Protein AF-A0A6A6Q4D4-F1 (afdb_monomer_lite)

InterPro domains:
  IPR000073 Alpha/beta hydrolase fold-1 [PF12697] (14-247)
  IPR002993 Ornithine decarboxylase antizyme [PF02100] (444-555)
  IPR016181 Acyl-CoA N-acyltransferase [SSF55729] (443-554)
  IPR029058 Alpha/Beta hydrolase fold [G3DSA:3.40.50.1820] (6-255)
  IPR029058 Alpha/Beta hydrolase fold [SSF53474] (8-254)
  IPR038581 Ornithine decarboxylase antizyme superfamily [G3DSA:3.40.630.60] (451-555)
  IPR052897 Secondary metabolite biosynthesis hydrolase [PTHR37017] (9-254)

Secondary structure (DSSP, 8-state):
--------TTPPEEEEEPPTT--GGGGHHHHHHHHHTT--EE-PPPGGGT-SS--S-HHHHHHHHHHHHHHHHHTTT--EEEEEETTHHHHHHHHHHHHHTSS---TT---EEEEEEES---PPTT--SS-TTPPPTTEEE-TTSEEEES-HHHHH-TTS-HHHHHHHHTT---EETHHHHSPPS--TTTTT---EEEEEETT-SSS-HHHHHHHHHHHHHTT--EEEEEESS-TTHHHHS-HHHHHHHHHHHH-GGGGS--------PPPPPPPPPPP----S---------------------------------EEEEEEEEETTT--EEEEEEE---S-------PPP------------PPPPPPEEEE-------------S------------------------------------PPP--PPP-----S-S-EEEEEEEEEETTTTEEEEEEEEEETTEEEEEEEE-TTTTTS--HHHHHHHHHHHTSTTT--SEEEEEEETTS-HHHHHHHHHHHHHHT-EEE-STTTSSSTT---SSEEEEEEE-

Radius of gyration: 31.61 Å; chains: 1; bounding box: 64×114×88 Å

Foldseek 3Di:
DPDQQADDPQQAAEEEQDAALAAPVLLCLQVVVCVVNVHHYHYDGQPQQVDPFFPLCSLVSRLVVSLVVCCVQQVVLHEYAYEAAALRQQSVLLNLVVNVPPPDDDVSGYYPLEYEYELYDQDAFFDFQDAPPDDDPQWDADPRQWIDGNCVCVQFPVQDDCVLCVVRVVSGGIGHNSSRHPGRHGRSQQDPLHAYEYEAACAERHSHPVNSVVSVVVSVVSVHDYHYHYDHDYSSCSNVPNVVVSVVVSCSSVDPVSVVPDPPPPDDDDDDDDDDDDDDDDDDDDDDDDDDDDDDDDDDDDDDDDDDDDDDPPDDQFQKKKWKQFPPPRWIKIKTKGQDDDDDDPPDPDDDDDDDDDDDDDDDDDDGDIDMDIDDTDDDDDDDDDDDDDDDDDDDDDDDDDDDDDDDDDDDDDDDDDDDDDDDDDDDDDDDDDDDDDDFWDFGIKMWMARPNQRDIWTWTWTDHPNAIEIEIECDQVNQPIPCVSVVSVVVCVCVDPVRVHQKYKYWYFPPHDPVSVVVVVVVVVVVPWAWDACVVRDPDPPHDDPTTTITMDGD

Sequence (556 aa):
MPFQITANSKTPAIVLACGAWHVPEHYEPMVKPLREAGIDVAVPKNQSLIVQKDPGKAMAMDAAAIARLTQQFTGRGKDVVLVMHSYGGIYGSEAVGMINESKVTRIGAGRIRRLVYLAAHAVPKGTAFLSSGRTVPGIETSENGMMTHSDPYGRYYTDVTREQAEPALQLLQPMAASTFTQETSYAGWKDYGIPVTFIICKQDTAVTPEMCEGYIARMQEAGVKVDVHRVEGGHCSHFTKPEPLIEILGKLVNDEAGDLLRPPHRLSAPPRPNPTPPSTLPPWQFYEMATLLSNNHSSSSSQHYKKTSHESKRHSNTQASAYIVDASTMALTGFHYTTSAGGGLVVGLRSARAHHHHRLRRLQAAPPRGGVAATPQFTSRKSGNTGRQNSLVMDLRNTNTPKKHSAVAIPAKPALRSALKHTFPTPSPSPETHAYSATCAAVREYVEMWDYAGGARFRGFVVEKGDERSLFIFFDREVLGQDLKPGLMAQLEFASSEAFECEQLVVCVDRSADDELIADVARDLNWVGFELMTLDAWAATTNCLSDRWLFLGMET

Structure (mmCIF, N/CA/C/O backbone):
data_AF-A0A6A6Q4D4-F1
#
_entry.id   AF-A0A6A6Q4D4-F1
#
loop_
_atom_site.group_PDB
_atom_site.id
_atom_site.type_symbol
_atom_site.label_atom_id
_atom_site.label_alt_id
_atom_site.label_comp_id
_atom_site.label_asym_id
_atom_site.label_entity_id
_atom_site.label_seq_id
_atom_site.pdbx_PDB_ins_code
_atom_site.Cartn_x
_atom_site.Cartn_y
_atom_site.Cartn_z
_atom_site.occupancy
_atom_site.B_iso_or_equiv
_atom_site.auth_seq_id
_atom_site.auth_comp_id
_atom_site.auth_asym_id
_atom_site.auth_atom_id
_atom_site.pdbx_PDB_model_num
ATOM 1 N N . MET A 1 1 ? -21.354 10.704 -20.812 1.00 31.92 1 MET A N 1
ATOM 2 C CA . MET A 1 1 ? -21.444 11.297 -19.462 1.00 31.92 1 MET A CA 1
ATOM 3 C C . MET A 1 1 ? -20.127 11.006 -18.761 1.00 31.92 1 MET A C 1
ATOM 5 O O . MET A 1 1 ? -19.766 9.834 -18.762 1.00 31.92 1 MET A O 1
ATOM 9 N N . PRO A 1 2 ? -19.377 11.992 -18.243 1.00 43.84 2 PRO A N 1
ATOM 10 C CA . PRO A 1 2 ? -18.227 11.683 -17.397 1.00 43.84 2 PRO A CA 1
ATOM 11 C C . PRO A 1 2 ? -18.722 10.938 -16.148 1.00 43.84 2 PRO A C 1
ATOM 13 O O . PRO A 1 2 ? -19.736 11.311 -15.560 1.00 43.84 2 PRO A O 1
ATOM 16 N N . PHE A 1 3 ? -18.056 9.837 -15.808 1.00 48.50 3 PHE A N 1
ATOM 17 C CA . PHE A 1 3 ? -18.368 9.001 -14.650 1.00 48.50 3 PHE A CA 1
ATOM 18 C C . PHE A 1 3 ? -18.231 9.841 -13.368 1.00 48.50 3 PHE A C 1
ATOM 20 O O . PHE A 1 3 ? -17.137 10.296 -13.041 1.00 48.50 3 PHE A O 1
ATOM 27 N N . GLN A 1 4 ? -19.340 10.102 -12.669 1.00 55.81 4 GLN A N 1
ATOM 28 C CA . GLN A 1 4 ? -19.325 10.823 -11.393 1.00 55.81 4 GLN A CA 1
ATOM 29 C C . GLN A 1 4 ? -18.945 9.851 -10.275 1.00 55.81 4 GLN A C 1
ATOM 31 O O . GLN A 1 4 ? -19.768 9.076 -9.793 1.00 55.81 4 GLN A O 1
ATOM 36 N N . ILE A 1 5 ? -17.678 9.892 -9.871 1.00 60.50 5 ILE A N 1
ATOM 37 C CA . ILE A 1 5 ? -17.214 9.284 -8.627 1.00 60.50 5 ILE A CA 1
ATOM 38 C C . ILE A 1 5 ? -17.583 10.257 -7.508 1.00 60.50 5 ILE A C 1
ATOM 40 O O . ILE A 1 5 ? -17.074 11.373 -7.467 1.00 60.50 5 ILE A O 1
ATOM 44 N N . THR A 1 6 ? -18.480 9.853 -6.614 1.00 57.53 6 THR A N 1
ATOM 45 C CA . THR A 1 6 ? -18.822 10.623 -5.414 1.00 57.53 6 THR A CA 1
ATOM 46 C C . THR A 1 6 ? -18.414 9.826 -4.184 1.00 57.53 6 THR A C 1
ATOM 48 O O . THR A 1 6 ? -19.004 8.780 -3.913 1.00 57.53 6 THR A O 1
ATOM 51 N N . ALA A 1 7 ? -17.417 10.305 -3.443 1.00 68.06 7 ALA A N 1
ATOM 52 C CA . ALA A 1 7 ? -17.057 9.729 -2.156 1.00 68.06 7 ALA A CA 1
ATOM 53 C C . ALA A 1 7 ? -18.011 10.192 -1.038 1.00 68.06 7 ALA A C 1
ATOM 55 O O . ALA A 1 7 ? -18.490 11.326 -1.031 1.00 68.06 7 ALA A O 1
ATOM 56 N N . ASN A 1 8 ? -18.271 9.318 -0.068 1.00 73.38 8 ASN A N 1
ATOM 57 C CA . ASN A 1 8 ? -18.947 9.635 1.188 1.00 73.38 8 ASN A CA 1
ATOM 58 C C . ASN A 1 8 ? -18.134 9.091 2.380 1.00 73.38 8 ASN A C 1
ATOM 60 O O . ASN A 1 8 ? -17.062 8.509 2.208 1.00 73.38 8 ASN A O 1
ATOM 64 N N . SER A 1 9 ? -18.638 9.257 3.606 1.00 66.81 9 SER A N 1
ATOM 65 C CA . SER A 1 9 ? -17.935 8.830 4.828 1.00 66.81 9 SER A CA 1
ATOM 66 C C . SER A 1 9 ? -17.659 7.321 4.921 1.00 66.81 9 SER A C 1
ATOM 68 O O . SER A 1 9 ? -16.804 6.918 5.706 1.00 66.81 9 SER A O 1
ATOM 70 N N . LYS A 1 10 ? -18.342 6.489 4.123 1.00 79.69 10 LYS A N 1
ATOM 71 C CA . LYS A 1 10 ? -18.152 5.032 4.046 1.00 79.69 10 LYS A CA 1
ATOM 72 C C . LYS A 1 10 ? -17.281 4.589 2.869 1.00 79.69 10 LYS A C 1
ATOM 74 O O . LYS A 1 10 ? -16.966 3.405 2.775 1.00 79.69 10 LYS A O 1
ATOM 79 N N . THR A 1 11 ? -16.891 5.495 1.972 1.00 89.38 11 THR A N 1
ATOM 80 C CA . THR A 1 11 ? -16.043 5.150 0.825 1.00 89.38 11 THR A CA 1
ATOM 81 C C . THR A 1 11 ? -14.689 4.629 1.318 1.00 89.38 11 THR A C 1
ATOM 83 O O . THR A 1 11 ? -14.023 5.327 2.091 1.00 89.38 11 THR A O 1
ATOM 86 N N . PRO A 1 12 ? -14.254 3.428 0.891 1.00 94.88 12 PRO A N 1
ATOM 87 C CA . PRO A 1 12 ? -12.951 2.894 1.261 1.00 94.88 12 PRO A CA 1
ATOM 88 C C . PRO A 1 12 ? -11.812 3.826 0.839 1.00 94.88 12 PRO A C 1
ATOM 90 O O . PRO A 1 12 ? -11.868 4.452 -0.219 1.00 94.88 12 PRO A O 1
ATOM 93 N N . ALA A 1 13 ? -10.752 3.881 1.640 1.00 96.44 13 ALA A N 1
ATOM 94 C CA . ALA A 1 13 ? -9.490 4.464 1.207 1.00 96.44 13 ALA A CA 1
ATOM 95 C C . ALA A 1 13 ? -8.807 3.553 0.175 1.00 96.44 13 ALA A C 1
ATOM 97 O O . ALA A 1 13 ? -8.983 2.333 0.188 1.00 96.44 13 ALA A O 1
ATOM 98 N N . ILE A 1 14 ? -7.982 4.131 -0.690 1.00 98.25 14 ILE A N 1
ATOM 99 C CA . ILE A 1 14 ? -7.079 3.398 -1.573 1.00 98.25 14 ILE A CA 1
ATOM 100 C C . ILE A 1 14 ? -5.668 3.504 -1.002 1.00 98.25 14 ILE A C 1
ATOM 102 O O . ILE A 1 14 ? -5.143 4.600 -0.810 1.00 98.25 14 ILE A O 1
ATOM 106 N N . VAL A 1 15 ? -5.032 2.360 -0.767 1.00 98.62 15 VAL A N 1
ATOM 107 C CA . VAL A 1 15 ? -3.600 2.290 -0.450 1.00 98.62 15 VAL A CA 1
ATOM 108 C C . VAL A 1 15 ? -2.896 1.648 -1.636 1.00 98.62 15 VAL A C 1
ATOM 110 O O . VAL A 1 15 ? -3.312 0.580 -2.081 1.00 98.62 15 VAL A O 1
ATOM 113 N N . LEU A 1 16 ? -1.853 2.294 -2.161 1.00 98.75 16 LEU A N 1
ATOM 114 C CA . LEU A 1 16 ? -1.128 1.822 -3.339 1.00 98.75 16 LEU A CA 1
ATOM 115 C C . LEU A 1 16 ? 0.265 1.294 -2.975 1.00 98.75 16 LEU A C 1
ATOM 117 O O . LEU A 1 16 ? 1.113 2.032 -2.482 1.00 98.75 16 LEU A O 1
ATOM 121 N N . ALA A 1 17 ? 0.517 0.023 -3.275 1.00 98.62 17 ALA A N 1
ATOM 122 C CA . ALA A 1 17 ? 1.838 -0.589 -3.259 1.00 98.62 17 ALA A CA 1
ATOM 123 C C . ALA A 1 17 ? 2.519 -0.393 -4.628 1.00 98.62 17 ALA A C 1
ATOM 125 O O . ALA A 1 17 ? 2.102 -0.968 -5.639 1.00 98.62 17 ALA A O 1
ATOM 126 N N . CYS A 1 18 ? 3.549 0.457 -4.648 1.00 98.31 18 CYS A N 1
ATOM 127 C CA . CYS A 1 18 ? 4.311 0.846 -5.828 1.00 98.31 18 CYS A CA 1
ATOM 128 C C . CYS A 1 18 ? 5.177 -0.294 -6.395 1.00 98.31 18 CYS A C 1
ATOM 130 O O . CYS A 1 18 ? 5.831 -1.038 -5.663 1.00 98.31 18 CYS A O 1
ATOM 132 N N . GLY A 1 19 ? 5.280 -0.342 -7.721 1.00 97.62 19 GLY A N 1
ATOM 133 C CA . GLY A 1 19 ? 6.224 -1.178 -8.457 1.00 97.62 19 GLY A CA 1
ATOM 134 C C . GLY A 1 19 ? 7.700 -0.851 -8.194 1.00 97.62 19 GLY A C 1
ATOM 135 O O . GLY A 1 19 ? 8.057 0.175 -7.614 1.00 97.62 19 GLY A O 1
ATOM 136 N N . ALA A 1 20 ? 8.570 -1.753 -8.645 1.00 95.81 20 ALA A N 1
ATOM 137 C CA . ALA A 1 20 ? 10.022 -1.664 -8.517 1.00 95.81 20 ALA A CA 1
ATOM 138 C C . ALA A 1 20 ? 10.559 -0.386 -9.184 1.00 95.81 20 ALA A C 1
ATOM 140 O O . ALA A 1 20 ? 10.029 0.011 -10.213 1.00 95.81 20 ALA A O 1
ATOM 141 N N . TRP A 1 21 ? 11.574 0.270 -8.609 1.00 96.81 21 TRP A N 1
ATOM 142 C CA . TRP A 1 21 ? 12.155 1.560 -9.055 1.00 96.81 21 TRP A CA 1
ATOM 143 C C . TRP A 1 21 ? 11.224 2.790 -9.065 1.00 96.81 21 TRP A C 1
ATOM 145 O O . TRP A 1 21 ? 11.718 3.916 -9.146 1.00 96.81 21 TRP A O 1
ATOM 155 N N . HIS A 1 22 ? 9.905 2.609 -8.974 1.00 98.12 22 HIS A N 1
ATOM 156 C CA . HIS A 1 22 ? 8.927 3.687 -9.093 1.00 98.12 22 HIS A CA 1
ATOM 157 C C . HIS A 1 22 ? 8.684 4.380 -7.746 1.00 98.12 22 HIS A C 1
ATOM 159 O O . HIS A 1 22 ? 8.583 3.750 -6.693 1.00 98.12 22 HIS A O 1
ATOM 165 N N . VAL A 1 23 ? 8.547 5.701 -7.802 1.00 98.06 23 VAL A N 1
ATOM 166 C CA . VAL A 1 23 ? 8.182 6.586 -6.683 1.00 98.06 23 VAL A CA 1
ATOM 167 C C . VAL A 1 23 ? 6.730 7.076 -6.806 1.00 98.06 23 VAL A C 1
ATOM 169 O O . VAL A 1 23 ? 6.169 6.956 -7.900 1.00 98.06 23 VAL A O 1
ATOM 172 N N . PRO A 1 24 ? 6.111 7.619 -5.736 1.00 98.25 24 PRO A N 1
ATOM 173 C CA . PRO A 1 24 ? 4.706 8.045 -5.745 1.00 98.25 24 PRO A CA 1
ATOM 174 C C . PRO A 1 24 ? 4.307 8.955 -6.912 1.00 98.25 24 PRO A C 1
ATOM 176 O O . PRO A 1 24 ? 3.209 8.824 -7.443 1.00 98.25 24 PRO A O 1
ATOM 179 N N . GLU A 1 25 ? 5.219 9.811 -7.366 1.00 98.25 25 GLU A N 1
ATOM 180 C CA . GLU A 1 25 ? 5.033 10.758 -8.465 1.00 98.25 25 GLU A CA 1
ATOM 181 C C . GLU A 1 25 ? 4.660 10.076 -9.795 1.00 98.25 25 GLU A C 1
ATOM 183 O O . GLU A 1 25 ? 3.960 10.674 -10.608 1.00 98.25 25 GLU A O 1
ATOM 188 N N . HIS A 1 26 ? 5.040 8.809 -10.004 1.00 98.56 26 HIS A N 1
ATOM 189 C CA . HIS A 1 26 ? 4.643 8.047 -11.197 1.00 98.56 26 HIS A CA 1
ATOM 190 C C . HIS A 1 26 ? 3.140 7.750 -11.240 1.00 98.56 26 HIS A C 1
ATOM 192 O O . HIS A 1 26 ? 2.578 7.562 -12.313 1.00 98.56 26 HIS A O 1
ATOM 198 N N . TYR A 1 27 ? 2.477 7.700 -10.085 1.00 98.56 27 TYR A N 1
ATOM 199 C CA . TYR A 1 27 ? 1.062 7.340 -9.979 1.00 98.56 27 TYR A CA 1
ATOM 200 C C . TYR A 1 27 ? 0.144 8.559 -9.997 1.00 98.56 27 TYR A C 1
ATOM 202 O O . TYR A 1 27 ? -1.072 8.395 -10.069 1.00 98.56 27 TYR A O 1
ATOM 210 N N . GLU A 1 28 ? 0.694 9.774 -9.949 1.00 97.88 28 GLU A N 1
ATOM 211 C CA . GLU A 1 28 ? -0.097 10.999 -9.836 1.00 97.88 28 GLU A CA 1
ATOM 212 C C . GLU A 1 28 ? -1.109 11.201 -10.983 1.00 97.88 28 GLU A C 1
ATOM 214 O O . GLU A 1 28 ? -2.227 11.618 -10.674 1.00 97.88 28 GLU A O 1
ATOM 219 N N . PRO A 1 29 ? -0.831 10.836 -12.258 1.00 97.81 29 PRO A N 1
ATOM 220 C CA . PRO A 1 29 ? -1.837 10.913 -13.324 1.00 97.81 29 PRO A CA 1
ATOM 221 C C . PRO A 1 29 ? -3.113 10.105 -13.036 1.00 97.81 29 PRO A C 1
ATOM 223 O O . PRO A 1 29 ? -4.211 10.549 -13.359 1.00 97.81 29 PRO A O 1
ATOM 226 N N . MET A 1 30 ? -2.986 8.947 -12.381 1.00 97.69 30 MET A N 1
ATOM 227 C CA . MET A 1 30 ? -4.118 8.125 -11.941 1.00 97.69 30 MET A CA 1
ATOM 228 C C . MET A 1 30 ? -4.698 8.592 -10.599 1.00 97.69 30 MET A C 1
ATOM 230 O O . MET A 1 30 ? -5.905 8.532 -10.377 1.00 97.69 30 MET A O 1
ATOM 234 N N . VAL A 1 31 ? -3.846 9.030 -9.675 1.00 97.69 31 VAL A N 1
ATOM 235 C CA . VAL A 1 31 ? -4.221 9.290 -8.279 1.00 97.69 31 VAL A CA 1
ATOM 236 C C . VAL A 1 31 ? -4.894 10.646 -8.099 1.00 97.69 31 VAL A C 1
ATOM 238 O O . VAL A 1 31 ? -5.844 10.748 -7.321 1.00 97.69 31 VAL A O 1
ATOM 241 N N . LYS A 1 32 ? -4.444 11.680 -8.814 1.00 97.31 32 LYS A N 1
ATOM 242 C CA . LYS A 1 32 ? -4.990 13.034 -8.687 1.00 97.31 32 LYS A CA 1
ATOM 243 C C . LYS A 1 32 ? -6.502 13.083 -8.963 1.00 97.31 32 LYS A C 1
ATOM 245 O O . LYS A 1 32 ? -7.215 13.570 -8.086 1.00 97.31 32 LYS A O 1
ATOM 250 N N . PRO A 1 33 ? -7.031 12.505 -10.062 1.00 96.25 33 PRO A N 1
ATOM 251 C CA . PRO A 1 33 ? -8.475 12.498 -10.308 1.00 96.25 33 PRO A CA 1
ATOM 252 C C . PRO A 1 33 ? -9.279 11.748 -9.233 1.00 96.25 33 PRO A C 1
ATOM 254 O O . PRO A 1 33 ? -10.394 12.143 -8.903 1.00 96.25 33 PRO A O 1
ATOM 257 N N . LEU A 1 34 ? -8.716 10.683 -8.646 1.00 95.44 34 LEU A N 1
ATOM 258 C CA . LEU A 1 34 ? -9.364 9.936 -7.560 1.00 95.44 34 LEU A CA 1
ATOM 259 C C . LEU A 1 34 ? -9.451 10.771 -6.271 1.00 95.44 34 LEU A C 1
ATOM 261 O O . LEU A 1 34 ? -10.484 10.761 -5.602 1.00 95.44 34 LEU A O 1
ATOM 265 N N . ARG A 1 35 ? -8.395 11.528 -5.944 1.00 95.31 35 ARG A N 1
ATOM 266 C CA . ARG A 1 35 ? -8.394 12.469 -4.811 1.00 95.31 35 ARG A CA 1
ATOM 267 C C . ARG A 1 35 ? -9.355 13.634 -5.035 1.00 95.31 35 ARG A C 1
ATOM 269 O O . ARG A 1 35 ? -10.086 13.995 -4.120 1.00 95.31 35 ARG A O 1
ATOM 276 N N . GLU A 1 36 ? -9.395 14.189 -6.246 1.00 93.56 36 GLU A N 1
ATOM 277 C CA . GLU A 1 36 ? -10.341 15.252 -6.629 1.00 93.56 36 GLU A CA 1
ATOM 278 C C . GLU A 1 36 ? -11.804 14.785 -6.543 1.00 93.56 36 GLU A C 1
ATOM 280 O O . GLU A 1 36 ? -12.691 15.584 -6.252 1.00 93.56 36 GLU A O 1
ATOM 285 N N . ALA A 1 37 ? -12.056 13.481 -6.700 1.00 89.75 37 ALA A N 1
ATOM 286 C CA . ALA A 1 37 ? -13.354 12.854 -6.452 1.00 89.75 37 ALA A CA 1
ATOM 287 C C . ALA A 1 37 ? -13.665 12.586 -4.958 1.00 89.75 37 ALA A C 1
ATOM 289 O O . ALA A 1 37 ? -14.695 11.990 -4.631 1.00 89.75 37 ALA A O 1
ATOM 290 N N . GLY A 1 38 ? -12.784 13.007 -4.044 1.00 90.94 38 GLY A N 1
ATOM 291 C CA . GLY A 1 38 ? -12.943 12.870 -2.595 1.00 90.94 38 GLY A CA 1
ATOM 292 C C . GLY A 1 38 ? -12.529 11.510 -2.024 1.00 90.94 38 GLY A C 1
ATOM 293 O O . GLY A 1 38 ? -12.861 11.210 -0.878 1.00 90.94 38 GLY A O 1
ATOM 294 N N . ILE A 1 39 ? -11.832 10.666 -2.794 1.00 93.06 39 ILE A N 1
ATOM 295 C CA . ILE A 1 39 ? -11.313 9.388 -2.292 1.00 93.06 39 ILE A CA 1
ATOM 296 C C . ILE A 1 39 ? -9.987 9.635 -1.566 1.00 93.06 39 ILE A C 1
ATOM 298 O O . ILE A 1 39 ? -9.060 10.231 -2.117 1.00 93.06 39 ILE A O 1
ATOM 302 N N . ASP A 1 40 ? -9.855 9.098 -0.353 1.00 94.69 40 ASP A N 1
ATOM 303 C CA . ASP A 1 40 ? -8.567 9.067 0.342 1.00 94.69 40 ASP A CA 1
ATOM 304 C C . ASP A 1 40 ? -7.624 8.102 -0.381 1.00 94.69 40 ASP A C 1
ATOM 306 O O . ASP A 1 40 ? -7.811 6.888 -0.311 1.00 94.69 40 ASP A O 1
ATOM 310 N N . VAL A 1 41 ? -6.602 8.628 -1.060 1.00 97.50 41 VAL A N 1
ATOM 311 C CA . VAL A 1 41 ? -5.601 7.815 -1.767 1.00 97.50 41 VAL A CA 1
ATOM 312 C C . VAL A 1 41 ? -4.204 8.053 -1.203 1.00 97.50 41 VAL A C 1
ATOM 314 O O . VAL A 1 41 ? -3.654 9.157 -1.304 1.00 97.50 41 VAL A O 1
ATOM 317 N N . ALA A 1 42 ? -3.598 6.996 -0.663 1.00 97.88 42 ALA A N 1
ATOM 318 C CA . ALA A 1 42 ? -2.256 7.013 -0.100 1.00 97.88 42 ALA A CA 1
ATOM 319 C C . ALA A 1 42 ? -1.280 6.179 -0.942 1.00 97.88 42 ALA A C 1
ATOM 321 O O . ALA A 1 42 ? -1.520 5.006 -1.225 1.00 97.88 42 ALA A O 1
ATOM 322 N N . VAL A 1 43 ? -0.151 6.791 -1.304 1.00 98.19 43 VAL A N 1
ATOM 323 C CA . VAL A 1 43 ? 0.895 6.185 -2.138 1.00 98.19 43 VAL A CA 1
ATOM 324 C C . VAL A 1 43 ? 2.240 6.357 -1.427 1.00 98.19 43 VAL A C 1
ATOM 326 O O . VAL A 1 43 ? 2.918 7.366 -1.627 1.00 98.19 43 VAL A O 1
ATOM 329 N N . PRO A 1 44 ? 2.618 5.450 -0.509 1.00 96.19 44 PRO A N 1
ATOM 330 C CA . PRO A 1 44 ? 3.892 5.553 0.183 1.00 96.19 44 PRO A CA 1
ATOM 331 C C . PRO A 1 44 ? 5.052 5.222 -0.755 1.00 96.19 44 PRO A C 1
ATOM 333 O O . PRO A 1 44 ? 4.977 4.329 -1.600 1.00 96.19 44 PRO A O 1
ATOM 336 N N . LYS A 1 45 ? 6.177 5.905 -0.544 1.00 97.38 45 LYS A N 1
ATOM 337 C CA . LYS A 1 45 ? 7.441 5.541 -1.177 1.00 97.38 45 LYS A CA 1
ATOM 338 C C . LYS A 1 45 ? 7.975 4.235 -0.582 1.00 97.38 45 LYS A C 1
ATOM 340 O O . LYS A 1 45 ? 8.038 4.088 0.643 1.00 97.38 45 LYS A O 1
ATOM 345 N N . ASN A 1 46 ? 8.409 3.323 -1.450 1.00 98.00 46 ASN A N 1
ATOM 346 C CA . ASN A 1 46 ? 9.035 2.068 -1.036 1.00 98.00 46 ASN A CA 1
ATOM 347 C C . ASN A 1 46 ? 10.299 2.341 -0.209 1.00 98.00 46 ASN A C 1
ATOM 349 O O . ASN A 1 46 ? 11.153 3.149 -0.582 1.00 98.00 46 ASN A O 1
ATOM 353 N N . GLN A 1 47 ? 10.418 1.657 0.925 1.00 97.81 47 GLN A N 1
ATOM 354 C CA . GLN A 1 47 ? 11.555 1.769 1.837 1.00 97.81 47 GLN A CA 1
ATOM 355 C C . GLN A 1 47 ? 12.841 1.242 1.194 1.00 97.81 47 GLN A C 1
ATOM 357 O O . GLN A 1 47 ? 13.926 1.759 1.465 1.00 97.81 47 GLN A O 1
ATOM 362 N N . SER A 1 48 ? 12.718 0.274 0.286 1.00 96.50 48 SER A N 1
ATOM 363 C CA . SER A 1 48 ? 13.809 -0.258 -0.533 1.00 96.50 48 SER A CA 1
ATOM 364 C C . SER A 1 48 ? 14.486 0.771 -1.451 1.00 96.50 48 SER A C 1
ATOM 366 O O . SER A 1 48 ? 15.610 0.522 -1.885 1.00 96.50 48 SER A O 1
ATOM 368 N N . LEU A 1 49 ? 13.856 1.927 -1.707 1.00 96.88 49 LEU A N 1
ATOM 369 C CA . LEU A 1 49 ? 14.426 3.046 -2.479 1.00 96.88 49 LEU A CA 1
ATOM 370 C C . LEU A 1 49 ? 15.176 4.066 -1.608 1.00 96.88 49 LEU A C 1
ATOM 372 O O . LEU A 1 49 ? 15.884 4.928 -2.120 1.00 96.88 49 LEU A O 1
ATOM 376 N N . ILE A 1 50 ? 14.982 4.026 -0.286 1.00 94.12 50 ILE A N 1
ATOM 377 C CA . ILE A 1 50 ? 15.485 5.047 0.652 1.00 94.12 50 ILE A CA 1
ATOM 378 C C . ILE A 1 50 ? 16.837 4.625 1.259 1.00 94.12 50 ILE A C 1
ATOM 380 O O . ILE A 1 50 ? 17.596 5.450 1.775 1.00 94.12 50 ILE A O 1
ATOM 384 N N . VAL A 1 51 ? 17.173 3.338 1.180 1.00 93.56 51 VAL A N 1
ATOM 385 C CA . VAL A 1 51 ? 18.424 2.785 1.708 1.00 93.56 51 VAL A CA 1
ATOM 386 C C . VAL A 1 51 ? 19.622 3.102 0.808 1.00 93.56 51 VAL A C 1
ATOM 388 O O . VAL A 1 51 ? 19.515 3.190 -0.409 1.00 93.56 51 VAL A O 1
ATOM 391 N N . GLN A 1 52 ? 20.798 3.259 1.419 1.00 92.94 52 GLN A N 1
ATOM 392 C CA . GLN A 1 52 ? 22.058 3.503 0.697 1.00 92.94 52 GLN A CA 1
ATOM 393 C C . GLN A 1 52 ? 22.837 2.219 0.384 1.00 92.94 52 GLN A C 1
ATOM 395 O O . GLN A 1 52 ? 23.782 2.250 -0.401 1.00 92.94 52 GLN A O 1
ATOM 400 N N . LYS A 1 53 ? 22.489 1.113 1.039 1.00 95.62 53 LYS A N 1
ATOM 401 C CA . LYS A 1 53 ? 23.061 -0.221 0.864 1.00 95.62 53 LYS A CA 1
ATOM 402 C C . LYS A 1 53 ? 21.950 -1.228 1.115 1.00 95.62 53 LYS A C 1
ATOM 404 O O . LYS A 1 53 ? 21.123 -0.996 1.998 1.00 95.62 53 LYS A O 1
ATOM 409 N N . ASP A 1 54 ? 21.965 -2.328 0.377 1.00 95.69 54 ASP A N 1
ATOM 410 C CA . ASP A 1 54 ? 21.018 -3.413 0.572 1.00 95.69 54 ASP A CA 1
ATOM 411 C C . ASP A 1 54 ? 21.080 -3.957 2.017 1.00 95.69 54 ASP A C 1
ATOM 413 O O . ASP A 1 54 ? 22.138 -4.426 2.453 1.00 95.69 54 ASP A O 1
ATOM 417 N N . PRO A 1 55 ? 19.969 -3.896 2.779 1.00 94.25 55 PRO A N 1
ATOM 418 C CA . PRO A 1 55 ? 19.908 -4.399 4.146 1.00 94.25 55 PRO A CA 1
ATOM 419 C C . PRO A 1 55 ? 19.709 -5.922 4.238 1.00 94.25 55 PRO A C 1
ATOM 421 O O . PRO A 1 55 ? 19.643 -6.444 5.349 1.00 94.25 55 PRO A O 1
ATOM 424 N N . GLY A 1 56 ? 19.544 -6.629 3.115 1.00 94.06 56 GLY A N 1
ATOM 425 C CA . GLY A 1 56 ? 19.245 -8.066 3.075 1.00 94.06 56 GLY A CA 1
ATOM 426 C C . GLY A 1 56 ? 17.799 -8.426 3.439 1.00 94.06 56 GLY A C 1
ATOM 427 O O . GLY A 1 56 ? 17.492 -9.600 3.615 1.00 94.06 56 GLY A O 1
ATOM 428 N N . LYS A 1 57 ? 16.918 -7.428 3.591 1.00 94.88 57 LYS A N 1
ATOM 429 C CA . LYS A 1 57 ? 15.508 -7.593 3.995 1.00 94.88 57 LYS A CA 1
ATOM 430 C C . LYS A 1 57 ? 14.572 -6.514 3.431 1.00 94.88 57 LYS A C 1
ATOM 432 O O . LYS A 1 57 ? 13.631 -6.075 4.094 1.00 94.88 57 LYS A O 1
ATOM 437 N N . ALA A 1 58 ? 14.887 -5.989 2.250 1.00 95.81 58 ALA A N 1
ATOM 438 C CA . ALA A 1 58 ? 14.211 -4.820 1.696 1.00 95.81 58 ALA A CA 1
ATOM 439 C C . ALA A 1 58 ? 12.733 -5.086 1.353 1.00 95.81 58 ALA A C 1
ATOM 441 O O . ALA A 1 58 ? 11.900 -4.219 1.614 1.00 95.81 58 ALA A O 1
ATOM 442 N N . MET A 1 59 ? 12.388 -6.291 0.878 1.00 96.69 59 MET A N 1
ATOM 443 C CA . MET A 1 59 ? 10.992 -6.677 0.620 1.00 96.69 59 MET A CA 1
ATOM 444 C C . MET A 1 59 ? 10.148 -6.649 1.901 1.00 96.69 59 MET A C 1
ATOM 446 O O . MET A 1 59 ? 9.075 -6.049 1.926 1.00 96.69 59 MET A O 1
ATOM 450 N N . ALA A 1 60 ? 10.677 -7.189 3.006 1.00 96.25 60 ALA A N 1
ATOM 451 C CA . ALA A 1 60 ? 10.023 -7.104 4.314 1.00 96.25 60 ALA A CA 1
ATOM 452 C C . ALA A 1 60 ? 9.866 -5.655 4.817 1.00 96.25 60 ALA A C 1
ATOM 454 O O . ALA A 1 60 ? 8.875 -5.335 5.475 1.00 96.25 60 ALA A O 1
ATOM 455 N N . MET A 1 61 ? 10.818 -4.762 4.521 1.00 97.44 61 MET A N 1
ATOM 456 C CA . MET A 1 61 ? 10.699 -3.342 4.881 1.00 97.44 61 MET A CA 1
ATOM 457 C C . MET A 1 61 ? 9.568 -2.649 4.112 1.00 97.44 61 MET A C 1
ATOM 459 O O . MET A 1 61 ? 8.805 -1.893 4.720 1.00 97.44 61 MET A O 1
ATOM 463 N N . ASP A 1 62 ? 9.436 -2.933 2.814 1.00 98.25 62 ASP A N 1
ATOM 464 C CA . ASP A 1 62 ? 8.339 -2.433 1.979 1.00 98.25 62 ASP A CA 1
ATOM 465 C C . ASP A 1 62 ? 6.983 -2.981 2.460 1.00 98.25 62 ASP A C 1
ATOM 467 O O . ASP A 1 62 ? 6.045 -2.208 2.683 1.00 98.25 62 ASP A O 1
ATOM 471 N N . ALA A 1 63 ? 6.896 -4.293 2.717 1.00 98.12 63 ALA A N 1
ATOM 472 C CA . ALA A 1 63 ? 5.699 -4.952 3.247 1.00 98.12 63 ALA A CA 1
ATOM 473 C C . ALA A 1 63 ? 5.258 -4.350 4.586 1.00 98.12 63 ALA A C 1
ATOM 475 O O . ALA A 1 63 ? 4.098 -3.981 4.761 1.00 98.12 63 ALA A O 1
ATOM 476 N N . ALA A 1 64 ? 6.195 -4.156 5.518 1.00 97.06 64 ALA A N 1
ATOM 477 C CA . ALA A 1 64 ? 5.902 -3.561 6.817 1.00 97.06 64 ALA A CA 1
ATOM 478 C C . ALA A 1 64 ? 5.405 -2.109 6.708 1.00 97.06 64 ALA A C 1
ATOM 480 O O . ALA A 1 64 ? 4.587 -1.679 7.522 1.00 97.06 64 ALA A O 1
ATOM 481 N N . ALA A 1 65 ? 5.887 -1.337 5.728 1.00 97.12 65 ALA A N 1
ATOM 482 C CA . ALA A 1 65 ? 5.411 0.024 5.493 1.00 97.12 65 ALA A CA 1
ATOM 483 C C . ALA A 1 65 ? 3.962 0.044 4.979 1.00 97.12 65 ALA A C 1
ATOM 485 O O . ALA A 1 65 ? 3.143 0.787 5.524 1.00 97.12 65 ALA A O 1
ATOM 486 N N . ILE A 1 66 ? 3.619 -0.813 4.009 1.00 98.19 66 ILE A N 1
ATOM 487 C CA . ILE A 1 66 ? 2.236 -0.953 3.519 1.00 98.19 66 ILE A CA 1
ATOM 488 C C . ILE A 1 66 ? 1.309 -1.504 4.596 1.00 98.19 66 ILE A C 1
ATOM 490 O O . ILE A 1 66 ? 0.199 -0.995 4.752 1.00 98.19 66 ILE A O 1
ATOM 494 N N . ALA A 1 67 ? 1.763 -2.492 5.372 1.00 96.94 67 ALA A N 1
ATOM 495 C CA . ALA A 1 67 ? 0.988 -3.059 6.468 1.00 96.94 67 ALA A CA 1
ATOM 496 C C . ALA A 1 67 ? 0.620 -1.981 7.493 1.00 96.94 67 ALA A C 1
ATOM 498 O O . ALA A 1 67 ? -0.558 -1.796 7.799 1.00 96.94 67 ALA A O 1
ATOM 499 N N . ARG A 1 68 ? 1.612 -1.199 7.945 1.00 95.06 68 ARG A N 1
ATOM 500 C CA . ARG A 1 68 ? 1.401 -0.090 8.887 1.00 95.06 68 ARG A CA 1
ATOM 501 C C . ARG A 1 68 ? 0.444 0.962 8.341 1.00 95.06 68 ARG A C 1
ATOM 503 O O . ARG A 1 68 ? -0.469 1.362 9.055 1.00 95.06 68 ARG A O 1
ATOM 510 N N . LEU A 1 69 ? 0.631 1.406 7.099 1.00 95.69 69 LEU A N 1
ATOM 511 C CA . LEU A 1 69 ? -0.234 2.422 6.498 1.00 95.69 69 LEU A CA 1
ATOM 512 C C . LEU A 1 69 ? -1.674 1.917 6.339 1.00 95.69 69 LEU A C 1
ATOM 514 O O . LEU A 1 69 ? -2.619 2.615 6.692 1.00 95.69 69 LEU A O 1
ATOM 518 N N . THR A 1 70 ? -1.845 0.677 5.885 1.00 95.88 70 THR A N 1
ATOM 519 C CA . THR A 1 70 ? -3.165 0.040 5.783 1.00 95.88 70 THR A CA 1
ATOM 520 C C . THR A 1 70 ? -3.832 -0.051 7.157 1.00 95.88 70 THR A C 1
ATOM 522 O O . THR A 1 70 ? -4.993 0.325 7.300 1.00 95.88 70 THR A O 1
ATOM 525 N N . GLN A 1 71 ? -3.081 -0.450 8.190 1.00 92.69 71 GLN A N 1
ATOM 526 C CA . GLN A 1 71 ? -3.555 -0.498 9.578 1.00 92.69 71 GLN A CA 1
ATOM 527 C C . GLN A 1 71 ? -3.906 0.878 10.161 1.00 92.69 71 GLN A C 1
ATOM 529 O O . GLN A 1 71 ? -4.747 0.960 11.055 1.00 92.69 71 GLN A O 1
ATOM 534 N N . GLN A 1 72 ? -3.300 1.968 9.680 1.00 90.25 72 GLN A N 1
ATOM 535 C CA . GLN A 1 72 ? -3.690 3.322 10.087 1.00 90.25 72 GLN A CA 1
ATOM 536 C C . GLN A 1 72 ? -5.087 3.686 9.575 1.00 90.25 72 GLN A C 1
ATOM 538 O O . GLN A 1 72 ? -5.865 4.266 10.331 1.00 90.25 72 GLN A O 1
ATOM 543 N N . PHE A 1 73 ? -5.424 3.325 8.334 1.00 91.69 73 PHE A N 1
ATOM 544 C CA . PHE A 1 73 ? -6.771 3.529 7.792 1.00 91.69 73 PHE A CA 1
ATOM 545 C C . PHE A 1 73 ? -7.792 2.618 8.473 1.00 91.69 73 PHE A C 1
ATOM 547 O O . PHE A 1 73 ? -8.780 3.106 9.028 1.00 91.69 73 PHE A O 1
ATOM 554 N N . THR A 1 74 ? -7.521 1.312 8.527 1.00 90.62 74 THR A N 1
ATOM 555 C CA . THR A 1 74 ? -8.450 0.355 9.141 1.00 90.62 74 THR A CA 1
ATOM 556 C C . THR A 1 74 ? -8.620 0.595 10.637 1.00 90.62 74 THR A C 1
ATOM 558 O O . THR A 1 74 ? -9.730 0.510 11.154 1.00 90.62 74 THR A O 1
ATOM 561 N N . GLY A 1 75 ? -7.569 1.012 11.345 1.00 86.94 75 GLY A N 1
ATOM 562 C CA . GLY A 1 75 ? -7.639 1.386 12.757 1.00 86.94 75 GLY A CA 1
ATOM 563 C C . GLY A 1 75 ? -8.557 2.580 13.054 1.00 86.94 75 GLY A C 1
ATOM 564 O O . GLY A 1 75 ? -9.002 2.718 14.192 1.00 86.94 75 GLY A O 1
ATOM 565 N N . ARG A 1 76 ? -8.867 3.412 12.049 1.00 86.56 76 ARG A N 1
ATOM 566 C CA . ARG A 1 76 ? -9.837 4.522 12.118 1.00 86.56 76 ARG A CA 1
ATOM 567 C C . ARG A 1 76 ? -11.246 4.117 11.665 1.00 86.56 76 ARG A C 1
ATOM 569 O O . ARG A 1 76 ? -12.084 4.982 11.448 1.00 86.56 76 ARG A O 1
ATOM 576 N N . GLY A 1 77 ? -11.501 2.821 11.487 1.00 87.00 77 GLY A N 1
ATOM 577 C CA . GLY A 1 77 ? -12.784 2.309 11.002 1.00 87.00 77 GLY A CA 1
ATOM 578 C C . GLY A 1 77 ? -12.993 2.449 9.494 1.00 87.00 77 GLY A C 1
ATOM 579 O O . GLY A 1 77 ? -14.093 2.194 9.016 1.00 87.00 77 GLY A O 1
ATOM 580 N N . LYS A 1 78 ? -11.963 2.848 8.735 1.00 89.88 78 LYS A N 1
ATOM 581 C CA . LYS A 1 78 ? -12.064 3.046 7.288 1.00 89.88 78 LYS A CA 1
ATOM 582 C C . LYS A 1 78 ? -11.632 1.791 6.539 1.00 89.88 78 LYS A C 1
ATOM 584 O O . LYS A 1 78 ? -10.520 1.300 6.732 1.00 89.88 78 LYS A O 1
ATOM 589 N N . ASP A 1 79 ? -12.505 1.285 5.677 1.00 94.25 79 ASP A N 1
ATOM 590 C CA . ASP A 1 79 ? -12.176 0.176 4.783 1.00 94.25 79 ASP A CA 1
ATOM 591 C C . ASP A 1 79 ? -11.092 0.579 3.780 1.00 94.25 79 ASP A C 1
ATOM 593 O O . ASP A 1 79 ? -10.935 1.755 3.451 1.00 94.25 79 ASP A O 1
ATOM 597 N N . VAL A 1 80 ? -10.341 -0.404 3.281 1.00 96.50 80 VAL A N 1
ATOM 598 C CA . VAL A 1 80 ? -9.233 -0.186 2.344 1.00 96.50 80 VAL A CA 1
ATOM 599 C C . VAL A 1 80 ? -9.379 -1.058 1.101 1.00 96.50 80 VAL A C 1
ATOM 601 O O . VAL A 1 80 ? -9.579 -2.268 1.194 1.00 96.50 80 VAL A O 1
ATOM 604 N N . VAL A 1 81 ? -9.211 -0.456 -0.074 1.00 97.94 81 VAL A N 1
ATOM 605 C CA . VAL A 1 81 ? -8.883 -1.150 -1.323 1.00 97.94 81 VAL A CA 1
ATOM 606 C C . VAL A 1 81 ? -7.368 -1.074 -1.506 1.00 97.94 81 VAL A C 1
ATOM 608 O O . VAL A 1 81 ? -6.806 0.011 -1.657 1.00 97.94 81 VAL A O 1
ATOM 611 N N . LEU A 1 82 ? -6.695 -2.225 -1.458 1.00 98.56 82 LEU A N 1
ATOM 612 C CA . LEU A 1 82 ? -5.243 -2.303 -1.607 1.00 98.56 82 LEU A CA 1
ATOM 613 C C . LEU A 1 82 ? -4.899 -2.531 -3.081 1.00 98.56 82 LEU A C 1
ATOM 615 O O . LEU A 1 82 ? -5.137 -3.615 -3.615 1.00 98.56 82 LEU A O 1
ATOM 619 N N . VAL A 1 83 ? -4.347 -1.509 -3.730 1.00 98.81 83 VAL A N 1
ATOM 620 C CA . VAL A 1 83 ? -3.914 -1.551 -5.131 1.00 98.81 83 VAL A CA 1
ATOM 621 C C . VAL A 1 83 ? -2.431 -1.874 -5.180 1.00 98.81 83 VAL A C 1
ATOM 623 O O . VAL A 1 83 ? -1.621 -1.212 -4.547 1.00 98.81 83 VAL A O 1
ATOM 626 N N . MET A 1 84 ? -2.063 -2.899 -5.930 1.00 98.69 84 MET A N 1
ATOM 627 C CA . MET A 1 84 ? -0.715 -3.442 -5.985 1.00 98.69 84 MET A CA 1
ATOM 628 C C . MET A 1 84 ? -0.247 -3.464 -7.431 1.00 98.69 84 MET A C 1
ATOM 630 O O . MET A 1 84 ? -0.809 -4.199 -8.239 1.00 98.69 84 MET A O 1
ATOM 634 N N . HIS A 1 85 ? 0.766 -2.661 -7.756 1.00 98.69 85 HIS A N 1
ATOM 635 C CA . HIS A 1 85 ? 1.307 -2.562 -9.111 1.00 98.69 85 HIS A CA 1
ATOM 636 C C . HIS A 1 85 ? 2.642 -3.300 -9.241 1.00 98.69 85 HIS A C 1
ATOM 638 O O . HIS A 1 85 ? 3.556 -3.040 -8.460 1.00 98.69 85 HIS A O 1
ATOM 644 N N . SER A 1 86 ? 2.804 -4.162 -10.253 1.00 97.38 86 SER A N 1
ATOM 645 C CA . SER A 1 86 ? 4.088 -4.822 -10.548 1.00 97.38 86 SER A CA 1
ATOM 646 C C . SER A 1 86 ? 4.644 -5.587 -9.327 1.00 97.38 86 SER A C 1
ATOM 648 O O . SER A 1 86 ? 3.938 -6.405 -8.727 1.00 97.38 86 SER A O 1
ATOM 650 N N . TYR A 1 87 ? 5.887 -5.311 -8.916 1.00 97.25 87 TYR A N 1
ATOM 651 C CA . TYR A 1 87 ? 6.499 -5.755 -7.648 1.00 97.25 87 TYR A CA 1
ATOM 652 C C . TYR A 1 87 ? 5.612 -5.515 -6.408 1.00 97.25 87 TYR A C 1
ATOM 654 O O . TYR A 1 87 ? 5.636 -6.321 -5.477 1.00 97.25 87 TYR A O 1
ATOM 662 N N . GLY A 1 88 ? 4.766 -4.479 -6.435 1.00 98.19 88 GLY A N 1
ATOM 663 C CA . GLY A 1 88 ? 3.694 -4.199 -5.475 1.00 98.19 88 GLY A CA 1
ATOM 664 C C . GLY A 1 88 ? 2.855 -5.408 -5.089 1.00 98.19 88 GLY A C 1
ATOM 665 O O . GLY A 1 88 ? 2.462 -5.532 -3.932 1.00 98.19 88 GLY A O 1
ATOM 666 N N . GLY A 1 89 ? 2.610 -6.327 -6.027 1.00 97.94 89 GLY A N 1
ATOM 667 C CA . GLY A 1 89 ? 1.843 -7.544 -5.756 1.00 97.94 89 GLY A CA 1
ATOM 668 C C . GLY A 1 89 ? 2.539 -8.513 -4.800 1.00 97.94 89 GLY A C 1
ATOM 669 O O . GLY A 1 89 ? 1.862 -9.196 -4.033 1.00 97.94 89 GLY A O 1
ATOM 670 N N . ILE A 1 90 ? 3.875 -8.528 -4.768 1.00 97.06 90 ILE A N 1
ATOM 671 C CA . ILE A 1 90 ? 4.659 -9.418 -3.900 1.00 97.06 90 ILE A CA 1
ATOM 672 C C . ILE A 1 90 ? 4.600 -8.917 -2.458 1.00 97.06 90 ILE A C 1
ATOM 674 O O . ILE A 1 90 ? 4.040 -9.579 -1.586 1.00 97.06 90 ILE A O 1
ATOM 678 N N . TYR A 1 91 ? 5.139 -7.724 -2.203 1.00 97.81 91 TYR A N 1
ATOM 679 C CA . TYR A 1 91 ? 5.219 -7.201 -0.839 1.00 97.81 91 TYR A CA 1
ATOM 680 C C . TYR A 1 91 ? 3.863 -6.694 -0.323 1.00 97.81 91 TYR A C 1
ATOM 682 O O . TYR A 1 91 ? 3.645 -6.645 0.885 1.00 97.81 91 TYR A O 1
ATOM 690 N N . GLY A 1 92 ? 2.922 -6.368 -1.216 1.00 98.06 92 GLY A N 1
ATOM 691 C CA . GLY A 1 92 ? 1.525 -6.129 -0.861 1.00 98.06 92 GLY A CA 1
ATOM 692 C C . GLY A 1 92 ? 0.831 -7.403 -0.369 1.00 98.06 92 GLY A C 1
ATOM 693 O O . GLY A 1 92 ? 0.175 -7.364 0.669 1.00 98.06 92 GLY A O 1
ATOM 694 N N . SER A 1 93 ? 1.046 -8.553 -1.025 1.00 97.06 93 SER A N 1
ATOM 695 C CA . SER A 1 93 ? 0.576 -9.858 -0.516 1.00 97.06 93 SER A CA 1
ATOM 696 C C . SER A 1 93 ? 1.192 -10.202 0.838 1.00 97.06 93 SER A C 1
ATOM 698 O O . SER A 1 93 ? 0.496 -10.698 1.724 1.00 97.06 93 SER A O 1
ATOM 700 N N . GLU A 1 94 ? 2.487 -9.925 1.003 1.00 96.75 94 GLU A N 1
ATOM 701 C CA . GLU A 1 94 ? 3.193 -10.104 2.273 1.00 96.75 94 GLU A CA 1
ATOM 702 C C . GLU A 1 94 ? 2.558 -9.232 3.369 1.00 96.75 94 GLU A C 1
ATOM 704 O O . GLU A 1 94 ? 2.239 -9.723 4.451 1.00 96.75 94 GLU A O 1
ATOM 709 N N . ALA A 1 95 ? 2.283 -7.958 3.068 1.00 97.50 95 ALA A N 1
ATOM 710 C CA . ALA A 1 95 ? 1.632 -7.032 3.988 1.00 97.50 95 ALA A CA 1
ATOM 711 C C . ALA A 1 95 ? 0.229 -7.502 4.402 1.00 97.50 95 ALA A C 1
ATOM 713 O O . ALA A 1 95 ? -0.123 -7.407 5.576 1.00 97.50 95 ALA A O 1
ATOM 714 N N . VAL A 1 96 ? -0.564 -8.046 3.472 1.00 97.12 96 VAL A N 1
ATOM 715 C CA . VAL A 1 96 ? -1.879 -8.633 3.784 1.00 97.12 96 VAL A CA 1
ATOM 716 C C . VAL A 1 96 ? -1.741 -9.758 4.810 1.00 97.12 96 VAL A C 1
ATOM 718 O O . VAL A 1 96 ? -2.528 -9.806 5.757 1.00 97.12 96 VAL A O 1
ATOM 721 N N . GLY A 1 97 ? -0.731 -10.620 4.668 1.00 94.31 97 GLY A N 1
ATOM 722 C CA . GLY A 1 97 ? -0.451 -11.661 5.655 1.00 94.31 97 GLY A CA 1
ATOM 723 C C . GLY A 1 97 ? -0.073 -11.104 7.020 1.00 94.31 97 GLY A C 1
ATOM 724 O O . GLY A 1 97 ? -0.688 -11.456 8.025 1.00 94.31 97 GLY A O 1
ATOM 725 N N . MET A 1 98 ? 0.836 -10.127 7.052 1.00 93.75 98 MET A N 1
ATOM 726 C CA . MET A 1 98 ? 1.223 -9.437 8.288 1.00 93.75 98 MET A CA 1
ATOM 727 C C . MET A 1 98 ? 0.030 -8.807 9.022 1.00 93.75 98 MET A C 1
ATOM 729 O O . MET A 1 98 ? -0.020 -8.835 10.250 1.00 93.75 98 MET A O 1
ATOM 733 N N . ILE A 1 99 ? -0.923 -8.224 8.287 1.00 92.62 99 ILE A N 1
ATOM 734 C CA . ILE A 1 99 ? -2.116 -7.601 8.873 1.00 92.62 99 ILE A CA 1
ATOM 735 C C . ILE A 1 99 ? -3.035 -8.665 9.475 1.00 92.62 99 ILE A C 1
ATOM 737 O O . ILE A 1 99 ? -3.452 -8.528 10.623 1.00 92.62 99 ILE A O 1
ATOM 741 N N . ASN A 1 100 ? -3.358 -9.713 8.716 1.00 89.19 100 ASN A N 1
ATOM 742 C CA . ASN A 1 100 ? -4.362 -10.698 9.125 1.00 89.19 100 ASN A CA 1
ATOM 743 C C . ASN A 1 100 ? -3.848 -11.699 10.167 1.00 89.19 100 ASN A C 1
ATOM 745 O O . ASN A 1 100 ? -4.644 -12.244 10.926 1.00 89.19 100 ASN A O 1
ATOM 749 N N . GLU A 1 101 ? -2.536 -11.923 10.242 1.00 85.62 101 GLU A N 1
ATOM 750 C CA . GLU A 1 101 ? -1.925 -12.732 11.303 1.00 85.62 101 GLU A CA 1
ATOM 751 C C . GLU A 1 101 ? -1.553 -11.919 12.546 1.00 85.62 101 GLU A C 1
ATOM 753 O O . GLU A 1 101 ? -1.161 -12.482 13.573 1.00 85.62 101 GLU A O 1
ATOM 758 N N . SER A 1 102 ? -1.711 -10.592 12.504 1.00 78.12 102 SER A N 1
ATOM 759 C CA . SER A 1 102 ? -1.573 -9.784 13.710 1.00 78.12 102 SER A CA 1
ATOM 760 C C . SER A 1 102 ? -2.685 -10.144 14.703 1.00 78.12 102 SER A C 1
ATOM 762 O O . SER A 1 102 ? -3.866 -10.169 14.366 1.00 78.12 102 SER A O 1
ATOM 764 N N . LYS A 1 103 ? -2.327 -10.393 15.969 1.00 58.47 103 LYS A N 1
ATOM 765 C CA . LYS A 1 103 ? -3.293 -10.694 17.048 1.00 58.47 103 LYS A CA 1
ATOM 766 C C . LYS A 1 103 ? -4.136 -9.477 17.469 1.00 58.47 103 LYS A C 1
ATOM 768 O O . LYS A 1 103 ? -4.856 -9.534 18.461 1.00 58.47 103 LYS A O 1
ATOM 773 N N . VAL A 1 104 ? -4.032 -8.364 16.742 1.00 58.62 104 VAL A N 1
ATOM 774 C CA . VAL A 1 104 ? -4.645 -7.080 17.084 1.00 58.62 104 VAL A CA 1
ATOM 775 C C . VAL A 1 104 ? -5.969 -6.944 16.336 1.00 58.62 104 VAL A C 1
ATOM 777 O O . VAL A 1 104 ? -6.053 -6.330 15.276 1.00 58.62 104 VAL A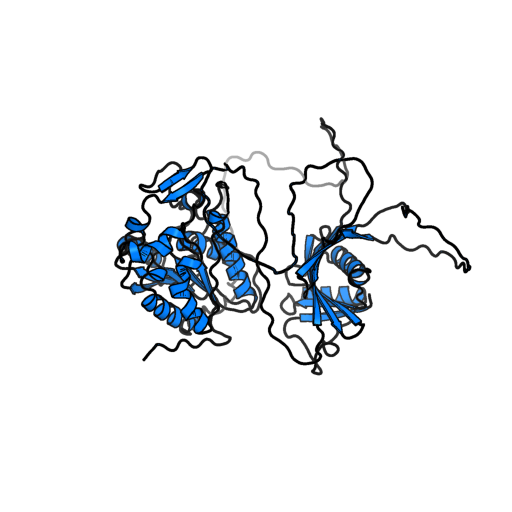 O 1
ATOM 780 N N . THR A 1 105 ? -7.035 -7.511 16.898 1.00 53.72 105 THR A N 1
ATOM 781 C CA . THR A 1 105 ? -8.407 -7.263 16.432 1.00 53.72 105 THR A CA 1
ATOM 782 C C . THR A 1 105 ? -9.015 -6.104 17.216 1.00 53.72 105 THR A C 1
ATOM 784 O O . THR A 1 105 ? -9.181 -6.194 18.436 1.00 53.72 105 THR A O 1
ATOM 787 N N . ARG A 1 106 ? -9.360 -5.013 16.525 1.00 61.44 106 ARG A N 1
ATOM 788 C CA . ARG A 1 106 ? -10.039 -3.851 17.117 1.00 61.44 106 ARG A CA 1
ATOM 789 C C . ARG A 1 106 ? -11.511 -3.856 16.723 1.00 61.44 106 ARG A C 1
ATOM 791 O O . ARG A 1 106 ? -11.839 -3.987 15.545 1.00 61.44 106 ARG A O 1
ATOM 798 N N . ILE A 1 107 ? -12.395 -3.694 17.703 1.00 62.19 107 ILE A N 1
ATOM 799 C CA . ILE A 1 107 ? -13.827 -3.536 17.446 1.00 62.19 107 ILE A CA 1
ATOM 800 C C . ILE A 1 107 ? -14.041 -2.205 16.713 1.00 62.19 107 ILE A C 1
ATOM 802 O O . ILE A 1 107 ? -13.476 -1.174 17.085 1.00 62.19 107 ILE A O 1
ATOM 806 N N . GLY A 1 108 ? -14.810 -2.251 15.624 1.00 69.75 108 GLY A N 1
ATOM 807 C CA . GLY A 1 108 ? -15.020 -1.107 14.736 1.00 69.75 108 GLY A CA 1
ATOM 808 C C . GLY A 1 108 ? -13.840 -0.783 13.815 1.00 69.75 108 GLY A C 1
ATOM 809 O O . GLY A 1 108 ? -13.842 0.285 13.213 1.00 69.75 108 GLY A O 1
ATOM 810 N N . ALA A 1 109 ? -12.831 -1.658 13.697 1.00 82.38 109 ALA A N 1
ATOM 811 C CA . ALA A 1 109 ? -11.826 -1.508 12.649 1.00 82.38 109 ALA A CA 1
ATOM 812 C C . ALA A 1 109 ? -12.435 -1.743 11.264 1.00 82.38 109 ALA A C 1
ATOM 814 O O . ALA A 1 109 ? -13.260 -2.637 11.074 1.00 82.38 109 ALA A O 1
ATOM 815 N N . GLY A 1 110 ? -11.968 -0.959 10.297 1.00 88.00 110 GLY A N 1
ATOM 816 C CA . GLY A 1 110 ? -12.193 -1.234 8.889 1.00 88.00 110 GLY A CA 1
ATOM 817 C C . GLY A 1 110 ? -11.469 -2.510 8.466 1.00 88.00 110 GLY A C 1
ATOM 818 O O . GLY A 1 110 ? -10.632 -3.061 9.186 1.00 88.00 110 GLY A O 1
ATOM 819 N N . ARG A 1 111 ? -11.768 -2.976 7.264 1.00 90.50 111 ARG A N 1
ATOM 820 C CA . ARG A 1 111 ? -11.165 -4.176 6.673 1.00 90.50 111 ARG A CA 1
ATOM 821 C C . ARG A 1 111 ? -10.447 -3.847 5.375 1.00 90.50 111 ARG A C 1
ATOM 823 O O . ARG A 1 111 ? -10.718 -2.837 4.729 1.00 90.50 111 ARG A O 1
ATOM 830 N N . ILE A 1 112 ? -9.575 -4.751 4.936 1.00 94.31 112 ILE A N 1
ATOM 831 C CA . ILE A 1 112 ? -9.167 -4.761 3.531 1.00 94.31 112 ILE A CA 1
ATOM 832 C C . ILE A 1 112 ? -10.348 -5.326 2.738 1.00 94.31 112 ILE A C 1
ATOM 834 O O . ILE A 1 112 ? -10.669 -6.509 2.827 1.00 94.31 112 ILE A O 1
ATOM 838 N N . ARG A 1 113 ? -11.037 -4.457 2.002 1.00 93.38 113 ARG A N 1
ATOM 839 C CA . ARG A 1 113 ? -12.247 -4.790 1.247 1.00 93.38 113 ARG A CA 1
ATOM 840 C C . ARG A 1 113 ? -11.931 -5.575 -0.017 1.00 93.38 113 ARG A C 1
ATOM 842 O O . ARG A 1 113 ? -12.727 -6.421 -0.421 1.00 93.38 113 ARG A O 1
ATOM 849 N N . ARG A 1 114 ? -10.799 -5.262 -0.654 1.00 95.75 114 ARG A N 1
ATOM 850 C CA . ARG A 1 114 ? -10.408 -5.829 -1.945 1.00 95.75 114 ARG A CA 1
ATOM 851 C C . ARG A 1 114 ? -8.912 -5.702 -2.192 1.00 95.75 114 ARG A C 1
ATOM 853 O O . ARG A 1 114 ? -8.309 -4.687 -1.843 1.00 95.75 114 ARG A O 1
ATOM 860 N N . LEU A 1 115 ? -8.354 -6.720 -2.837 1.00 98.38 115 LEU A N 1
ATOM 861 C CA . LEU A 1 115 ? -7.001 -6.726 -3.380 1.00 98.38 115 LEU A CA 1
ATOM 862 C C . LEU A 1 115 ? -7.077 -6.469 -4.883 1.00 98.38 115 LEU A C 1
ATOM 864 O O . LEU A 1 115 ? -7.770 -7.199 -5.587 1.00 98.38 115 LEU A O 1
ATOM 868 N N . VAL A 1 116 ? -6.378 -5.452 -5.380 1.00 98.69 116 VAL A N 1
ATOM 869 C CA . VAL A 1 116 ? -6.327 -5.127 -6.810 1.00 98.69 116 VAL A CA 1
ATOM 870 C C . VAL A 1 116 ? -4.905 -5.338 -7.312 1.00 98.69 116 VAL A C 1
ATOM 872 O O . VAL A 1 116 ? -4.013 -4.571 -6.971 1.00 98.69 116 VAL A O 1
ATOM 875 N N . TYR A 1 117 ? -4.692 -6.366 -8.127 1.00 98.75 117 TYR A N 1
ATOM 876 C CA . TYR A 1 117 ? -3.426 -6.627 -8.810 1.00 98.75 117 TYR A CA 1
ATOM 877 C C . TYR A 1 117 ? -3.437 -5.915 -10.159 1.00 98.75 117 TYR A C 1
ATOM 879 O O . TYR A 1 117 ? -4.137 -6.337 -11.073 1.00 98.75 117 TYR A O 1
ATOM 887 N N . LEU A 1 118 ? -2.681 -4.829 -10.286 1.00 98.75 118 LEU A N 1
ATOM 888 C CA . LEU A 1 118 ? -2.515 -4.072 -11.524 1.00 98.75 118 LEU A CA 1
ATOM 889 C C . LEU A 1 118 ? -1.190 -4.467 -12.170 1.00 98.75 118 LEU A C 1
ATOM 891 O O . LEU A 1 118 ? -0.143 -4.091 -11.647 1.00 98.75 118 LEU A O 1
ATOM 895 N N . ALA A 1 119 ? -1.221 -5.213 -13.280 1.00 97.94 119 ALA A N 1
ATOM 896 C CA . ALA A 1 119 ? 0.002 -5.631 -13.977 1.00 97.94 119 ALA A CA 1
ATOM 897 C C . ALA A 1 119 ? 1.069 -6.190 -13.003 1.00 97.94 119 ALA A C 1
ATOM 899 O O . ALA A 1 119 ? 2.228 -5.777 -13.002 1.00 97.94 119 ALA A O 1
ATOM 900 N N . ALA A 1 120 ? 0.639 -7.040 -12.064 1.00 97.94 120 ALA A N 1
ATOM 901 C CA . ALA A 1 120 ? 1.386 -7.340 -10.846 1.00 97.94 120 ALA A CA 1
ATOM 902 C C . ALA A 1 120 ? 1.756 -8.814 -10.699 1.00 97.94 120 ALA A C 1
ATOM 904 O O . ALA A 1 120 ? 1.090 -9.708 -11.218 1.00 97.94 120 ALA A O 1
ATOM 905 N N . HIS A 1 121 ? 2.811 -9.068 -9.927 1.00 96.00 121 HIS A N 1
ATOM 906 C CA . HIS A 1 121 ? 3.205 -10.423 -9.556 1.00 96.00 121 HIS A CA 1
ATOM 907 C C . HIS A 1 121 ? 2.400 -10.915 -8.354 1.00 96.00 121 HIS A C 1
ATOM 909 O O . HIS A 1 121 ? 2.352 -10.246 -7.325 1.00 96.00 121 HIS A O 1
ATOM 915 N N . ALA A 1 122 ? 1.839 -12.120 -8.445 1.00 94.25 122 ALA A N 1
ATOM 916 C CA . ALA A 1 122 ? 1.163 -12.778 -7.330 1.00 94.25 122 ALA A CA 1
ATOM 917 C C . ALA A 1 122 ? 1.759 -14.169 -7.097 1.00 94.25 122 ALA A C 1
ATOM 919 O O . ALA A 1 122 ? 1.356 -15.168 -7.697 1.00 94.25 122 ALA A O 1
ATOM 920 N N . VAL A 1 123 ? 2.788 -14.219 -6.255 1.00 91.94 123 VAL A N 1
ATOM 921 C CA . VAL A 1 123 ? 3.586 -15.430 -6.040 1.00 91.94 123 VAL A CA 1
ATOM 922 C C . VAL A 1 123 ? 3.089 -16.237 -4.831 1.00 91.94 123 VAL A C 1
ATOM 924 O O . VAL A 1 123 ? 2.504 -15.665 -3.906 1.00 91.94 123 VAL A O 1
ATOM 927 N N . PRO A 1 124 ? 3.287 -17.568 -4.806 1.00 90.50 124 PRO A N 1
ATOM 928 C CA . PRO A 1 124 ? 3.056 -18.383 -3.615 1.00 90.50 124 PRO A CA 1
ATOM 929 C C . PRO A 1 124 ? 3.998 -18.023 -2.461 1.00 90.50 124 PRO A C 1
ATOM 931 O O . PRO A 1 124 ? 5.064 -17.449 -2.676 1.00 90.50 124 PRO A O 1
ATOM 934 N N . LYS A 1 125 ? 3.643 -18.459 -1.249 1.00 91.62 125 LYS A N 1
ATOM 935 C CA . LYS A 1 125 ? 4.549 -18.512 -0.093 1.00 91.62 125 LYS A CA 1
ATOM 936 C C . LYS A 1 125 ? 5.821 -19.307 -0.423 1.00 91.62 125 LYS A C 1
ATOM 938 O O . LYS A 1 125 ? 5.744 -20.309 -1.130 1.00 91.62 125 LYS A O 1
ATOM 943 N N . GLY A 1 126 ? 6.955 -18.885 0.132 1.00 91.12 126 GLY A N 1
ATOM 944 C CA . GLY A 1 126 ? 8.267 -19.507 -0.059 1.00 91.12 126 GLY A CA 1
ATOM 945 C C . GLY A 1 126 ? 8.886 -19.203 -1.422 1.00 91.12 126 GLY A C 1
ATOM 946 O O . GLY A 1 126 ? 9.792 -19.906 -1.852 1.00 91.12 126 GLY A O 1
ATOM 947 N N . THR A 1 127 ? 8.375 -18.196 -2.137 1.00 87.00 127 THR A N 1
ATOM 948 C CA . THR A 1 127 ? 8.893 -17.825 -3.458 1.00 87.00 127 THR A CA 1
ATOM 949 C C . THR A 1 127 ? 9.771 -16.591 -3.331 1.00 87.00 127 THR A C 1
ATOM 951 O O . THR A 1 127 ? 9.296 -15.540 -2.903 1.00 87.00 127 THR A O 1
ATOM 954 N N . ALA A 1 128 ? 11.029 -16.694 -3.749 1.00 85.19 128 ALA A N 1
ATOM 955 C CA . ALA A 1 128 ? 11.831 -15.535 -4.125 1.00 85.19 128 ALA A CA 1
ATOM 956 C C . ALA A 1 128 ? 11.594 -15.227 -5.611 1.00 85.19 128 ALA A C 1
ATOM 958 O O . ALA A 1 128 ? 11.516 -16.143 -6.433 1.00 85.19 128 ALA A O 1
ATOM 959 N N . PHE A 1 129 ? 11.473 -13.947 -5.970 1.00 79.75 129 PHE A N 1
ATOM 960 C CA . PHE A 1 129 ? 11.250 -13.547 -7.364 1.00 79.75 129 PHE A CA 1
ATOM 961 C C . PHE A 1 129 ? 12.458 -13.869 -8.254 1.00 79.75 129 PHE A C 1
ATOM 963 O O . PHE A 1 129 ? 12.311 -14.316 -9.390 1.00 79.75 129 PHE A O 1
ATOM 970 N N . LEU A 1 130 ? 13.661 -13.691 -7.710 1.00 76.88 130 LEU A N 1
ATOM 971 C CA . LEU A 1 130 ? 14.924 -14.095 -8.308 1.00 76.88 130 LEU A CA 1
ATOM 972 C C . LEU A 1 130 ? 15.666 -15.007 -7.338 1.00 76.88 130 LEU A C 1
ATOM 974 O O . LEU A 1 130 ? 15.795 -14.705 -6.155 1.00 76.88 130 LEU A O 1
ATOM 978 N N . SER A 1 131 ? 16.222 -16.103 -7.845 1.00 59.84 131 SER A N 1
ATOM 979 C CA . SER A 1 131 ? 17.171 -16.900 -7.069 1.00 59.84 131 SER A CA 1
ATOM 980 C C . SER A 1 131 ? 18.471 -16.119 -6.865 1.00 59.84 131 SER A C 1
ATOM 982 O O . SER A 1 131 ? 18.986 -15.522 -7.817 1.00 59.84 131 SER A O 1
ATOM 984 N N . SER A 1 132 ? 19.043 -16.184 -5.662 1.00 55.88 132 SER A N 1
ATOM 985 C CA . SER A 1 132 ? 20.347 -15.593 -5.338 1.00 55.88 132 SER A CA 1
ATOM 986 C C . SER A 1 132 ? 21.410 -15.934 -6.392 1.00 55.88 132 SER A C 1
ATOM 988 O O . SER A 1 132 ? 21.620 -17.101 -6.716 1.00 55.88 132 SER A O 1
ATOM 990 N N . GLY A 1 133 ? 22.072 -14.910 -6.940 1.00 51.09 133 GLY A N 1
ATOM 991 C CA . GLY A 1 133 ? 23.150 -15.060 -7.927 1.00 51.09 133 GLY A CA 1
ATOM 992 C C . GLY A 1 133 ? 22.722 -15.052 -9.401 1.00 51.09 133 GLY A C 1
ATOM 993 O O . GLY A 1 133 ? 23.590 -15.107 -10.269 1.00 51.09 133 GLY A O 1
ATOM 994 N N . ARG A 1 134 ? 21.423 -14.946 -9.717 1.00 56.22 134 ARG A N 1
ATOM 995 C CA . ARG A 1 134 ? 20.968 -14.719 -11.099 1.00 56.22 134 ARG A CA 1
ATOM 996 C C . ARG A 1 134 ? 20.997 -13.237 -11.466 1.00 56.22 134 ARG A C 1
ATOM 998 O O . ARG A 1 134 ? 20.420 -12.412 -10.766 1.00 56.22 134 ARG A O 1
ATOM 1005 N N . THR A 1 135 ? 21.612 -12.923 -12.602 1.00 60.91 135 THR A N 1
ATOM 1006 C CA . THR A 1 135 ? 21.533 -11.603 -13.233 1.00 60.91 135 THR A CA 1
ATOM 1007 C C . THR A 1 135 ? 20.295 -11.525 -14.123 1.00 60.91 135 THR A C 1
ATOM 1009 O O . THR A 1 135 ? 19.963 -12.471 -14.839 1.00 60.91 135 THR A O 1
ATOM 1012 N N . VAL A 1 136 ? 19.590 -10.397 -14.069 1.00 67.62 136 VAL A N 1
ATOM 1013 C CA . VAL A 1 136 ? 18.475 -10.106 -14.975 1.00 67.62 136 VAL A CA 1
ATOM 1014 C C . VAL A 1 136 ? 19.000 -9.195 -16.081 1.00 67.62 136 VAL A C 1
ATOM 1016 O O . VAL A 1 136 ? 19.610 -8.171 -15.763 1.00 67.62 136 VAL A O 1
ATOM 1019 N N . PRO A 1 137 ? 18.793 -9.530 -17.367 1.00 72.12 137 PRO A N 1
ATOM 1020 C CA . PRO A 1 137 ? 19.180 -8.653 -18.465 1.00 72.12 137 PRO A CA 1
ATOM 1021 C C . PRO A 1 137 ? 18.592 -7.249 -18.286 1.00 72.12 137 PRO A C 1
ATOM 1023 O O . PRO A 1 137 ? 17.400 -7.104 -18.028 1.00 72.12 137 PRO A O 1
ATOM 1026 N N . GLY A 1 138 ? 19.430 -6.221 -18.410 1.00 81.12 138 GLY A N 1
ATOM 1027 C CA . GLY A 1 138 ? 19.015 -4.829 -18.228 1.00 81.12 138 GLY A CA 1
ATOM 1028 C C . GLY A 1 138 ? 18.992 -4.338 -16.776 1.00 81.12 138 GLY A C 1
ATOM 1029 O O . GLY A 1 138 ? 18.688 -3.169 -16.555 1.00 81.12 138 GLY A O 1
ATOM 1030 N N . ILE A 1 139 ? 19.331 -5.183 -15.793 1.00 88.25 139 ILE A N 1
ATOM 1031 C CA . ILE A 1 139 ? 19.497 -4.779 -14.392 1.00 88.25 139 ILE A CA 1
ATOM 1032 C C . ILE A 1 139 ? 20.978 -4.816 -14.022 1.00 88.25 139 ILE A C 1
ATOM 1034 O O . ILE A 1 139 ? 21.631 -5.859 -14.065 1.00 88.25 139 ILE A O 1
ATOM 1038 N N . GLU A 1 140 ? 21.491 -3.669 -13.601 1.00 90.00 140 GLU A N 1
ATOM 1039 C CA . GLU A 1 140 ? 22.839 -3.511 -13.067 1.00 90.00 140 GLU A CA 1
ATOM 1040 C C . GLU A 1 140 ? 22.765 -3.439 -11.545 1.00 90.00 140 GLU A C 1
ATOM 1042 O O . GLU A 1 140 ? 21.900 -2.760 -10.997 1.00 90.00 140 GLU A O 1
ATOM 1047 N N . THR A 1 141 ? 23.653 -4.152 -10.849 1.00 91.38 141 THR A N 1
ATOM 1048 C CA . THR A 1 141 ? 23.734 -4.127 -9.381 1.00 91.38 141 THR A CA 1
ATOM 1049 C C . THR A 1 141 ? 25.085 -3.573 -8.960 1.00 91.38 141 THR A C 1
ATOM 1051 O O . THR A 1 141 ? 26.122 -4.118 -9.334 1.00 91.38 141 THR A O 1
ATOM 1054 N N . SER A 1 142 ? 25.087 -2.495 -8.183 1.00 92.12 142 SER A N 1
ATOM 1055 C CA . SER A 1 142 ? 26.306 -1.894 -7.643 1.00 92.12 142 SER A CA 1
ATOM 1056 C C . SER A 1 142 ? 26.863 -2.682 -6.451 1.00 92.12 142 SER A C 1
ATOM 1058 O O . SER A 1 142 ? 26.181 -3.513 -5.856 1.00 92.12 142 SER A O 1
ATOM 1060 N N . GLU A 1 143 ? 28.103 -2.391 -6.042 1.00 91.81 143 GLU A N 1
ATOM 1061 C CA . GLU A 1 143 ? 28.795 -3.086 -4.935 1.00 91.81 143 GLU A CA 1
ATOM 1062 C C . GLU A 1 143 ? 28.048 -3.032 -3.589 1.00 91.81 143 GLU A C 1
ATOM 1064 O O . GLU A 1 143 ? 28.170 -3.922 -2.750 1.00 91.81 143 GLU A O 1
ATOM 1069 N N . ASN A 1 144 ? 27.249 -1.988 -3.368 1.00 93.75 144 ASN A N 1
ATOM 1070 C CA . ASN A 1 144 ? 26.384 -1.842 -2.194 1.00 93.75 144 ASN A CA 1
ATOM 1071 C C . ASN A 1 144 ? 25.033 -2.579 -2.333 1.00 93.75 144 ASN A C 1
ATOM 1073 O O . ASN A 1 144 ? 24.158 -2.385 -1.491 1.00 93.75 144 ASN A O 1
ATOM 1077 N N . GLY A 1 145 ? 24.843 -3.403 -3.366 1.00 93.12 145 GLY A N 1
ATOM 1078 C CA . GLY A 1 145 ? 23.630 -4.193 -3.581 1.00 93.12 145 GLY A CA 1
ATOM 1079 C C . GLY A 1 145 ? 22.420 -3.387 -4.061 1.00 93.12 145 GLY A C 1
ATOM 1080 O O . GLY A 1 145 ? 21.289 -3.842 -3.909 1.00 93.12 145 GLY A O 1
ATOM 1081 N N . MET A 1 146 ? 22.623 -2.186 -4.608 1.00 95.38 146 MET A N 1
ATOM 1082 C CA . MET A 1 146 ? 21.538 -1.391 -5.192 1.00 95.38 146 MET A CA 1
ATOM 1083 C C . MET A 1 146 ? 21.411 -1.698 -6.685 1.00 95.38 146 MET A C 1
ATOM 1085 O O . MET A 1 146 ? 22.409 -1.784 -7.392 1.00 95.38 146 MET A O 1
ATOM 1089 N N . MET A 1 147 ? 20.183 -1.863 -7.161 1.00 93.50 147 MET A N 1
ATOM 1090 C CA . MET A 1 147 ? 19.848 -2.216 -8.534 1.00 93.50 147 MET A CA 1
ATOM 1091 C C . MET A 1 147 ? 19.334 -1.009 -9.310 1.00 93.50 147 MET A C 1
ATOM 1093 O O . MET A 1 147 ? 18.408 -0.328 -8.861 1.00 93.50 147 MET A O 1
ATOM 1097 N N . THR A 1 148 ? 19.859 -0.811 -10.513 1.00 92.75 148 THR A N 1
ATOM 1098 C CA . THR A 1 148 ? 19.386 0.159 -11.507 1.00 92.75 148 THR A CA 1
ATOM 1099 C C . THR A 1 148 ? 19.002 -0.545 -12.796 1.00 92.75 148 THR A C 1
ATOM 1101 O O . THR A 1 148 ? 19.555 -1.589 -13.131 1.00 92.75 148 THR A O 1
ATOM 1104 N N . HIS A 1 149 ? 18.056 0.033 -13.530 1.00 89.50 149 HIS A N 1
ATOM 1105 C CA . HIS A 1 149 ? 17.641 -0.489 -14.825 1.00 89.50 149 HIS A CA 1
ATOM 1106 C C . HIS A 1 149 ? 18.332 0.295 -15.946 1.00 89.50 149 HIS A C 1
ATOM 1108 O O . HIS A 1 149 ? 18.239 1.520 -15.967 1.00 89.50 149 HIS A O 1
ATOM 1114 N N . SER A 1 150 ? 19.009 -0.387 -16.873 1.00 87.06 150 SER A N 1
ATOM 1115 C CA . SER A 1 150 ? 19.790 0.258 -17.939 1.00 87.06 150 SER A CA 1
ATOM 1116 C C . SER A 1 150 ? 18.947 0.688 -19.144 1.00 87.06 150 SER A C 1
ATOM 1118 O O . SER A 1 150 ? 19.243 1.712 -19.751 1.00 87.06 150 SER A O 1
ATOM 1120 N N . ASP A 1 151 ? 17.849 -0.017 -19.450 1.00 87.94 151 ASP A N 1
ATOM 1121 C CA . ASP A 1 151 ? 16.849 0.434 -20.441 1.00 87.94 151 ASP A CA 1
ATOM 1122 C C . ASP A 1 151 ? 15.400 0.345 -19.922 1.00 87.94 151 ASP A C 1
ATOM 1124 O O . ASP A 1 151 ? 14.643 -0.552 -20.298 1.00 87.94 151 ASP A O 1
ATOM 1128 N N . PRO A 1 152 ? 14.994 1.233 -18.997 1.00 92.25 152 PRO A N 1
ATOM 1129 C CA . PRO A 1 152 ? 13.655 1.180 -18.411 1.00 92.25 152 PRO A CA 1
ATOM 1130 C C . PRO A 1 152 ? 12.538 1.481 -19.421 1.00 92.25 152 PRO A C 1
ATOM 1132 O O . PRO A 1 152 ? 11.423 0.986 -19.266 1.00 92.25 152 PRO A O 1
ATOM 1135 N N . TYR A 1 153 ? 12.823 2.242 -20.482 1.00 94.69 153 TYR A N 1
ATOM 1136 C CA . TYR A 1 153 ? 11.844 2.553 -21.526 1.00 94.69 153 TYR A CA 1
ATOM 1137 C C . TYR A 1 153 ? 11.387 1.294 -22.265 1.00 94.69 153 TYR A C 1
ATOM 1139 O O . TYR A 1 153 ? 10.190 1.009 -22.292 1.00 94.69 153 TYR A O 1
ATOM 1147 N N . GLY A 1 154 ? 12.338 0.514 -22.797 1.00 91.62 154 GLY A N 1
ATOM 1148 C CA . GLY A 1 154 ? 12.055 -0.695 -23.574 1.00 91.62 154 GLY A CA 1
ATOM 1149 C C . GLY A 1 154 ? 11.343 -1.792 -22.779 1.00 91.62 154 GLY A C 1
ATOM 1150 O O . GLY A 1 154 ? 10.810 -2.731 -23.366 1.00 91.62 154 GLY A O 1
ATOM 1151 N N . ARG A 1 155 ? 11.310 -1.671 -21.445 1.00 90.19 155 ARG A N 1
ATOM 1152 C CA . ARG A 1 155 ? 10.641 -2.623 -20.559 1.00 90.19 155 ARG A CA 1
ATOM 1153 C C . ARG A 1 155 ? 9.270 -2.154 -20.075 1.00 90.19 155 ARG A C 1
ATOM 1155 O O . ARG A 1 155 ? 8.367 -2.987 -20.013 1.00 90.19 155 ARG A O 1
ATOM 1162 N N . TYR A 1 156 ? 9.118 -0.876 -19.719 1.00 94.69 156 TYR A N 1
ATOM 1163 C CA . TYR A 1 156 ? 7.962 -0.395 -18.946 1.00 94.69 156 TYR A CA 1
ATOM 1164 C C . TYR A 1 156 ? 7.062 0.618 -19.671 1.00 94.69 156 TYR A C 1
ATOM 1166 O O . TYR A 1 156 ? 5.905 0.770 -19.280 1.00 94.69 156 TYR A O 1
ATOM 1174 N N . TYR A 1 157 ? 7.566 1.289 -20.712 1.00 96.38 157 TYR A N 1
ATOM 1175 C CA . TYR A 1 157 ? 6.916 2.456 -21.333 1.00 96.38 157 TYR A CA 1
ATOM 1176 C C . TYR A 1 157 ? 6.783 2.330 -22.859 1.00 96.38 157 TYR A C 1
ATOM 1178 O O . TYR A 1 157 ? 6.738 3.326 -23.575 1.00 96.38 157 TYR A O 1
ATOM 1186 N N . THR A 1 158 ? 6.757 1.101 -23.377 1.00 93.00 158 THR A N 1
ATOM 1187 C CA . THR A 1 158 ? 6.735 0.799 -24.819 1.00 93.00 158 THR A CA 1
ATOM 1188 C C . THR A 1 158 ? 5.412 1.137 -25.513 1.00 93.00 158 THR A C 1
ATOM 1190 O O . THR A 1 158 ? 5.322 1.055 -26.736 1.00 93.00 158 THR A O 1
ATOM 1193 N N . ASP A 1 159 ? 4.386 1.528 -24.756 1.00 94.31 159 ASP A N 1
ATOM 1194 C CA . ASP A 1 159 ? 3.057 1.895 -25.246 1.00 94.31 159 ASP A CA 1
ATOM 1195 C C . ASP A 1 159 ? 2.904 3.385 -25.604 1.00 94.31 159 ASP A C 1
ATOM 1197 O O . ASP A 1 159 ? 1.834 3.788 -26.079 1.00 94.31 159 ASP A O 1
ATOM 1201 N N . VAL A 1 160 ? 3.956 4.181 -25.385 1.00 96.19 160 VAL A N 1
ATOM 1202 C CA . VAL A 1 160 ? 4.085 5.609 -25.719 1.00 96.19 160 VAL A CA 1
ATOM 1203 C C . VAL A 1 160 ? 5.461 5.889 -26.332 1.00 96.19 160 VAL A C 1
ATOM 1205 O O . VAL A 1 160 ? 6.343 5.033 -26.306 1.00 96.19 160 VAL A O 1
ATOM 1208 N N . THR A 1 161 ? 5.675 7.079 -26.903 1.00 97.19 161 THR A N 1
ATOM 1209 C CA . THR A 1 161 ? 7.013 7.442 -27.401 1.00 97.19 161 THR A CA 1
ATOM 1210 C C . THR A 1 161 ? 7.982 7.706 -26.246 1.00 97.19 161 THR A C 1
ATOM 1212 O O . THR A 1 161 ? 7.572 8.032 -25.127 1.00 97.19 161 THR A O 1
ATOM 1215 N N . ARG A 1 162 ? 9.294 7.613 -26.502 1.00 95.81 162 ARG A N 1
ATOM 1216 C CA . ARG A 1 162 ? 10.314 7.890 -25.476 1.00 95.81 162 ARG A CA 1
ATOM 1217 C C . ARG A 1 162 ? 10.201 9.311 -24.934 1.00 95.81 162 ARG A C 1
ATOM 1219 O O . ARG A 1 162 ? 10.361 9.509 -23.737 1.00 95.81 162 ARG A O 1
ATOM 1226 N N . GLU A 1 163 ? 9.864 10.277 -25.782 1.00 96.50 163 GLU A N 1
ATOM 1227 C CA . GLU A 1 163 ? 9.664 11.672 -25.384 1.00 96.50 163 GLU A CA 1
ATOM 1228 C C . GLU A 1 163 ? 8.502 11.817 -24.393 1.00 96.50 163 GLU A C 1
ATOM 1230 O O . GLU A 1 163 ? 8.594 12.596 -23.448 1.00 96.50 163 GLU A O 1
ATOM 1235 N N . GLN A 1 164 ? 7.426 11.047 -24.576 1.00 95.06 164 GLN A N 1
ATOM 1236 C CA . GLN A 1 164 ? 6.283 11.028 -23.658 1.00 95.06 164 GLN A CA 1
ATOM 1237 C C . GLN A 1 164 ? 6.613 10.316 -22.338 1.00 95.06 164 GLN A C 1
ATOM 1239 O O . GLN A 1 164 ? 6.099 10.698 -21.289 1.00 95.06 164 GLN A O 1
ATOM 1244 N N . ALA A 1 165 ? 7.475 9.296 -22.381 1.00 96.88 165 ALA A N 1
ATOM 1245 C CA . ALA A 1 165 ? 7.917 8.551 -21.204 1.00 96.88 165 ALA A CA 1
ATOM 1246 C C . ALA A 1 165 ? 8.998 9.278 -20.386 1.00 96.88 165 ALA A C 1
ATOM 1248 O O . ALA A 1 165 ? 9.156 8.994 -19.200 1.00 96.88 165 ALA A O 1
ATOM 1249 N N . GLU A 1 166 ? 9.743 10.204 -20.994 1.00 96.00 166 GLU A N 1
ATOM 1250 C CA . GLU A 1 166 ? 10.921 10.853 -20.403 1.00 96.00 166 GLU A CA 1
ATOM 1251 C C . GLU A 1 166 ? 10.698 11.408 -18.984 1.00 96.00 166 GLU A C 1
ATOM 1253 O O . GLU A 1 166 ? 11.531 11.131 -18.117 1.00 96.00 166 GLU A O 1
ATOM 1258 N N . PRO A 1 167 ? 9.581 12.099 -18.669 1.00 96.31 167 PRO A N 1
ATOM 1259 C CA . PRO A 1 167 ? 9.343 12.574 -17.307 1.00 96.31 167 PRO A CA 1
ATOM 1260 C C . PRO A 1 167 ? 9.285 11.440 -16.276 1.00 96.31 167 PRO A C 1
ATOM 1262 O O . PRO A 1 167 ? 9.781 11.600 -15.166 1.00 96.31 167 PRO A O 1
ATOM 1265 N N . ALA A 1 168 ? 8.718 10.285 -16.638 1.00 97.00 168 ALA A N 1
ATOM 1266 C CA . ALA A 1 168 ? 8.679 9.114 -15.769 1.00 97.00 168 ALA A CA 1
ATOM 1267 C C . ALA A 1 168 ? 10.056 8.441 -15.669 1.00 97.00 168 ALA A C 1
ATOM 1269 O O . ALA A 1 168 ? 10.501 8.092 -14.579 1.00 97.00 168 ALA A O 1
ATOM 1270 N N . LEU A 1 169 ? 10.786 8.328 -16.783 1.00 97.06 169 LEU A N 1
ATOM 1271 C CA . LEU A 1 169 ? 12.129 7.734 -16.799 1.00 97.06 169 LEU A CA 1
ATOM 1272 C C . LEU A 1 169 ? 13.103 8.477 -15.869 1.00 97.06 169 LEU A C 1
ATOM 1274 O O . LEU A 1 169 ? 13.913 7.838 -15.197 1.00 97.06 169 LEU A O 1
ATOM 1278 N N . GLN A 1 170 ? 12.992 9.806 -15.779 1.00 96.31 170 GLN A N 1
ATOM 1279 C CA . GLN A 1 170 ? 13.828 10.645 -14.910 1.00 96.31 170 GLN A CA 1
ATOM 1280 C C . GLN A 1 170 ? 13.528 10.495 -13.411 1.00 96.31 170 GLN A C 1
ATOM 1282 O O . GLN A 1 170 ? 14.364 10.854 -12.580 1.00 96.31 170 GLN A O 1
ATOM 1287 N N . LEU A 1 171 ? 12.353 9.974 -13.048 1.00 97.06 171 LEU A N 1
ATOM 1288 C CA . LEU A 1 171 ? 11.936 9.796 -11.656 1.00 97.06 171 LEU A CA 1
ATOM 1289 C C . LEU A 1 171 ? 12.377 8.454 -11.060 1.00 97.06 171 LEU A C 1
ATOM 1291 O O . LEU A 1 171 ? 12.319 8.288 -9.838 1.00 97.06 171 LEU A O 1
ATOM 1295 N N . LEU A 1 172 ? 12.788 7.493 -11.892 1.00 97.00 172 LEU A N 1
ATOM 1296 C CA . LEU A 1 172 ? 13.183 6.158 -11.449 1.00 97.00 172 LEU A CA 1
ATOM 1297 C C . LEU A 1 172 ? 14.366 6.216 -10.478 1.00 97.00 172 LEU A C 1
ATOM 1299 O O . LEU A 1 172 ? 15.324 6.968 -10.666 1.00 97.00 172 LEU A O 1
ATOM 1303 N N . GLN A 1 173 ? 14.312 5.389 -9.434 1.00 96.88 173 GLN A N 1
ATOM 1304 C CA . GLN A 1 173 ? 15.337 5.357 -8.389 1.00 96.88 173 GLN A CA 1
ATOM 1305 C C . GLN A 1 173 ? 15.955 3.968 -8.233 1.00 96.88 173 GLN A C 1
ATOM 1307 O O . GLN A 1 173 ? 15.246 2.971 -8.383 1.00 96.88 173 GLN A O 1
ATOM 1312 N N . PRO A 1 174 ? 17.254 3.875 -7.882 1.00 96.19 174 PRO A N 1
ATOM 1313 C CA . PRO A 1 174 ? 17.866 2.606 -7.513 1.00 96.19 174 PRO A CA 1
ATOM 1314 C C . PRO A 1 174 ? 17.136 1.946 -6.336 1.00 96.19 174 PRO A C 1
ATOM 1316 O O . PRO A 1 174 ? 16.694 2.632 -5.414 1.00 96.19 174 PRO A O 1
ATOM 1319 N N . MET A 1 175 ? 17.064 0.615 -6.329 1.00 95.19 175 MET A N 1
ATOM 1320 C CA . MET A 1 175 ? 16.377 -0.157 -5.284 1.00 95.19 175 MET A CA 1
ATOM 1321 C C . MET A 1 175 ? 17.242 -1.299 -4.747 1.00 95.19 175 MET A C 1
ATOM 1323 O O . MET A 1 175 ? 18.038 -1.861 -5.487 1.00 95.19 175 MET A O 1
ATOM 1327 N N . ALA A 1 176 ? 17.103 -1.676 -3.478 1.00 95.94 176 ALA A N 1
ATOM 1328 C CA . ALA A 1 176 ? 17.895 -2.769 -2.896 1.00 95.94 176 ALA A CA 1
ATOM 1329 C C . ALA A 1 176 ? 17.606 -4.147 -3.538 1.00 95.94 176 ALA A C 1
ATOM 1331 O O . ALA A 1 176 ? 16.446 -4.487 -3.770 1.00 95.94 176 ALA A O 1
ATOM 1332 N N . ALA A 1 177 ? 18.637 -4.967 -3.775 1.00 92.56 177 ALA A N 1
ATOM 1333 C CA . ALA A 1 177 ? 18.528 -6.273 -4.441 1.00 92.56 177 ALA A CA 1
ATOM 1334 C C . ALA A 1 177 ? 17.697 -7.315 -3.673 1.00 92.56 177 ALA A C 1
ATOM 1336 O O . ALA A 1 177 ? 16.974 -8.108 -4.282 1.00 92.56 177 ALA A O 1
ATOM 1337 N N . SER A 1 178 ? 17.702 -7.261 -2.339 1.00 93.44 178 SER A N 1
ATOM 1338 C CA . SER A 1 178 ? 16.885 -8.123 -1.475 1.00 93.44 178 SER A CA 1
ATOM 1339 C C . SER A 1 178 ? 15.375 -7.924 -1.617 1.00 93.44 178 SER A C 1
ATOM 1341 O O . SER A 1 178 ? 14.600 -8.660 -1.013 1.00 93.44 178 SER A O 1
ATOM 1343 N N . THR A 1 179 ? 14.927 -6.981 -2.449 1.00 92.25 179 THR A N 1
ATOM 1344 C CA . THR A 1 179 ? 13.530 -6.917 -2.900 1.00 92.25 179 THR A CA 1
ATOM 1345 C C . THR A 1 179 ? 13.124 -8.115 -3.758 1.00 92.25 179 THR A C 1
ATOM 1347 O O . THR A 1 179 ? 11.978 -8.549 -3.681 1.00 92.25 179 THR A O 1
ATOM 1350 N N . PHE A 1 180 ? 14.052 -8.686 -4.535 1.00 88.69 180 PHE A N 1
ATOM 1351 C CA . PHE A 1 180 ? 13.767 -9.815 -5.422 1.00 88.69 180 PHE A CA 1
ATOM 1352 C C . PHE A 1 180 ? 14.282 -11.159 -4.908 1.00 88.69 180 PHE A C 1
ATOM 1354 O O . PHE A 1 180 ? 13.744 -12.190 -5.303 1.00 88.69 180 PHE A O 1
ATOM 1361 N N . 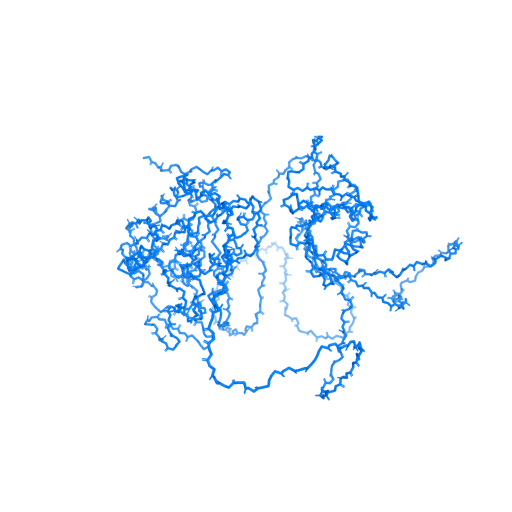THR A 1 181 ? 15.299 -11.177 -4.045 1.00 88.75 181 THR A N 1
ATOM 1362 C CA . THR A 1 181 ? 15.905 -12.431 -3.559 1.00 88.75 181 THR A CA 1
ATOM 1363 C C . THR A 1 181 ? 15.331 -12.936 -2.240 1.00 88.75 181 THR A C 1
ATOM 1365 O O . THR A 1 181 ? 15.575 -14.081 -1.870 1.00 88.75 181 THR A O 1
ATOM 1368 N N . GLN A 1 182 ? 14.564 -12.109 -1.526 1.00 89.25 182 GLN A N 1
ATOM 1369 C CA . GLN A 1 182 ? 13.900 -12.521 -0.295 1.00 89.25 182 GLN A CA 1
ATOM 1370 C C . GLN A 1 182 ? 12.664 -13.376 -0.611 1.00 89.25 182 GLN A C 1
ATOM 1372 O O . GLN A 1 182 ? 11.846 -13.013 -1.457 1.00 89.25 182 GLN A O 1
ATOM 1377 N N . GLU A 1 183 ? 12.512 -14.492 0.100 1.00 92.38 183 GLU A N 1
ATOM 1378 C CA . GLU A 1 183 ? 11.329 -15.346 -0.000 1.00 92.38 183 GLU A CA 1
ATOM 1379 C C . GLU A 1 183 ? 10.110 -14.711 0.678 1.00 92.38 183 GLU A C 1
ATOM 1381 O O . GLU A 1 183 ? 10.217 -14.067 1.726 1.00 92.38 183 GLU A O 1
ATOM 1386 N N . THR A 1 184 ? 8.937 -14.914 0.082 1.00 92.44 184 THR A N 1
ATOM 1387 C CA . THR A 1 184 ? 7.646 -14.551 0.677 1.00 92.44 184 THR A CA 1
ATOM 1388 C C . THR A 1 184 ? 7.287 -15.463 1.847 1.00 92.44 184 THR A C 1
ATOM 1390 O O . THR A 1 184 ? 7.425 -16.686 1.773 1.00 92.44 184 THR A O 1
ATOM 1393 N N . SER A 1 185 ? 6.747 -14.890 2.920 1.00 93.56 185 SER A N 1
ATOM 1394 C CA . SER A 1 185 ? 6.272 -15.648 4.085 1.00 93.56 185 SER A CA 1
ATOM 1395 C C . SER A 1 185 ? 4.781 -15.970 3.990 1.00 93.56 185 SER A C 1
ATOM 1397 O O . SER A 1 185 ? 4.329 -16.955 4.585 1.00 93.56 185 SER A O 1
ATOM 1399 N N . TYR A 1 186 ? 4.031 -15.172 3.224 1.00 92.81 186 TYR A N 1
ATOM 1400 C CA . TYR A 1 186 ? 2.573 -15.251 3.118 1.00 92.81 186 TYR A CA 1
ATOM 1401 C C . TYR A 1 186 ? 2.093 -15.347 1.666 1.00 92.81 186 TYR A C 1
ATOM 1403 O O . TYR A 1 186 ? 2.743 -14.864 0.740 1.00 92.81 186 TYR A O 1
ATOM 1411 N N . ALA A 1 187 ?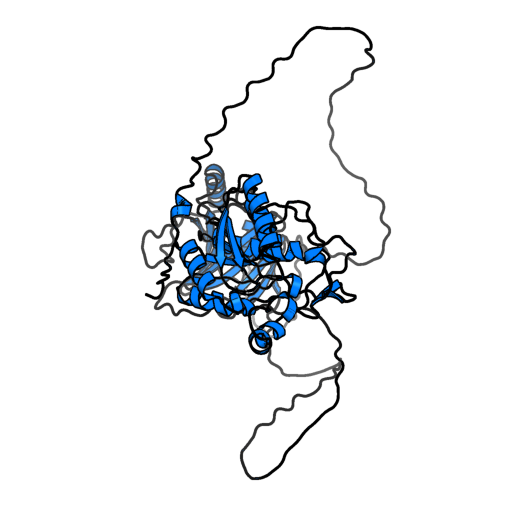 0.911 -15.937 1.467 1.00 90.12 187 ALA A N 1
ATOM 1412 C CA . ALA A 1 187 ? 0.170 -15.870 0.211 1.00 90.12 187 ALA A CA 1
ATOM 1413 C C . ALA A 1 187 ? -1.129 -15.074 0.428 1.00 90.12 187 ALA A C 1
ATOM 1415 O O . ALA A 1 187 ? -2.235 -15.615 0.400 1.00 90.12 187 ALA A O 1
ATOM 1416 N N . GLY A 1 188 ? -0.988 -13.759 0.637 1.00 89.44 188 GLY A N 1
ATOM 1417 C CA . GLY A 1 188 ? -2.094 -12.863 0.999 1.00 89.44 188 GLY A CA 1
ATOM 1418 C C . GLY A 1 188 ? -3.309 -12.895 0.063 1.00 89.44 188 GLY A C 1
ATOM 1419 O O . GLY A 1 188 ? -4.424 -12.636 0.507 1.00 89.44 188 GLY A O 1
ATOM 1420 N N . TRP A 1 189 ? -3.123 -13.270 -1.206 1.00 91.38 189 TRP A N 1
ATOM 1421 C CA . TRP A 1 189 ? -4.204 -13.437 -2.183 1.00 91.38 189 TRP A CA 1
ATOM 1422 C C . TRP A 1 189 ? -5.103 -14.661 -1.962 1.00 91.38 189 TRP A C 1
ATOM 1424 O O . TRP A 1 189 ? -6.190 -14.684 -2.534 1.00 91.38 189 TRP A O 1
ATOM 1434 N N . LYS A 1 190 ? -4.691 -15.667 -1.175 1.00 90.56 190 LYS A N 1
ATOM 1435 C CA . LYS A 1 190 ? -5.498 -16.883 -0.935 1.00 90.56 190 LYS A CA 1
ATOM 1436 C C . LYS A 1 190 ? -5.909 -17.083 0.520 1.00 90.56 190 LYS A C 1
ATOM 1438 O O . LYS A 1 190 ? -7.013 -17.550 0.773 1.00 90.56 190 LYS A O 1
ATOM 1443 N N . ASP A 1 191 ? -5.040 -16.741 1.470 1.00 89.75 191 ASP A N 1
ATOM 1444 C CA . ASP A 1 191 ? -5.144 -17.281 2.833 1.00 89.75 191 ASP A CA 1
ATOM 1445 C C . ASP A 1 191 ? -6.254 -16.618 3.681 1.00 89.75 191 ASP A C 1
ATOM 1447 O O . ASP A 1 191 ? -6.678 -17.183 4.687 1.00 89.75 191 ASP A O 1
ATOM 1451 N N . TYR A 1 192 ? -6.771 -15.451 3.267 1.00 89.75 192 TYR A N 1
ATOM 1452 C CA . TYR A 1 192 ? -7.642 -14.608 4.110 1.00 89.75 192 TYR A CA 1
ATOM 1453 C C . TYR A 1 192 ? -9.027 -14.296 3.520 1.00 89.75 192 TYR A C 1
ATOM 1455 O O . TYR A 1 192 ? -9.762 -13.486 4.078 1.00 89.75 192 TYR A O 1
ATOM 1463 N N . GLY A 1 193 ? -9.405 -14.919 2.398 1.00 89.81 193 GLY A N 1
ATOM 1464 C CA . GLY A 1 193 ? -10.753 -14.781 1.822 1.00 89.81 193 GLY A CA 1
ATOM 1465 C C . GLY A 1 193 ? -11.119 -13.370 1.335 1.00 89.81 193 GLY A C 1
ATOM 1466 O O . GLY A 1 193 ? -12.301 -13.050 1.218 1.00 89.81 193 GLY A O 1
ATOM 1467 N N . ILE A 1 194 ? -10.127 -12.518 1.061 1.00 93.25 194 ILE A N 1
ATOM 1468 C CA . ILE A 1 194 ? -10.348 -11.157 0.561 1.00 93.25 194 ILE A CA 1
ATOM 1469 C C . ILE A 1 194 ? -10.622 -11.222 -0.952 1.00 93.25 194 ILE A C 1
ATOM 1471 O O . ILE A 1 194 ? -9.838 -11.842 -1.671 1.00 93.25 194 ILE A O 1
ATOM 1475 N N . PRO A 1 195 ? -11.689 -10.577 -1.466 1.00 94.44 195 PRO A N 1
ATOM 1476 C CA . PRO A 1 195 ? -11.959 -10.520 -2.899 1.00 94.44 195 PRO A CA 1
ATOM 1477 C C . PRO A 1 195 ? -10.773 -9.974 -3.699 1.00 94.44 195 PRO A C 1
ATOM 1479 O O . PRO A 1 195 ? -10.165 -8.971 -3.313 1.00 94.44 195 PRO A O 1
ATOM 1482 N N . VAL A 1 196 ? -10.488 -10.603 -4.840 1.00 97.56 196 VAL A N 1
ATOM 1483 C CA . VAL A 1 196 ? -9.378 -10.227 -5.720 1.00 97.56 196 VAL A CA 1
ATOM 1484 C C . VAL A 1 196 ? -9.911 -9.689 -7.042 1.00 97.56 196 VAL A C 1
ATOM 1486 O O . VAL A 1 196 ? -10.757 -10.311 -7.683 1.00 97.56 196 VAL A O 1
ATOM 1489 N N . THR A 1 197 ? -9.370 -8.553 -7.466 1.00 98.38 197 THR A N 1
ATOM 1490 C CA . THR A 1 197 ? -9.478 -8.044 -8.831 1.00 98.38 197 THR A CA 1
ATOM 1491 C C . THR A 1 197 ? -8.097 -8.063 -9.474 1.00 98.38 197 THR A C 1
ATOM 1493 O O . THR A 1 197 ? -7.116 -7.650 -8.858 1.00 98.38 197 THR A O 1
ATOM 1496 N N . PHE A 1 198 ? -8.015 -8.520 -10.717 1.00 98.69 198 PHE A N 1
ATOM 1497 C CA . PHE A 1 198 ? -6.806 -8.499 -11.527 1.00 98.69 198 PHE A CA 1
ATOM 1498 C C . PHE A 1 198 ? -7.033 -7.599 -12.741 1.00 98.69 198 PHE A C 1
ATOM 1500 O O . PHE A 1 198 ? -8.007 -7.771 -13.471 1.00 98.69 198 PHE A O 1
ATOM 1507 N N . ILE A 1 199 ? -6.144 -6.635 -12.956 1.00 98.69 199 ILE A N 1
ATOM 1508 C CA . ILE A 1 199 ? -6.162 -5.725 -14.098 1.00 98.69 199 ILE A CA 1
ATOM 1509 C C . ILE A 1 199 ? -4.955 -6.054 -14.973 1.00 98.69 199 ILE A C 1
ATOM 1511 O O . ILE A 1 199 ? -3.807 -5.879 -14.561 1.00 98.69 199 ILE A O 1
ATOM 1515 N N . ILE A 1 200 ? -5.232 -6.542 -16.179 1.00 98.62 200 ILE A N 1
ATOM 1516 C CA . ILE A 1 200 ? -4.236 -6.900 -17.186 1.00 98.62 200 ILE A CA 1
ATOM 1517 C C . ILE A 1 200 ? -4.098 -5.741 -18.173 1.00 98.62 200 ILE A C 1
ATOM 1519 O O . ILE A 1 200 ? -5.076 -5.355 -18.821 1.00 98.62 200 ILE A O 1
ATOM 1523 N N . CYS A 1 201 ? -2.880 -5.228 -18.324 1.00 98.12 201 CYS A N 1
ATOM 1524 C CA . CYS A 1 201 ? -2.523 -4.264 -19.361 1.00 98.12 201 CYS A CA 1
ATOM 1525 C C . CYS A 1 201 ? -2.102 -5.027 -20.625 1.00 98.12 201 CYS A C 1
ATOM 1527 O O . CYS A 1 201 ? -1.135 -5.786 -20.611 1.00 98.12 201 CYS A O 1
ATOM 1529 N N . LYS A 1 202 ? -2.850 -4.888 -21.724 1.00 97.69 202 LYS A N 1
ATOM 1530 C CA . LYS A 1 202 ? -2.693 -5.763 -22.902 1.00 97.69 202 LYS A CA 1
ATOM 1531 C C . LYS A 1 202 ? -1.371 -5.597 -23.654 1.00 97.69 202 LYS A C 1
ATOM 1533 O O . LYS A 1 202 ? -0.970 -6.527 -24.345 1.00 97.69 202 LYS A O 1
ATOM 1538 N N . GLN A 1 203 ? -0.717 -4.440 -23.553 1.00 96.75 203 GLN A N 1
ATOM 1539 C CA . GLN A 1 203 ? 0.596 -4.186 -24.158 1.00 96.75 203 GLN A CA 1
ATOM 1540 C C . GLN A 1 203 ? 1.740 -4.273 -23.136 1.00 96.75 203 GLN A C 1
ATOM 1542 O O . GLN A 1 203 ? 2.827 -3.756 -23.380 1.00 96.75 203 GLN A O 1
ATOM 1547 N N . ASP A 1 204 ? 1.513 -4.889 -21.974 1.00 96.75 204 ASP A N 1
ATOM 1548 C CA . ASP A 1 204 ? 2.549 -5.041 -20.957 1.00 96.75 204 ASP A CA 1
ATOM 1549 C C . ASP A 1 204 ? 3.680 -5.966 -21.434 1.00 96.75 204 ASP A C 1
ATOM 1551 O O . ASP A 1 204 ? 3.472 -7.139 -21.745 1.00 96.75 204 ASP A O 1
ATOM 1555 N N . THR A 1 205 ? 4.899 -5.431 -21.466 1.00 93.44 205 THR A N 1
ATOM 1556 C CA . THR A 1 205 ? 6.121 -6.173 -21.802 1.00 93.44 205 THR A CA 1
ATOM 1557 C C . THR A 1 205 ? 6.930 -6.599 -20.577 1.00 93.44 205 THR A C 1
ATOM 1559 O O . THR A 1 205 ? 7.898 -7.349 -20.713 1.00 93.44 205 THR A O 1
ATOM 1562 N N . ALA A 1 206 ? 6.565 -6.134 -19.382 1.00 91.75 206 ALA A N 1
ATOM 1563 C CA . ALA A 1 206 ? 7.233 -6.424 -18.123 1.00 91.75 206 ALA A CA 1
ATOM 1564 C C . ALA A 1 206 ? 6.578 -7.568 -17.344 1.00 91.75 206 ALA A C 1
ATOM 1566 O O . ALA A 1 206 ? 7.264 -8.541 -17.020 1.00 91.75 206 ALA A O 1
ATOM 1567 N N . VAL A 1 207 ? 5.276 -7.464 -17.084 1.00 94.50 207 VAL A N 1
ATOM 1568 C CA . VAL A 1 207 ? 4.438 -8.521 -16.508 1.00 94.50 207 VAL A CA 1
ATOM 1569 C C . VAL A 1 207 ? 3.398 -8.866 -17.559 1.00 94.50 207 VAL A C 1
ATOM 1571 O O . VAL A 1 207 ? 2.281 -8.357 -17.550 1.00 94.50 207 VAL A O 1
ATOM 1574 N N . THR A 1 208 ? 3.812 -9.687 -18.524 1.00 95.75 208 THR A N 1
ATOM 1575 C CA . THR A 1 208 ? 3.042 -9.875 -19.756 1.00 95.75 208 THR A CA 1
ATOM 1576 C C . THR A 1 208 ? 1.633 -10.403 -19.476 1.00 95.75 208 THR A C 1
ATOM 1578 O O . THR A 1 208 ? 1.406 -11.031 -18.430 1.00 95.75 208 THR A O 1
ATOM 1581 N N . PRO A 1 209 ? 0.673 -10.199 -20.395 1.00 97.56 209 PRO A N 1
ATOM 1582 C CA . PRO A 1 209 ? -0.658 -10.774 -20.263 1.00 97.56 209 PRO A CA 1
ATOM 1583 C C . PRO A 1 209 ? -0.618 -12.270 -19.945 1.00 97.56 209 PRO A C 1
ATOM 1585 O O . PRO A 1 209 ? -1.296 -12.703 -19.023 1.00 97.56 209 PRO A O 1
ATOM 1588 N N . GLU A 1 210 ? 0.252 -13.044 -20.596 1.00 97.25 210 GLU A N 1
ATOM 1589 C CA . GLU A 1 210 ? 0.409 -14.481 -20.340 1.00 97.25 210 GLU A CA 1
ATOM 1590 C C . GLU A 1 210 ? 0.852 -14.774 -18.900 1.00 97.25 210 GLU A C 1
ATOM 1592 O O . GLU A 1 210 ? 0.355 -15.714 -18.276 1.00 97.25 210 GLU A O 1
ATOM 1597 N N . MET A 1 211 ? 1.759 -13.964 -18.340 1.00 96.06 211 MET A N 1
ATOM 1598 C CA . MET A 1 211 ? 2.156 -14.087 -16.935 1.00 96.06 211 MET A CA 1
ATOM 1599 C C . MET A 1 211 ? 0.983 -13.779 -16.001 1.00 96.06 211 MET A C 1
ATOM 1601 O O . MET A 1 211 ? 0.762 -14.521 -15.042 1.00 96.06 211 MET A O 1
ATOM 1605 N N . CYS A 1 212 ? 0.217 -12.722 -16.289 1.00 97.19 212 CYS A N 1
ATOM 1606 C CA . CYS A 1 212 ? -0.986 -12.374 -15.534 1.00 97.19 212 CYS A CA 1
ATOM 1607 C C . CYS A 1 212 ? -2.012 -13.517 -15.562 1.00 97.19 212 CYS A C 1
ATOM 1609 O O . CYS A 1 212 ? -2.480 -13.932 -14.504 1.00 97.19 212 CYS A O 1
ATOM 1611 N N . GLU A 1 213 ? -2.301 -14.082 -16.739 1.00 97.62 213 GLU A N 1
ATOM 1612 C CA . GLU A 1 213 ? -3.205 -15.233 -16.879 1.00 97.62 213 GLU A CA 1
ATOM 1613 C C . GLU A 1 213 ? -2.697 -16.444 -16.080 1.00 97.62 213 GLU A C 1
ATOM 1615 O O . GLU A 1 213 ? -3.477 -17.114 -15.405 1.00 97.62 213 GLU A O 1
ATOM 1620 N N . GLY A 1 214 ? -1.383 -16.693 -16.063 1.00 97.31 214 GLY A N 1
ATOM 1621 C CA . GLY A 1 214 ? -0.783 -17.753 -15.249 1.00 97.31 214 GLY A CA 1
ATOM 1622 C C . GLY A 1 214 ? -0.920 -17.534 -13.734 1.00 97.31 214 GLY A C 1
ATOM 1623 O O . GLY A 1 214 ? -1.051 -18.499 -12.976 1.00 97.31 214 GLY A O 1
ATOM 1624 N N . TYR A 1 215 ? -0.900 -16.284 -13.260 1.00 97.06 215 TYR A N 1
ATOM 1625 C CA . TYR A 1 215 ? -1.206 -15.969 -11.861 1.00 97.06 215 TYR A CA 1
ATOM 1626 C C . TYR A 1 215 ? -2.694 -16.151 -11.554 1.00 97.06 215 TYR A C 1
ATOM 1628 O O . TYR A 1 215 ? -3.028 -16.758 -10.538 1.00 97.06 215 TYR A O 1
ATOM 1636 N N . ILE A 1 216 ? -3.576 -15.688 -12.443 1.00 97.75 216 ILE A N 1
ATOM 1637 C CA . ILE A 1 216 ? -5.032 -15.813 -12.304 1.00 97.75 216 ILE A CA 1
ATOM 1638 C C . ILE A 1 216 ? -5.453 -17.285 -12.272 1.00 97.75 216 ILE A C 1
ATOM 1640 O O . ILE A 1 216 ? -6.195 -17.677 -11.373 1.00 97.75 216 ILE A O 1
ATOM 1644 N N . ALA A 1 217 ? -4.939 -18.114 -13.184 1.00 97.44 217 ALA A N 1
ATOM 1645 C CA . ALA A 1 217 ? -5.224 -19.547 -13.215 1.00 97.44 217 ALA A CA 1
ATOM 1646 C C . ALA A 1 217 ? -4.855 -20.216 -11.883 1.00 97.44 217 ALA A C 1
ATOM 1648 O O . ALA A 1 217 ? -5.670 -20.915 -11.288 1.00 97.44 217 ALA A O 1
ATOM 1649 N N . ARG A 1 218 ? -3.673 -19.902 -11.336 1.00 94.88 218 ARG A N 1
ATOM 1650 C CA . ARG A 1 218 ? -3.242 -20.406 -10.023 1.00 94.88 218 ARG A CA 1
ATOM 1651 C C . ARG A 1 218 ? -4.140 -19.936 -8.878 1.00 94.88 218 ARG A C 1
ATOM 1653 O O . ARG A 1 218 ? -4.398 -20.699 -7.950 1.00 94.88 218 ARG A O 1
ATOM 1660 N N . MET A 1 219 ? -4.595 -18.683 -8.907 1.00 95.69 219 MET A N 1
ATOM 1661 C CA . MET A 1 219 ? -5.556 -18.176 -7.922 1.00 95.69 219 MET A CA 1
ATOM 1662 C C . MET A 1 219 ? -6.869 -18.963 -7.984 1.00 95.69 219 MET A C 1
ATOM 1664 O O . MET A 1 219 ? -7.378 -19.390 -6.949 1.00 95.69 219 MET A O 1
ATOM 1668 N N . GLN A 1 220 ? -7.382 -19.203 -9.190 1.00 94.81 220 GLN A N 1
ATOM 1669 C CA . GLN A 1 220 ? -8.620 -19.948 -9.417 1.00 94.81 220 GLN A CA 1
ATOM 1670 C C . GLN A 1 220 ? -8.497 -21.421 -9.005 1.00 94.81 220 GLN A C 1
ATOM 1672 O O . GLN A 1 220 ? -9.391 -21.938 -8.338 1.00 94.81 220 GLN A O 1
ATOM 1677 N N . GLU A 1 221 ? -7.376 -22.079 -9.314 1.00 95.00 221 GLU A N 1
ATOM 1678 C CA . GLU A 1 221 ? -7.056 -23.438 -8.848 1.00 95.00 221 GLU A CA 1
ATOM 1679 C C . GLU A 1 221 ? -7.015 -23.530 -7.316 1.00 95.00 221 GLU A C 1
ATOM 1681 O O . GLU A 1 221 ? -7.432 -24.531 -6.736 1.00 95.00 221 GLU A O 1
ATOM 1686 N N . ALA A 1 222 ? -6.567 -22.465 -6.645 1.00 92.56 222 ALA A N 1
ATOM 1687 C CA . ALA A 1 222 ? -6.589 -22.350 -5.188 1.00 92.56 222 ALA A CA 1
ATOM 1688 C C . ALA A 1 222 ? -7.974 -21.977 -4.614 1.00 92.56 222 ALA A C 1
ATOM 1690 O O . ALA A 1 222 ? -8.090 -21.745 -3.411 1.00 92.56 222 ALA A O 1
ATOM 1691 N N . GLY A 1 223 ? -9.020 -21.903 -5.446 1.00 93.38 223 GLY A N 1
ATOM 1692 C CA . GLY A 1 223 ? -10.389 -21.579 -5.038 1.00 93.38 223 GLY A CA 1
ATOM 1693 C C . GLY A 1 223 ? -10.662 -20.086 -4.827 1.00 93.38 223 GLY A C 1
ATOM 1694 O O . GLY A 1 223 ? -11.708 -19.728 -4.285 1.00 93.38 223 GLY A O 1
ATOM 1695 N N . VAL A 1 224 ? -9.754 -19.199 -5.244 1.00 93.88 224 VAL A N 1
ATOM 1696 C CA . VAL A 1 224 ? -9.935 -17.746 -5.127 1.00 93.88 224 VAL A CA 1
ATOM 1697 C C . VAL A 1 224 ? -10.788 -17.240 -6.287 1.00 93.88 224 VAL A C 1
ATOM 1699 O O . VAL A 1 224 ? -10.467 -17.443 -7.459 1.00 93.88 224 VAL A O 1
ATOM 1702 N N . LYS A 1 225 ? -11.874 -16.528 -5.971 1.00 90.25 225 LYS A N 1
ATOM 1703 C CA . LYS A 1 225 ? -12.671 -15.823 -6.979 1.00 90.25 225 LYS A CA 1
ATOM 1704 C C . LYS A 1 225 ? -11.936 -14.553 -7.412 1.00 90.25 225 LYS A C 1
ATOM 1706 O O . LYS A 1 225 ? -11.763 -13.640 -6.606 1.00 90.25 225 LYS A O 1
ATOM 1711 N N . VAL A 1 226 ? -11.555 -14.499 -8.687 1.00 95.75 226 VAL A N 1
ATOM 1712 C CA . VAL A 1 226 ? -10.846 -13.362 -9.290 1.00 95.75 226 VAL A CA 1
ATOM 1713 C C . VAL A 1 226 ? -11.751 -12.660 -10.298 1.00 95.75 226 VAL A C 1
ATOM 1715 O O . VAL A 1 226 ? -12.229 -13.288 -11.242 1.00 95.75 226 VAL A O 1
ATOM 1718 N N . ASP A 1 227 ? -11.979 -11.363 -10.103 1.00 97.06 227 ASP A N 1
ATOM 1719 C CA . ASP A 1 227 ? -12.583 -10.482 -11.106 1.00 97.06 227 ASP A CA 1
ATOM 1720 C C . ASP A 1 227 ? -11.493 -9.954 -12.049 1.00 97.06 227 ASP A C 1
ATOM 1722 O O . ASP A 1 227 ? -10.488 -9.426 -11.580 1.00 97.06 227 ASP A O 1
ATOM 1726 N N . VAL A 1 228 ? -11.646 -10.114 -13.365 1.00 98.19 228 VAL A N 1
ATOM 1727 C CA . VAL A 1 228 ? -10.571 -9.841 -14.334 1.00 98.19 228 VAL A CA 1
ATOM 1728 C C . VAL A 1 228 ? -10.969 -8.721 -15.285 1.00 98.19 228 VAL A C 1
ATOM 1730 O O . VAL A 1 228 ? -11.898 -8.866 -16.078 1.00 98.19 228 VAL A O 1
ATOM 1733 N N . HIS A 1 229 ? -10.191 -7.642 -15.277 1.00 98.25 229 HIS A N 1
ATOM 1734 C CA . HIS A 1 229 ? -10.313 -6.513 -16.197 1.00 98.25 229 HIS A CA 1
ATOM 1735 C C . HIS A 1 229 ? -9.135 -6.513 -17.165 1.00 98.25 229 HIS A C 1
ATOM 1737 O O . HIS A 1 229 ? -7.997 -6.760 -16.774 1.00 98.25 229 HIS A O 1
ATOM 1743 N N . ARG A 1 230 ? -9.395 -6.222 -18.440 1.00 98.31 230 ARG A N 1
ATOM 1744 C CA . ARG A 1 230 ? -8.357 -6.107 -19.472 1.00 98.31 230 ARG A CA 1
ATOM 1745 C C . ARG A 1 230 ? -8.425 -4.716 -20.077 1.00 98.31 230 ARG A C 1
ATOM 1747 O O . ARG A 1 230 ? -9.448 -4.365 -20.659 1.00 98.31 230 ARG A O 1
ATOM 1754 N N . VAL A 1 231 ? -7.346 -3.955 -19.953 1.00 97.06 231 VAL A N 1
ATOM 1755 C CA . VAL A 1 231 ? -7.269 -2.563 -20.407 1.00 97.06 231 VAL A CA 1
ATOM 1756 C C . VAL A 1 231 ? -6.241 -2.410 -21.521 1.00 97.06 231 VAL A C 1
ATOM 1758 O O . VAL A 1 231 ? -5.252 -3.142 -21.582 1.00 97.06 231 VAL A O 1
ATOM 1761 N N . GLU A 1 232 ? -6.494 -1.466 -22.423 1.00 96.25 232 GLU A N 1
ATOM 1762 C CA . GLU A 1 232 ? -5.478 -1.019 -23.375 1.00 96.25 232 GLU A CA 1
ATOM 1763 C C . GLU A 1 232 ? -4.418 -0.203 -22.624 1.00 96.25 232 GLU A C 1
ATOM 1765 O O . GLU A 1 232 ? -4.759 0.678 -21.838 1.00 96.25 232 GLU A O 1
ATOM 1770 N N . GLY A 1 233 ? -3.146 -0.490 -22.876 1.00 95.00 233 GLY A N 1
ATOM 1771 C CA . GLY A 1 233 ? -1.991 0.180 -22.288 1.00 95.00 233 GLY A CA 1
ATOM 1772 C C . GLY A 1 233 ? -0.840 -0.774 -21.952 1.00 95.00 233 GLY A C 1
ATOM 1773 O O . GLY A 1 233 ? -0.994 -2.001 -21.963 1.00 95.00 233 GLY A O 1
ATOM 1774 N N . GLY A 1 234 ? 0.333 -0.189 -21.700 1.00 96.62 234 GLY A N 1
ATOM 1775 C CA . GLY A 1 234 ? 1.560 -0.889 -21.310 1.00 96.62 234 GLY A CA 1
ATOM 1776 C C . GLY A 1 234 ? 1.674 -1.123 -19.801 1.00 96.62 234 GLY A C 1
ATOM 1777 O O . GLY A 1 234 ? 0.718 -0.923 -19.047 1.00 96.62 234 GLY A O 1
ATOM 1778 N N . HIS A 1 235 ? 2.862 -1.522 -19.340 1.00 97.75 235 HIS A N 1
ATOM 1779 C CA . HIS A 1 235 ? 3.106 -1.823 -17.922 1.00 97.75 235 HIS A CA 1
ATOM 1780 C C . HIS A 1 235 ? 2.734 -0.644 -17.012 1.00 97.75 235 HIS A C 1
ATOM 1782 O O . HIS A 1 235 ? 1.958 -0.784 -16.066 1.00 97.75 235 HIS A O 1
ATOM 1788 N N . CYS A 1 236 ? 3.201 0.556 -17.365 1.00 97.75 236 CYS A N 1
ATOM 1789 C CA . CYS A 1 236 ? 2.960 1.773 -16.597 1.00 97.75 236 CYS A CA 1
ATOM 1790 C C . CYS A 1 236 ? 1.720 2.557 -17.057 1.00 97.75 236 CYS A C 1
ATOM 1792 O O . CYS A 1 236 ? 1.725 3.787 -17.059 1.00 97.75 236 CYS A O 1
ATOM 1794 N N . SER A 1 237 ? 0.624 1.858 -17.382 1.00 97.00 237 SER A N 1
ATOM 1795 C CA . SER A 1 237 ? -0.647 2.487 -17.797 1.00 97.00 237 SER A CA 1
ATOM 1796 C C . SER A 1 237 ? -1.210 3.481 -16.774 1.00 97.00 237 SER A C 1
ATOM 1798 O O . SER A 1 237 ? -1.886 4.429 -17.148 1.00 97.00 237 SER A O 1
ATOM 1800 N N . HIS A 1 238 ? -0.884 3.330 -15.486 1.00 97.31 238 HIS A N 1
ATOM 1801 C CA . HIS A 1 238 ? -1.223 4.303 -14.436 1.00 97.31 238 HIS A CA 1
ATOM 1802 C C . HIS A 1 238 ? -0.600 5.694 -14.654 1.00 97.31 238 HIS A C 1
ATOM 1804 O O . HIS A 1 238 ? -1.073 6.669 -14.075 1.00 97.31 238 HIS A O 1
ATOM 1810 N N . PHE A 1 239 ? 0.445 5.783 -15.476 1.00 97.69 239 PHE A N 1
ATOM 1811 C CA . PHE A 1 239 ? 1.075 7.025 -15.902 1.00 97.69 239 PHE A CA 1
ATOM 1812 C C . PHE A 1 239 ? 0.670 7.397 -17.335 1.00 97.69 239 PHE A C 1
ATOM 1814 O O . PHE A 1 239 ? 0.295 8.538 -17.588 1.00 97.69 239 PHE A O 1
ATOM 1821 N N . THR A 1 240 ? 0.741 6.446 -18.273 1.00 96.56 240 THR A N 1
ATOM 1822 C CA . THR A 1 240 ? 0.597 6.723 -19.714 1.00 96.56 240 THR A CA 1
ATOM 1823 C C . THR A 1 240 ? -0.852 6.810 -20.193 1.00 96.56 240 THR A C 1
ATOM 1825 O O . THR A 1 240 ? -1.138 7.588 -21.103 1.00 96.56 240 THR A O 1
ATOM 1828 N N . LYS A 1 241 ? -1.755 6.000 -19.623 1.00 95.88 241 LYS A N 1
ATOM 1829 C CA . LYS A 1 241 ? -3.168 5.846 -20.028 1.00 95.88 241 LYS A CA 1
ATOM 1830 C C . LYS A 1 241 ? -4.058 5.548 -18.805 1.00 95.88 241 LYS A C 1
ATOM 1832 O O . LYS A 1 241 ? -4.597 4.442 -18.686 1.00 95.88 241 LYS A O 1
ATOM 1837 N N . PRO A 1 242 ? -4.161 6.473 -17.834 1.00 97.06 242 PRO A N 1
ATOM 1838 C CA . PRO A 1 242 ? -4.751 6.186 -16.527 1.00 97.06 242 PRO A CA 1
ATOM 1839 C C . PRO A 1 242 ? -6.282 6.064 -16.532 1.00 97.06 242 PRO A C 1
ATOM 1841 O O . PRO A 1 242 ? -6.850 5.541 -15.575 1.00 97.06 242 PRO A O 1
ATOM 1844 N N . GLU A 1 243 ? -6.976 6.534 -17.569 1.00 96.62 243 GLU A N 1
ATOM 1845 C CA . GLU A 1 243 ? -8.432 6.717 -17.573 1.00 96.62 243 GLU A CA 1
ATOM 1846 C C . GLU A 1 243 ? -9.218 5.422 -17.301 1.00 96.62 243 GLU A C 1
ATOM 1848 O O . GLU A 1 243 ? -10.079 5.438 -16.414 1.00 96.62 243 GLU A O 1
ATOM 1853 N N . PRO A 1 244 ? -8.918 4.276 -17.953 1.00 96.44 244 PRO A N 1
ATOM 1854 C CA . PRO A 1 244 ? -9.609 3.023 -17.656 1.00 96.44 244 PRO A CA 1
ATOM 1855 C C . PRO A 1 244 ? -9.368 2.551 -16.217 1.00 96.44 244 PRO A C 1
ATOM 1857 O O . PRO A 1 244 ? -10.251 1.966 -15.593 1.00 96.44 244 PRO A O 1
ATOM 1860 N N . LEU A 1 245 ? -8.178 2.820 -15.670 1.00 97.81 245 LEU A N 1
ATOM 1861 C CA . LEU A 1 245 ? -7.818 2.439 -14.305 1.00 97.81 245 LEU A CA 1
ATOM 1862 C C . LEU A 1 245 ? -8.580 3.279 -13.281 1.00 97.81 245 LEU A C 1
ATOM 1864 O O . LEU A 1 245 ? -9.099 2.728 -12.313 1.00 97.81 245 LEU A O 1
ATOM 1868 N N . ILE A 1 246 ? -8.703 4.586 -13.520 1.00 97.12 246 ILE A N 1
ATOM 1869 C CA . ILE A 1 246 ? -9.504 5.495 -12.691 1.00 97.12 246 ILE A CA 1
ATOM 1870 C C . ILE A 1 246 ? -10.964 5.028 -12.659 1.00 97.12 246 ILE A C 1
ATOM 1872 O O . ILE A 1 246 ? -11.559 4.956 -11.585 1.00 97.12 246 ILE A O 1
ATOM 1876 N N . GLU A 1 247 ? -11.533 4.661 -13.812 1.00 94.69 247 GLU A N 1
ATOM 1877 C CA . GLU A 1 247 ? -12.909 4.165 -13.893 1.00 94.69 247 GLU A CA 1
ATOM 1878 C C . GLU A 1 247 ? -13.094 2.857 -13.109 1.00 94.69 247 GLU A C 1
ATOM 1880 O O . GLU A 1 247 ? -14.034 2.735 -12.318 1.00 94.69 247 GLU A O 1
ATOM 1885 N N . ILE A 1 248 ? -12.191 1.886 -13.290 1.00 96.06 248 ILE A N 1
ATOM 1886 C CA . ILE A 1 248 ? -12.237 0.610 -12.566 1.00 96.06 248 ILE A CA 1
ATOM 1887 C C . ILE A 1 248 ? -12.123 0.854 -11.058 1.00 96.06 248 ILE A C 1
ATOM 1889 O O . ILE A 1 248 ? -12.974 0.392 -10.301 1.00 96.06 248 ILE A O 1
ATOM 1893 N N . LEU A 1 249 ? -11.121 1.614 -10.607 1.00 96.12 249 LEU A N 1
ATOM 1894 C CA . LEU A 1 249 ? -10.919 1.902 -9.185 1.00 96.12 249 LEU A CA 1
ATOM 1895 C C . LEU A 1 249 ? -12.112 2.655 -8.584 1.00 96.12 249 LEU A C 1
ATOM 1897 O O . LEU A 1 249 ? -12.566 2.295 -7.499 1.00 96.12 249 LEU A O 1
ATOM 1901 N N . GLY A 1 250 ? -12.674 3.622 -9.314 1.00 92.00 250 GLY A N 1
ATOM 1902 C CA . GLY A 1 250 ? -13.889 4.339 -8.933 1.00 92.00 250 GLY A CA 1
ATOM 1903 C C . GLY A 1 250 ? -15.098 3.415 -8.745 1.00 92.00 250 GLY A C 1
ATOM 1904 O O . GLY A 1 250 ? -15.850 3.562 -7.782 1.00 92.00 250 GLY A O 1
ATOM 1905 N N . LYS A 1 251 ? -15.273 2.411 -9.614 1.00 91.19 251 LYS A N 1
ATOM 1906 C CA . LYS A 1 251 ? -16.311 1.381 -9.435 1.00 91.19 251 LYS A CA 1
ATOM 1907 C C . LYS A 1 251 ? -16.035 0.510 -8.212 1.00 91.19 251 LYS A C 1
ATOM 1909 O O . LYS A 1 251 ? -16.943 0.274 -7.425 1.00 91.19 251 LYS A O 1
ATOM 1914 N N . LEU A 1 252 ? -14.792 0.070 -8.014 1.00 91.50 252 LEU A N 1
ATOM 1915 C CA . LEU A 1 252 ? -14.426 -0.831 -6.916 1.00 91.50 252 LEU A CA 1
ATOM 1916 C C . LEU A 1 252 ? -14.582 -0.203 -5.526 1.00 91.50 252 LEU A C 1
ATOM 1918 O O . LEU A 1 252 ? -14.883 -0.925 -4.571 1.00 91.50 252 LEU A O 1
ATOM 1922 N N . VAL A 1 253 ? -14.385 1.113 -5.391 1.00 89.50 253 VAL A N 1
ATOM 1923 C CA . VAL A 1 253 ? -14.642 1.813 -4.121 1.00 89.50 253 VAL A CA 1
ATOM 1924 C C . VAL A 1 253 ? -16.139 1.998 -3.852 1.00 89.50 253 VAL A C 1
ATOM 1926 O O . VAL A 1 253 ? -16.551 1.935 -2.695 1.00 89.50 253 VAL A O 1
ATOM 1929 N N . ASN A 1 254 ? -16.957 2.137 -4.898 1.00 82.56 254 ASN A N 1
ATOM 1930 C CA . ASN A 1 254 ? -18.409 2.328 -4.791 1.00 82.56 254 ASN A CA 1
ATOM 1931 C C . ASN A 1 254 ? -19.208 1.017 -4.760 1.00 82.56 254 ASN A C 1
ATOM 1933 O O . ASN A 1 254 ? -20.394 1.026 -4.444 1.00 82.56 254 ASN A O 1
ATOM 1937 N N . ASP A 1 255 ? -18.580 -0.112 -5.079 1.00 76.06 255 ASP A N 1
ATOM 1938 C CA . ASP A 1 255 ? -19.242 -1.411 -5.137 1.00 76.06 255 ASP A CA 1
ATOM 1939 C C . ASP A 1 255 ? -19.588 -1.951 -3.737 1.00 76.06 255 ASP A C 1
ATOM 1941 O O . ASP A 1 255 ? -18.761 -2.585 -3.079 1.00 76.06 255 ASP A O 1
ATOM 1945 N N . GLU A 1 256 ? -20.830 -1.720 -3.294 1.00 57.50 256 GLU A N 1
ATOM 1946 C CA . GLU A 1 256 ? -21.441 -2.319 -2.093 1.00 57.50 256 GLU A CA 1
ATOM 1947 C C . GLU A 1 256 ? -21.621 -3.844 -2.181 1.00 57.50 256 GLU A C 1
ATOM 1949 O O . GLU A 1 256 ? -21.790 -4.500 -1.155 1.00 57.50 256 GLU A O 1
ATOM 1954 N N . ALA A 1 257 ? -21.509 -4.473 -3.360 1.00 44.25 257 ALA A N 1
ATOM 1955 C CA . ALA A 1 257 ? -21.697 -5.922 -3.486 1.00 44.25 257 ALA A CA 1
ATOM 1956 C C . ALA A 1 257 ? -20.605 -6.742 -2.767 1.00 44.25 257 ALA A C 1
ATOM 1958 O O . ALA A 1 257 ? -20.804 -7.924 -2.474 1.00 44.25 257 ALA A O 1
ATOM 1959 N N . GLY A 1 258 ? -19.481 -6.113 -2.399 1.00 44.50 258 GLY A N 1
ATOM 1960 C CA . GLY A 1 258 ? -18.488 -6.681 -1.481 1.00 44.50 258 GLY A CA 1
ATOM 1961 C C . GLY A 1 258 ? -18.976 -6.861 -0.033 1.00 44.50 258 GLY A C 1
ATOM 1962 O O . GLY A 1 258 ? -18.220 -7.395 0.782 1.00 44.50 258 GLY A O 1
ATOM 1963 N N . ASP A 1 259 ? -20.192 -6.417 0.302 1.00 43.03 259 ASP A N 1
ATOM 1964 C CA . ASP A 1 259 ? -20.833 -6.584 1.614 1.00 43.03 259 ASP A CA 1
ATOM 1965 C C . ASP A 1 259 ? -21.797 -7.790 1.675 1.00 43.03 259 ASP A C 1
ATOM 1967 O O . ASP A 1 259 ? -22.177 -8.221 2.765 1.00 43.03 259 ASP A O 1
ATOM 1971 N N . LEU A 1 260 ? -22.135 -8.408 0.531 1.00 36.06 260 LEU A N 1
ATOM 1972 C CA . LEU A 1 260 ? -23.029 -9.580 0.453 1.00 36.06 260 LEU A CA 1
ATOM 1973 C C . LEU A 1 260 ? -22.323 -10.933 0.652 1.00 36.06 260 LEU A C 1
ATOM 1975 O O . LEU A 1 260 ? -22.979 -11.970 0.722 1.00 36.06 260 LEU A O 1
ATOM 1979 N N . LEU A 1 261 ? -20.997 -10.938 0.808 1.00 37.78 261 LEU A N 1
ATOM 1980 C CA . LEU A 1 261 ? -20.223 -12.107 1.235 1.00 37.78 261 LEU A CA 1
ATOM 1981 C C . LEU A 1 261 ? -19.893 -12.004 2.731 1.00 37.78 261 LEU A C 1
ATOM 1983 O O . LEU A 1 261 ? -18.734 -12.066 3.130 1.00 37.78 261 LEU A O 1
ATOM 1987 N N . ARG A 1 262 ? -20.917 -11.842 3.579 1.00 35.94 262 ARG A N 1
ATOM 1988 C CA . ARG A 1 262 ? -20.801 -12.236 4.989 1.00 35.94 262 ARG A CA 1
ATOM 1989 C C . ARG A 1 262 ? -20.763 -13.767 5.032 1.00 35.94 262 ARG A C 1
ATOM 1991 O O . ARG A 1 262 ? -21.802 -14.376 4.775 1.00 35.94 262 ARG A O 1
ATOM 1998 N N . PRO A 1 263 ? -19.656 -14.433 5.402 1.00 28.58 263 PRO A N 1
ATOM 1999 C CA . PRO A 1 263 ? -19.822 -15.720 6.052 1.00 28.58 263 PRO A CA 1
ATOM 2000 C C . PRO A 1 263 ? -20.623 -15.461 7.342 1.00 28.58 263 PRO A C 1
ATOM 2002 O O . PRO A 1 263 ? -20.343 -14.477 8.040 1.00 28.58 263 PRO A O 1
ATOM 2005 N N . PRO A 1 264 ? -21.644 -16.273 7.668 1.00 28.89 264 PRO A N 1
ATOM 2006 C CA . PRO A 1 264 ? -22.279 -16.171 8.971 1.00 28.89 264 PRO A CA 1
ATOM 2007 C C . PRO A 1 264 ? -21.195 -16.323 10.040 1.00 28.89 264 PRO A C 1
ATOM 2009 O O . PRO A 1 264 ? -20.213 -17.044 9.838 1.00 28.89 264 PRO A O 1
ATOM 2012 N N . HIS A 1 265 ? -21.367 -15.604 11.151 1.00 31.83 265 HIS A N 1
ATOM 2013 C CA . HIS A 1 265 ? -20.558 -15.744 12.356 1.00 31.83 265 HIS A CA 1
ATOM 2014 C C . HIS A 1 265 ? -20.131 -17.204 12.533 1.00 31.83 265 HIS A C 1
ATOM 2016 O O . HIS A 1 265 ? -20.978 -18.098 12.466 1.00 31.83 265 HIS A O 1
ATOM 2022 N N . ARG A 1 266 ? -18.830 -17.451 12.750 1.00 31.09 266 ARG A N 1
ATOM 2023 C CA . ARG A 1 266 ? -18.371 -18.731 13.297 1.00 31.09 266 ARG A CA 1
ATOM 2024 C C . ARG A 1 266 ? -19.114 -18.935 14.615 1.00 31.09 266 ARG A C 1
ATOM 2026 O O . ARG A 1 266 ? -18.680 -18.450 15.654 1.00 31.09 266 ARG A O 1
ATOM 2033 N N . LEU A 1 267 ? -20.240 -19.636 14.554 1.00 32.44 267 LEU A N 1
ATOM 2034 C CA . LEU A 1 267 ? -20.766 -20.355 15.692 1.00 32.44 267 LEU A CA 1
ATOM 2035 C C . LEU A 1 267 ? -19.661 -21.326 16.096 1.00 32.44 267 LEU A C 1
ATOM 2037 O O . LEU A 1 267 ? -19.081 -22.026 15.261 1.00 32.44 267 LEU A O 1
ATOM 2041 N N . SER A 1 268 ? -19.314 -21.251 17.372 1.00 32.75 268 SER A N 1
ATOM 2042 C CA . SER A 1 268 ? -18.429 -22.160 18.079 1.00 32.75 268 SER A CA 1
ATOM 2043 C C . SER A 1 268 ? -18.610 -23.592 17.572 1.00 32.75 268 SER A C 1
ATOM 2045 O O . SER A 1 268 ? -19.713 -24.136 17.559 1.00 32.75 268 SER A O 1
ATOM 2047 N N . ALA A 1 269 ? -17.511 -24.202 17.126 1.00 30.72 269 ALA A N 1
ATOM 2048 C CA . ALA A 1 269 ? -17.511 -25.621 16.808 1.00 30.72 269 ALA A CA 1
ATOM 2049 C C . ALA A 1 269 ? -17.913 -26.413 18.070 1.00 30.72 269 ALA A C 1
ATOM 2051 O O . ALA A 1 269 ? -17.423 -26.090 19.157 1.00 30.72 269 ALA A O 1
ATOM 2052 N N . PRO A 1 270 ? -18.773 -27.441 17.959 1.00 33.16 270 PRO A N 1
ATOM 2053 C CA . PRO A 1 270 ? -19.080 -28.300 19.093 1.00 33.16 270 PRO A CA 1
ATOM 2054 C C . PRO A 1 270 ? -17.817 -29.064 19.532 1.00 33.16 270 PRO A C 1
ATOM 2056 O O . PRO A 1 270 ? -16.944 -29.345 18.699 1.00 33.16 270 PRO A O 1
ATOM 2059 N N . PRO A 1 271 ? -17.687 -29.406 20.827 1.00 33.69 271 PRO A N 1
ATOM 2060 C CA . PRO A 1 271 ? -16.509 -30.096 21.330 1.00 33.69 271 PRO A CA 1
ATOM 2061 C C . PRO A 1 271 ? -16.397 -31.483 20.689 1.00 33.69 271 PRO A C 1
ATOM 2063 O O . PRO A 1 271 ? -17.382 -32.212 20.558 1.00 33.69 271 PRO A O 1
ATOM 2066 N N . ARG A 1 272 ? -15.179 -31.852 20.273 1.00 36.50 272 ARG A N 1
ATOM 2067 C CA . ARG A 1 272 ? -14.892 -33.201 19.768 1.00 36.50 272 ARG A CA 1
ATOM 2068 C C . ARG A 1 272 ? -15.086 -34.227 20.895 1.00 36.50 272 ARG A C 1
ATOM 2070 O O . ARG A 1 272 ? -14.686 -33.943 22.024 1.00 36.50 272 ARG A O 1
ATOM 2077 N N . PRO A 1 273 ? -15.633 -35.420 20.609 1.00 32.75 273 PRO A N 1
ATOM 2078 C CA . PRO A 1 273 ? -15.718 -36.488 21.596 1.00 32.75 273 PRO A CA 1
ATOM 2079 C C . PRO A 1 273 ? -14.333 -37.092 21.879 1.00 32.75 273 PRO A C 1
ATOM 2081 O O . PRO A 1 273 ? -13.507 -37.243 20.976 1.00 32.75 273 PRO A O 1
ATOM 2084 N N . ASN A 1 274 ? -14.098 -37.430 23.150 1.00 32.06 274 ASN A N 1
ATOM 2085 C CA . ASN A 1 274 ? -12.885 -38.084 23.647 1.00 32.06 274 ASN A CA 1
ATOM 2086 C C . ASN A 1 274 ? -12.627 -39.429 22.943 1.00 32.06 274 ASN A C 1
ATOM 2088 O O . ASN A 1 274 ? -13.570 -40.206 22.775 1.00 32.06 274 ASN A O 1
ATOM 2092 N N . PRO A 1 275 ? -11.370 -39.773 22.610 1.00 34.31 275 PRO A N 1
ATOM 2093 C CA . PRO A 1 275 ? -11.047 -41.115 22.154 1.00 34.31 275 PRO A CA 1
ATOM 2094 C C . PRO A 1 275 ? -10.966 -42.078 23.349 1.00 34.31 275 PRO A C 1
ATOM 2096 O O . PRO A 1 275 ? -10.115 -41.946 24.226 1.00 34.31 275 PRO A O 1
ATOM 2099 N N . THR A 1 276 ? -11.853 -43.071 23.370 1.00 33.12 276 THR A N 1
ATOM 2100 C CA . THR A 1 276 ? -11.705 -44.304 24.157 1.00 33.12 276 THR A CA 1
ATOM 2101 C C . THR A 1 276 ? -10.596 -45.189 23.566 1.00 33.12 276 THR A C 1
ATOM 2103 O O . THR A 1 276 ? -10.518 -45.302 22.340 1.00 33.12 276 THR A O 1
ATOM 2106 N N . PRO A 1 277 ? -9.753 -45.844 24.386 1.00 31.42 277 PRO A N 1
ATOM 2107 C CA . PRO A 1 277 ? -8.641 -46.659 23.904 1.00 31.42 277 PRO A CA 1
ATOM 2108 C C . PRO A 1 277 ? -9.081 -48.105 23.608 1.00 31.42 277 PRO A C 1
ATOM 2110 O O . PRO A 1 277 ? -9.957 -48.619 24.306 1.00 31.42 277 PRO A O 1
ATOM 2113 N N . PRO A 1 278 ? -8.447 -48.819 22.659 1.00 31.88 278 PRO A N 1
ATOM 2114 C CA . PRO A 1 278 ? -8.544 -50.268 22.602 1.00 31.88 278 PRO A CA 1
ATOM 2115 C C . PRO A 1 278 ? -7.499 -50.908 23.526 1.00 31.88 278 PRO A C 1
ATOM 2117 O O . PRO A 1 278 ? -6.292 -50.718 23.372 1.00 31.88 278 PRO A O 1
ATOM 2120 N N . SER A 1 279 ? -7.989 -51.698 24.476 1.00 29.06 279 SER A N 1
ATOM 2121 C CA . SER A 1 279 ? -7.253 -52.721 25.211 1.00 29.06 279 SER A CA 1
ATOM 2122 C C . SER A 1 279 ? -7.254 -54.034 24.418 1.00 29.06 279 SER A C 1
ATOM 2124 O O . SER A 1 279 ? -8.301 -54.406 23.905 1.00 29.06 279 SER A O 1
ATOM 2126 N N . THR A 1 280 ? -6.091 -54.709 24.339 1.00 31.08 280 THR A N 1
ATOM 2127 C CA . THR A 1 280 ? -5.859 -56.179 24.472 1.00 31.08 280 THR A CA 1
ATOM 2128 C C . THR A 1 280 ? -4.460 -56.589 23.940 1.00 31.08 280 THR A C 1
ATOM 2130 O O . THR A 1 280 ? -4.321 -56.912 22.769 1.00 31.08 280 THR A O 1
ATOM 2133 N N . LEU A 1 281 ? -3.436 -56.464 24.809 1.00 28.61 281 LEU A N 1
ATOM 2134 C CA . LEU A 1 281 ? -2.353 -57.403 25.245 1.00 28.61 281 LEU A CA 1
ATOM 2135 C C . LEU A 1 281 ? -1.832 -58.569 24.326 1.00 28.61 281 LEU A C 1
ATOM 2137 O O . LEU A 1 281 ? -2.618 -59.093 23.548 1.00 28.61 281 LEU A O 1
ATOM 2141 N N . PRO A 1 282 ? -0.683 -59.248 24.634 1.00 32.62 282 PRO A N 1
ATOM 2142 C CA . PRO A 1 282 ? 0.752 -58.860 24.783 1.00 32.62 282 PRO A CA 1
ATOM 2143 C C . PRO A 1 282 ? 1.671 -59.998 24.167 1.00 32.62 282 PRO A C 1
ATOM 2145 O O . PRO A 1 282 ? 1.189 -60.648 23.241 1.00 32.62 282 PRO A O 1
ATOM 2148 N N . PRO A 1 283 ? 2.876 -60.433 24.651 1.00 33.81 283 PRO A N 1
ATOM 2149 C CA . PRO A 1 283 ? 4.005 -59.828 25.395 1.00 33.81 283 PRO A CA 1
ATOM 2150 C C . PRO A 1 283 ? 5.422 -60.174 24.824 1.00 33.81 283 PRO A C 1
ATOM 2152 O O . PRO A 1 283 ? 5.736 -61.343 24.620 1.00 33.81 283 PRO A O 1
ATOM 2155 N N . TRP A 1 284 ? 6.354 -59.213 24.747 1.00 23.70 284 TRP A N 1
ATOM 2156 C CA . TRP A 1 284 ? 7.733 -59.375 25.265 1.00 23.70 284 TRP A CA 1
ATOM 2157 C C . TRP A 1 284 ? 8.475 -58.027 25.328 1.00 23.70 284 TRP A C 1
ATOM 2159 O O . TRP A 1 284 ? 8.367 -57.206 24.428 1.00 23.70 284 TRP A O 1
ATOM 2169 N N . GLN A 1 285 ? 9.241 -57.862 26.413 1.00 27.06 285 GLN A N 1
ATOM 2170 C CA . GLN A 1 285 ? 10.135 -56.753 26.793 1.00 27.06 285 GLN A CA 1
ATOM 2171 C C . GLN A 1 285 ? 9.535 -55.554 27.549 1.00 27.06 285 GLN A C 1
ATOM 2173 O O . GLN A 1 285 ? 9.430 -54.428 27.075 1.00 27.06 285 GLN A O 1
ATOM 2178 N N . PHE A 1 286 ? 9.273 -55.836 28.828 1.00 23.77 286 PHE A N 1
ATOM 2179 C CA . PHE A 1 286 ? 9.658 -54.980 29.951 1.00 23.77 286 PHE A CA 1
ATOM 2180 C C . PHE A 1 286 ? 11.192 -54.850 30.025 1.00 23.77 286 PHE A C 1
ATOM 2182 O O . PHE A 1 286 ? 11.867 -55.878 30.032 1.00 23.77 286 PHE A O 1
ATOM 2189 N N . TYR A 1 287 ? 11.719 -53.634 30.199 1.00 24.98 287 TYR A N 1
ATOM 2190 C CA . TYR A 1 287 ? 12.676 -53.357 31.278 1.00 24.98 287 TYR A CA 1
ATOM 2191 C C . TYR A 1 287 ? 12.658 -51.864 31.659 1.00 24.98 287 TYR A C 1
ATOM 2193 O O . TYR A 1 287 ? 12.842 -50.986 30.823 1.00 24.98 287 TYR A O 1
ATOM 2201 N N . GLU A 1 288 ? 12.397 -51.660 32.951 1.00 24.62 288 GLU A N 1
ATOM 2202 C CA . GLU A 1 288 ? 12.616 -50.493 33.820 1.00 24.62 288 GLU A CA 1
ATOM 2203 C C . GLU A 1 288 ? 11.854 -49.173 33.605 1.00 24.62 288 GLU A C 1
ATOM 2205 O O . GLU A 1 288 ? 12.311 -48.192 33.023 1.00 24.62 288 GLU A O 1
ATOM 2210 N N . MET A 1 289 ? 10.693 -49.143 34.267 1.00 22.20 289 MET A N 1
ATOM 2211 C CA . MET A 1 289 ? 10.078 -47.951 34.833 1.00 22.20 289 MET A CA 1
ATOM 2212 C C . MET A 1 289 ? 10.826 -47.433 36.074 1.00 22.20 289 MET A C 1
ATOM 2214 O O . MET A 1 289 ? 11.178 -48.206 36.956 1.00 22.20 289 MET A O 1
ATOM 2218 N N . ALA A 1 290 ? 10.876 -46.101 36.152 1.00 24.83 290 ALA A N 1
ATOM 2219 C CA . ALA A 1 290 ? 10.453 -45.252 37.271 1.00 24.83 290 ALA A CA 1
ATOM 2220 C C . ALA A 1 290 ? 11.077 -45.413 38.663 1.00 24.83 290 ALA A C 1
ATOM 2222 O O . ALA A 1 290 ? 11.044 -46.461 39.289 1.00 24.83 290 ALA A O 1
ATOM 2223 N N . THR A 1 291 ? 11.451 -44.262 39.220 1.00 24.69 291 THR A N 1
ATOM 2224 C CA . THR A 1 291 ? 11.136 -43.754 40.573 1.00 24.69 291 THR A CA 1
ATOM 2225 C C . THR A 1 291 ? 11.807 -42.364 40.654 1.00 24.69 291 THR A C 1
ATOM 2227 O O . THR A 1 291 ? 12.842 -42.163 40.035 1.00 24.69 291 THR A O 1
ATOM 2230 N N . LEU A 1 292 ? 11.327 -41.296 41.292 1.00 24.06 292 LEU A N 1
ATOM 2231 C CA . LEU A 1 292 ? 10.253 -41.037 42.245 1.00 24.06 292 LEU A CA 1
ATOM 2232 C C . LEU A 1 292 ? 9.996 -39.512 42.280 1.00 24.06 292 LEU A C 1
ATOM 2234 O O . LEU A 1 292 ? 10.838 -38.709 41.884 1.00 24.06 292 LEU A O 1
ATOM 2238 N N . LEU A 1 293 ? 8.820 -39.144 42.783 1.00 25.61 293 LEU A N 1
ATOM 2239 C CA . LEU A 1 293 ? 8.344 -37.785 43.046 1.00 25.61 293 LEU A CA 1
ATOM 2240 C C . LEU A 1 293 ? 9.029 -37.113 44.256 1.00 25.61 293 LEU A C 1
ATOM 2242 O O . LEU A 1 293 ? 9.407 -37.777 45.217 1.00 25.61 293 LEU A O 1
ATOM 2246 N N . SER A 1 294 ? 8.965 -35.774 44.247 1.00 24.98 294 SER A N 1
ATOM 2247 C CA . SER A 1 294 ? 8.980 -34.825 45.382 1.00 24.98 294 SER A CA 1
ATOM 2248 C C . SER A 1 294 ? 10.308 -34.546 46.108 1.00 24.98 294 SER A C 1
ATOM 2250 O O . SER A 1 294 ? 10.869 -35.412 46.765 1.00 24.98 294 SER A O 1
ATOM 2252 N N . ASN A 1 295 ? 10.781 -33.292 46.079 1.00 24.33 295 ASN A N 1
ATOM 2253 C CA . ASN A 1 295 ? 10.547 -32.299 47.144 1.00 24.33 295 ASN A CA 1
ATOM 2254 C C . ASN A 1 295 ? 11.377 -31.010 46.956 1.00 24.33 295 ASN A C 1
ATOM 2256 O O . ASN A 1 295 ? 12.482 -31.024 46.425 1.00 24.33 295 ASN A O 1
ATOM 2260 N N . ASN A 1 296 ? 10.783 -29.913 47.437 1.00 25.36 296 ASN A N 1
ATOM 2261 C CA . ASN A 1 296 ? 11.312 -28.581 47.763 1.00 25.36 296 ASN A CA 1
ATOM 2262 C C . ASN A 1 296 ? 12.840 -28.409 47.889 1.00 25.36 296 ASN A C 1
ATOM 2264 O O . ASN A 1 296 ? 13.474 -29.097 48.679 1.00 25.36 296 ASN A O 1
ATOM 2268 N N . HIS A 1 297 ? 13.388 -27.342 47.293 1.00 26.50 297 HIS A N 1
ATOM 2269 C CA . HIS A 1 297 ? 13.762 -26.120 48.026 1.00 26.50 297 HIS A CA 1
ATOM 2270 C C . HIS A 1 297 ? 14.390 -25.058 47.111 1.00 26.50 297 HIS A C 1
ATOM 2272 O O . HIS A 1 297 ? 15.132 -25.334 46.174 1.00 26.50 297 HIS A O 1
ATOM 2278 N N . SER A 1 298 ? 14.068 -23.816 47.449 1.00 24.52 298 SER A N 1
ATOM 2279 C CA . SER A 1 298 ? 14.617 -22.556 46.971 1.00 24.52 298 SER A CA 1
ATOM 2280 C C . SER A 1 298 ? 16.142 -22.437 47.125 1.00 24.52 298 SER A C 1
ATOM 2282 O O . SER A 1 298 ? 16.708 -22.966 48.080 1.00 24.52 298 SER A O 1
ATOM 2284 N N . SER A 1 299 ? 16.725 -21.550 46.305 1.00 23.28 299 SER A N 1
ATOM 2285 C CA . SER A 1 299 ? 17.825 -20.600 46.610 1.00 23.28 299 SER A CA 1
ATOM 2286 C C . SER A 1 299 ? 19.101 -20.726 45.763 1.00 23.28 299 SER A C 1
ATOM 2288 O O . SER A 1 299 ? 19.953 -21.567 45.998 1.00 23.28 299 SER A O 1
ATOM 2290 N N . SER A 1 300 ? 19.241 -19.743 44.872 1.00 24.14 300 SER A N 1
ATOM 2291 C CA . SER A 1 300 ? 20.392 -18.842 44.695 1.00 24.14 300 SER A CA 1
ATOM 2292 C C . SER A 1 300 ? 21.809 -19.362 44.378 1.00 24.14 300 SER A C 1
ATOM 2294 O O . SER A 1 300 ? 22.485 -19.999 45.177 1.00 24.14 300 SER A O 1
ATOM 2296 N N . SER A 1 301 ? 22.320 -18.771 43.291 1.00 25.11 301 SER A N 1
ATOM 2297 C CA . SER A 1 301 ? 23.701 -18.327 43.044 1.00 25.11 301 SER A CA 1
ATOM 2298 C C . SER A 1 301 ? 24.732 -19.327 42.502 1.00 25.11 301 SER A C 1
ATOM 2300 O O . SER A 1 301 ? 25.184 -20.249 43.167 1.00 25.11 301 SER A O 1
ATOM 2302 N N . SER A 1 302 ? 25.239 -19.029 41.304 1.00 26.80 302 SER A N 1
ATOM 2303 C CA . SER A 1 302 ? 26.651 -18.647 41.143 1.00 26.80 302 SER A CA 1
ATOM 2304 C C . SER A 1 302 ? 26.925 -18.117 39.732 1.00 26.80 302 SER A C 1
ATOM 2306 O O . SER A 1 302 ? 26.709 -18.768 38.715 1.00 26.80 302 SER A O 1
ATOM 2308 N N . GLN A 1 303 ? 27.402 -16.875 39.696 1.00 27.77 303 GLN A N 1
ATOM 2309 C CA . GLN A 1 303 ? 28.151 -16.303 38.584 1.00 27.77 303 GLN A CA 1
ATOM 2310 C C . GLN A 1 303 ? 29.537 -16.957 38.519 1.00 27.77 303 GLN A C 1
ATOM 2312 O O . GLN A 1 303 ? 30.139 -17.134 39.570 1.00 27.77 303 GLN A O 1
ATOM 2317 N N . HIS A 1 304 ? 30.080 -17.161 37.314 1.00 25.69 304 HIS A N 1
ATOM 2318 C CA . HIS A 1 304 ? 31.473 -16.887 36.891 1.00 25.69 304 HIS A CA 1
ATOM 2319 C C . HIS A 1 304 ? 31.675 -17.541 35.510 1.00 25.69 304 HIS A C 1
ATOM 2321 O O . HIS A 1 304 ? 31.521 -18.742 35.362 1.00 25.69 304 HIS A O 1
ATOM 2327 N N . TYR A 1 305 ? 31.911 -16.791 34.433 1.00 27.28 305 TYR A N 1
ATOM 2328 C CA . TYR A 1 305 ? 33.214 -16.189 34.153 1.00 27.28 305 TYR A CA 1
ATOM 2329 C C . TYR A 1 305 ? 33.084 -14.850 33.399 1.00 27.28 305 TYR A C 1
ATOM 2331 O O . TYR A 1 305 ? 32.442 -14.760 32.355 1.00 27.28 305 TYR A O 1
ATOM 2339 N N . LYS A 1 306 ? 33.749 -13.814 33.927 1.00 29.25 306 LYS A N 1
ATOM 2340 C CA . LYS A 1 306 ? 34.091 -12.553 33.247 1.00 29.25 306 LYS A CA 1
ATOM 2341 C C . LYS A 1 306 ? 35.537 -12.627 32.741 1.00 29.25 306 LYS A C 1
ATOM 2343 O O . LYS A 1 306 ? 36.402 -13.102 33.470 1.00 29.25 306 LYS A O 1
ATOM 2348 N N . LYS A 1 307 ? 35.809 -12.017 31.583 1.00 25.92 307 LYS A N 1
ATOM 2349 C CA . LYS A 1 307 ? 37.074 -11.315 31.262 1.00 25.92 307 LYS A CA 1
ATOM 2350 C C . LYS A 1 307 ? 36.813 -10.357 30.082 1.00 25.92 307 LYS A C 1
ATOM 2352 O O . LYS A 1 307 ? 36.683 -10.808 28.957 1.00 25.92 307 LYS A O 1
ATOM 2357 N N . THR A 1 308 ? 36.290 -9.150 30.328 1.00 26.44 308 THR A N 1
ATOM 2358 C CA . THR A 1 308 ? 36.953 -7.855 30.638 1.00 26.44 308 THR A CA 1
ATOM 2359 C C . THR A 1 308 ? 37.569 -7.134 29.434 1.00 26.44 308 THR A C 1
ATOM 2361 O O . THR A 1 308 ? 38.670 -7.468 29.013 1.00 26.44 308 THR A O 1
ATOM 2364 N N . SER A 1 309 ? 36.945 -6.019 29.046 1.00 26.19 309 SER A N 1
ATOM 2365 C CA . SER A 1 309 ? 37.634 -4.734 28.881 1.00 26.19 309 SER A CA 1
ATOM 2366 C C . SER A 1 309 ? 36.700 -3.609 29.344 1.00 26.19 309 SER A C 1
ATOM 2368 O O . SER A 1 309 ? 35.504 -3.623 29.067 1.00 26.19 309 SER A O 1
ATOM 2370 N N . HIS A 1 310 ? 37.252 -2.709 30.151 1.00 27.38 310 HIS A N 1
ATOM 2371 C CA . HIS A 1 310 ? 36.591 -1.639 30.892 1.00 27.38 310 HIS A CA 1
ATOM 2372 C C . HIS A 1 310 ? 35.850 -0.635 29.998 1.00 27.38 310 HIS A C 1
ATOM 2374 O O . HIS A 1 310 ? 36.487 0.119 29.274 1.00 27.38 310 HIS A O 1
ATOM 2380 N N . GLU A 1 311 ? 34.535 -0.524 30.175 1.00 27.45 311 GLU A N 1
ATOM 2381 C CA . GLU A 1 311 ? 33.827 0.749 30.038 1.00 27.45 311 GLU A CA 1
ATOM 2382 C C . GLU A 1 311 ? 32.621 0.722 30.986 1.00 27.45 311 GLU A C 1
ATOM 2384 O O . GLU A 1 311 ? 31.831 -0.226 31.010 1.00 27.45 311 GLU A O 1
ATOM 2389 N N . SER A 1 312 ? 32.553 1.704 31.879 1.00 29.25 312 SER A N 1
ATOM 2390 C CA . SER A 1 312 ? 31.590 1.779 32.973 1.00 29.25 312 SER A CA 1
ATOM 2391 C C . SER A 1 312 ? 30.153 1.852 32.447 1.00 29.25 312 SER A C 1
ATOM 2393 O O . SER A 1 312 ? 29.669 2.927 32.102 1.00 29.25 312 SER A O 1
ATOM 2395 N N . LYS A 1 313 ? 29.432 0.723 32.433 1.00 29.81 313 LYS A N 1
ATOM 2396 C CA . LYS A 1 313 ? 27.975 0.708 32.244 1.00 29.81 313 LYS A CA 1
ATOM 2397 C C . LYS A 1 313 ? 27.303 1.400 33.435 1.00 29.81 313 LYS A C 1
ATOM 2399 O O . LYS A 1 313 ? 26.997 0.762 34.437 1.00 29.81 313 LYS A O 1
ATOM 2404 N N . ARG A 1 314 ? 27.047 2.705 33.321 1.00 34.00 314 ARG A N 1
ATOM 2405 C CA . ARG A 1 314 ? 25.955 3.352 34.058 1.00 34.00 314 ARG A CA 1
ATOM 2406 C C . ARG A 1 314 ? 24.655 2.756 33.516 1.00 34.00 314 ARG A C 1
ATOM 2408 O O . ARG A 1 314 ? 24.289 3.039 32.381 1.00 34.00 314 ARG A O 1
ATOM 2415 N N . HIS A 1 315 ? 23.987 1.889 34.270 1.00 38.34 315 HIS A N 1
ATOM 2416 C CA . HIS A 1 315 ? 22.587 1.582 33.976 1.00 38.34 315 HIS A CA 1
ATOM 2417 C C . HIS A 1 315 ? 21.774 2.852 34.244 1.00 38.34 315 HIS A C 1
ATOM 2419 O O . HIS A 1 315 ? 21.844 3.411 35.338 1.00 38.34 315 HIS A O 1
ATOM 2425 N N . SER A 1 316 ? 21.072 3.356 33.229 1.00 51.53 316 SER A N 1
ATOM 2426 C CA . SER A 1 316 ? 20.106 4.436 33.404 1.00 51.53 316 SER A CA 1
ATOM 2427 C C . SER A 1 316 ? 18.953 3.911 34.254 1.00 51.53 316 SER A C 1
ATOM 2429 O O . SER A 1 316 ? 18.307 2.938 33.878 1.00 51.53 316 SER A O 1
ATOM 2431 N N . ASN A 1 317 ? 18.693 4.552 35.389 1.00 71.69 317 ASN A N 1
ATOM 2432 C CA . ASN A 1 317 ? 17.628 4.204 36.333 1.00 71.69 317 ASN A CA 1
ATOM 2433 C C . ASN A 1 317 ? 16.233 4.661 35.838 1.00 71.69 317 ASN A C 1
ATOM 2435 O O . ASN A 1 317 ? 15.376 5.058 36.629 1.00 71.69 317 ASN A O 1
ATOM 2439 N N . THR A 1 318 ? 16.060 4.702 34.515 1.00 82.19 318 THR A N 1
ATOM 2440 C CA . THR A 1 318 ? 14.903 5.256 33.810 1.00 82.19 318 THR A CA 1
ATOM 2441 C C . THR A 1 318 ? 13.818 4.200 33.726 1.00 82.19 318 THR A C 1
ATOM 2443 O O . THR A 1 318 ? 13.984 3.200 33.035 1.00 82.19 318 THR A O 1
ATOM 2446 N N . GLN A 1 319 ? 12.720 4.438 34.436 1.00 85.19 319 GLN A N 1
ATOM 2447 C CA . GLN A 1 319 ? 11.560 3.551 34.501 1.00 85.19 319 GLN A CA 1
ATOM 2448 C C . GLN A 1 319 ? 10.561 3.861 33.382 1.00 85.19 319 GLN A C 1
ATOM 2450 O O . GLN A 1 319 ? 9.978 2.944 32.821 1.00 85.19 319 GLN A O 1
ATOM 2455 N N . ALA A 1 320 ? 10.426 5.131 32.986 1.00 89.38 320 ALA A N 1
ATOM 2456 C CA . ALA A 1 320 ? 9.603 5.516 31.843 1.00 89.38 320 ALA A CA 1
ATOM 2457 C C . ALA A 1 320 ? 10.214 6.686 31.063 1.00 89.38 320 ALA A C 1
ATOM 2459 O O . ALA A 1 320 ? 11.065 7.422 31.566 1.00 89.38 320 ALA A O 1
ATOM 2460 N N . SER A 1 321 ? 9.815 6.856 29.806 1.00 90.12 321 SER A N 1
ATOM 2461 C CA . SER A 1 321 ? 10.144 8.037 28.998 1.00 90.12 321 SER A CA 1
ATOM 2462 C C . SER A 1 321 ? 8.903 8.566 28.308 1.00 90.12 321 SER A C 1
ATOM 2464 O O . SER A 1 321 ? 8.165 7.781 27.722 1.00 90.12 321 SER A O 1
ATOM 2466 N N . ALA A 1 322 ? 8.699 9.877 28.358 1.00 89.88 322 ALA A N 1
ATOM 2467 C CA . ALA A 1 322 ? 7.601 10.555 27.688 1.00 89.88 322 ALA A CA 1
ATOM 2468 C C . ALA A 1 322 ? 8.139 11.521 26.633 1.00 89.88 322 ALA A C 1
ATOM 2470 O O . ALA A 1 322 ? 9.148 12.195 26.842 1.00 89.88 322 ALA A O 1
ATOM 2471 N N . TYR A 1 323 ? 7.453 11.590 25.502 1.00 90.94 323 TYR A N 1
ATOM 2472 C CA . TYR A 1 323 ? 7.719 12.522 24.421 1.00 90.94 323 TYR A CA 1
ATOM 2473 C C . TYR A 1 323 ? 6.480 13.369 24.197 1.00 90.94 323 TYR A C 1
ATOM 2475 O O . TYR A 1 323 ? 5.383 12.833 24.044 1.00 90.94 323 TYR A O 1
ATOM 2483 N N . ILE A 1 324 ? 6.677 14.681 24.175 1.00 91.44 324 ILE A N 1
ATOM 2484 C CA . ILE A 1 324 ? 5.624 15.664 23.964 1.00 91.44 324 ILE A CA 1
ATOM 2485 C C . ILE A 1 324 ? 5.888 16.393 22.653 1.00 91.44 324 ILE A C 1
ATOM 2487 O O . ILE A 1 324 ? 7.013 16.837 22.414 1.00 91.44 324 ILE A O 1
ATOM 2491 N N . VAL A 1 325 ? 4.854 16.540 21.830 1.00 90.38 325 VAL A N 1
ATOM 2492 C CA . VAL A 1 325 ? 4.878 17.358 20.616 1.00 90.38 325 VAL A CA 1
ATOM 2493 C C . VAL A 1 325 ? 3.875 18.491 20.758 1.00 90.38 325 VAL A C 1
ATOM 2495 O O . VAL A 1 325 ? 2.674 18.237 20.824 1.00 90.38 325 VAL A O 1
ATOM 2498 N N . ASP A 1 326 ? 4.364 19.729 20.755 1.00 87.81 326 ASP A N 1
ATOM 2499 C CA . ASP A 1 326 ? 3.509 20.918 20.744 1.00 87.81 326 ASP A CA 1
ATOM 2500 C C . ASP A 1 326 ? 2.737 21.002 19.419 1.00 87.81 326 ASP A C 1
ATOM 2502 O O . ASP A 1 326 ? 3.316 20.971 18.330 1.00 87.81 326 ASP A O 1
ATOM 2506 N N . ALA A 1 327 ? 1.413 21.098 19.504 1.00 83.44 327 ALA A N 1
ATOM 2507 C CA . ALA A 1 327 ? 0.507 21.044 18.364 1.00 83.44 327 ALA A CA 1
ATOM 2508 C C . ALA A 1 327 ? 0.582 22.289 17.464 1.00 83.44 327 ALA A C 1
ATOM 2510 O O . ALA A 1 327 ? 0.123 22.242 16.324 1.00 83.44 327 ALA A O 1
ATOM 2511 N N . SER A 1 328 ? 1.164 23.394 17.937 1.00 80.50 328 SER A N 1
ATOM 2512 C CA . SER A 1 328 ? 1.279 24.648 17.184 1.00 80.50 328 SER A CA 1
ATOM 2513 C C . SER A 1 328 ? 2.653 24.836 16.536 1.00 80.50 328 SER A C 1
ATOM 2515 O O . SER A 1 328 ? 2.760 25.333 15.416 1.00 80.50 328 SER A O 1
ATOM 2517 N N . THR A 1 329 ? 3.711 24.404 17.217 1.00 83.94 329 THR A N 1
ATOM 2518 C CA . THR A 1 329 ? 5.109 24.600 16.818 1.00 83.94 329 THR A CA 1
ATOM 2519 C C . THR A 1 329 ? 5.756 23.328 16.283 1.00 83.94 329 THR A C 1
ATOM 2521 O O . THR A 1 329 ? 6.823 23.406 15.675 1.00 83.94 329 THR A O 1
ATOM 2524 N N . MET A 1 330 ? 5.131 22.164 16.500 1.00 81.56 330 MET A N 1
ATOM 2525 C CA . MET A 1 330 ? 5.701 20.834 16.253 1.00 81.56 330 MET A CA 1
ATOM 2526 C C . MET A 1 330 ? 7.009 20.587 17.028 1.00 81.56 330 MET A C 1
ATOM 2528 O O . MET A 1 330 ? 7.798 19.713 16.660 1.00 81.56 330 MET A O 1
ATOM 2532 N N . ALA A 1 331 ? 7.273 21.358 18.090 1.00 79.44 331 ALA A N 1
ATOM 2533 C CA . ALA A 1 331 ? 8.458 21.189 18.917 1.00 79.44 331 ALA A CA 1
ATOM 2534 C C . ALA A 1 331 ? 8.357 19.887 19.722 1.00 79.44 331 ALA A C 1
ATOM 2536 O O . ALA A 1 331 ? 7.387 19.666 20.443 1.00 79.44 331 ALA A O 1
ATOM 2537 N N . LEU A 1 332 ? 9.379 19.035 19.601 1.00 86.50 332 LEU A N 1
ATOM 2538 C CA . LEU A 1 332 ? 9.488 17.776 20.333 1.00 86.50 332 LEU A CA 1
ATOM 2539 C C . LEU A 1 332 ? 10.315 17.978 21.607 1.00 86.50 332 LEU A C 1
ATOM 2541 O O . LEU A 1 332 ? 11.464 18.418 21.534 1.00 86.50 332 LEU A O 1
ATOM 2545 N N . THR A 1 333 ? 9.763 17.584 22.753 1.00 88.50 333 THR A N 1
ATOM 2546 C CA . THR A 1 333 ? 10.460 17.584 24.047 1.00 88.50 333 THR A CA 1
ATOM 2547 C C . THR A 1 333 ? 10.410 16.187 24.665 1.00 88.50 333 THR A C 1
ATOM 2549 O O . THR A 1 333 ? 9.374 15.529 24.633 1.00 88.50 333 THR A O 1
ATOM 2552 N N . GLY A 1 334 ? 11.542 15.711 25.191 1.00 88.38 334 GLY A N 1
ATOM 2553 C CA . GLY A 1 334 ? 11.673 14.381 25.792 1.00 88.38 334 GLY A CA 1
ATOM 2554 C C . GLY A 1 334 ? 11.939 14.443 27.295 1.00 88.38 334 GLY A C 1
ATOM 2555 O O . GLY A 1 334 ? 12.773 15.236 27.750 1.00 88.38 334 GLY A O 1
ATOM 2556 N N . PHE A 1 335 ? 11.270 13.562 28.034 1.00 88.31 335 PHE A N 1
ATOM 2557 C CA . PHE A 1 335 ? 11.305 13.453 29.487 1.00 88.31 335 PHE A CA 1
ATOM 2558 C C . PHE A 1 335 ? 11.627 12.025 29.910 1.00 88.31 335 PHE A C 1
ATOM 2560 O O . PHE A 1 335 ? 11.167 11.059 29.299 1.00 88.31 335 PHE A O 1
ATOM 2567 N N . HIS A 1 336 ? 12.380 11.889 30.996 1.00 87.94 336 HIS A N 1
ATOM 2568 C CA . HIS A 1 336 ? 12.686 10.597 31.602 1.00 87.94 336 HIS A CA 1
ATOM 2569 C C . HIS A 1 336 ? 12.214 10.573 33.054 1.00 87.94 336 HIS A C 1
ATOM 2571 O O . HIS A 1 336 ? 12.571 11.457 33.831 1.00 87.94 336 HIS A O 1
ATOM 2577 N N . TYR A 1 337 ? 11.451 9.541 33.415 1.00 84.81 337 TYR A N 1
ATOM 2578 C CA . TYR A 1 337 ? 11.045 9.250 34.786 1.00 84.81 337 TYR A CA 1
ATOM 2579 C C . TYR A 1 337 ? 12.016 8.241 35.400 1.00 84.81 337 TYR A C 1
ATOM 2581 O O . TYR A 1 337 ? 12.256 7.168 34.838 1.00 84.81 337 TYR A O 1
ATOM 2589 N N . THR A 1 338 ? 12.594 8.586 36.550 1.00 82.44 338 THR A N 1
ATOM 2590 C CA . THR A 1 338 ? 13.570 7.749 37.263 1.00 82.44 338 THR A CA 1
ATOM 2591 C C . THR A 1 338 ? 13.199 7.620 38.738 1.00 82.44 338 THR A C 1
ATOM 2593 O O . THR A 1 338 ? 12.779 8.587 39.373 1.00 82.44 338 THR A O 1
ATOM 2596 N N . THR A 1 339 ? 13.409 6.443 39.326 1.00 69.44 339 THR A N 1
ATOM 2597 C CA . THR A 1 339 ? 13.214 6.208 40.767 1.00 69.44 339 THR A CA 1
ATOM 2598 C C . THR A 1 339 ? 14.574 6.183 41.463 1.00 69.44 339 THR A C 1
ATOM 2600 O O . THR A 1 339 ? 15.191 5.128 41.617 1.00 69.44 339 THR A O 1
ATOM 2603 N N . SER A 1 340 ? 15.112 7.344 41.837 1.00 57.72 340 SER A N 1
ATOM 2604 C CA . SER A 1 340 ? 16.413 7.404 42.519 1.00 57.72 340 SER A CA 1
ATOM 2605 C C . SER A 1 340 ? 16.283 7.014 43.995 1.00 57.72 340 SER A C 1
ATOM 2607 O O . SER A 1 340 ? 15.647 7.716 44.777 1.00 57.72 340 SER A O 1
ATOM 2609 N N . ALA A 1 341 ? 16.923 5.915 44.401 1.00 37.88 341 ALA A N 1
ATOM 2610 C CA . ALA A 1 341 ? 17.094 5.563 45.807 1.00 37.88 341 ALA A CA 1
ATOM 2611 C C . ALA A 1 341 ? 18.341 6.269 46.377 1.00 37.88 341 ALA A C 1
ATOM 2613 O O . ALA A 1 341 ? 19.462 5.819 46.162 1.00 37.88 341 ALA A O 1
ATOM 2614 N N . GLY A 1 342 ? 18.132 7.358 47.124 1.00 33.53 342 GLY A N 1
ATOM 2615 C CA . GLY A 1 342 ? 19.115 7.923 48.058 1.00 33.53 342 GLY A CA 1
ATOM 2616 C C . GLY A 1 342 ? 20.080 8.983 47.504 1.00 33.53 342 GLY A C 1
ATOM 2617 O O . GLY A 1 342 ? 20.843 8.738 46.578 1.00 33.53 342 GLY A O 1
ATOM 2618 N N . GLY A 1 343 ? 20.110 10.143 48.174 1.00 26.83 343 GLY A N 1
ATOM 2619 C CA . GLY A 1 343 ? 21.189 11.133 48.074 1.00 26.83 343 GLY A CA 1
ATOM 2620 C C . GLY A 1 343 ? 20.779 12.449 47.421 1.00 26.83 343 GLY A C 1
ATOM 2621 O O . GLY A 1 343 ? 21.032 12.673 46.242 1.00 26.83 343 GLY A O 1
ATOM 2622 N N . GLY A 1 344 ? 20.194 13.355 48.208 1.00 30.89 344 GLY A N 1
ATOM 2623 C CA . GLY A 1 344 ? 20.060 14.752 47.811 1.00 30.89 344 GLY A CA 1
ATOM 2624 C C . GLY A 1 344 ? 21.433 15.386 47.584 1.00 30.89 344 GLY A C 1
ATOM 2625 O O . GLY A 1 344 ? 22.251 15.452 48.498 1.00 30.89 344 GLY A O 1
ATOM 2626 N N . LEU A 1 345 ? 21.661 15.885 46.373 1.00 24.02 345 LEU A N 1
ATOM 2627 C CA . LEU A 1 345 ? 22.660 16.907 46.085 1.00 24.02 345 LEU A CA 1
ATOM 2628 C C . LEU A 1 345 ? 22.149 17.750 44.919 1.00 24.02 345 LEU A C 1
ATOM 2630 O O . LEU A 1 345 ? 22.330 17.437 43.746 1.00 24.02 345 LEU A O 1
ATOM 2634 N N . VAL A 1 346 ? 21.479 18.841 45.285 1.00 25.86 346 VAL A N 1
ATOM 2635 C CA . VAL A 1 346 ? 21.242 19.981 44.402 1.00 25.86 346 VAL A CA 1
ATOM 2636 C C . VAL A 1 346 ? 22.612 20.557 44.048 1.00 25.86 346 VAL A C 1
ATOM 2638 O O . VAL A 1 346 ? 23.259 21.177 44.891 1.00 25.86 346 VAL A O 1
ATOM 2641 N N . VAL A 1 347 ? 23.066 20.374 42.808 1.00 24.28 347 VAL A N 1
ATOM 2642 C CA . VAL A 1 347 ? 24.168 21.174 42.255 1.00 24.28 347 VAL A CA 1
ATOM 2643 C C . VAL A 1 347 ? 23.549 22.332 41.482 1.00 24.28 347 VAL A C 1
ATOM 2645 O O . VAL A 1 347 ? 23.449 22.323 40.262 1.00 24.28 347 VAL A O 1
ATOM 2648 N N . GLY A 1 348 ? 23.095 23.334 42.233 1.00 25.78 348 GLY A N 1
ATOM 2649 C CA . GLY A 1 348 ? 22.824 24.665 41.707 1.00 25.78 348 GLY A CA 1
ATOM 2650 C C . GLY A 1 348 ? 24.102 25.495 41.778 1.00 25.78 348 GLY A C 1
ATOM 2651 O O . GLY A 1 348 ? 24.582 25.809 42.869 1.00 25.78 348 GLY A O 1
ATOM 2652 N N . LEU A 1 349 ? 24.655 25.872 40.626 1.00 23.09 349 LEU A N 1
ATOM 2653 C CA . LEU A 1 349 ? 25.619 26.968 40.558 1.00 23.09 349 LEU A CA 1
ATOM 2654 C C . LEU A 1 349 ? 24.852 28.277 40.790 1.00 23.09 349 LEU A C 1
ATOM 2656 O O . LEU A 1 349 ? 24.009 28.682 39.996 1.00 23.09 349 LEU A O 1
ATOM 2660 N N . ARG A 1 350 ? 25.117 28.887 41.947 1.00 24.48 350 ARG A N 1
ATOM 2661 C CA . ARG A 1 350 ? 24.491 30.117 42.440 1.00 24.48 350 ARG A CA 1
ATOM 2662 C C . ARG A 1 350 ? 24.770 31.306 41.515 1.00 24.48 350 ARG A C 1
ATOM 2664 O O . ARG A 1 350 ? 25.928 31.597 41.232 1.00 24.48 350 ARG A O 1
ATOM 2671 N N . SER A 1 351 ? 23.730 32.084 41.217 1.00 23.59 351 SER A N 1
ATOM 2672 C CA . SER A 1 351 ? 23.844 33.544 41.142 1.00 23.59 351 SER A CA 1
ATOM 2673 C C . SER A 1 351 ? 23.459 34.112 42.510 1.00 23.59 351 SER A C 1
ATOM 2675 O O . SER A 1 351 ? 22.453 33.712 43.096 1.00 23.59 351 SER A O 1
ATOM 2677 N N . ALA A 1 352 ? 24.298 34.980 43.069 1.00 25.08 352 ALA A N 1
ATOM 2678 C CA . ALA A 1 352 ? 24.106 35.566 44.388 1.00 25.08 352 ALA A CA 1
ATOM 2679 C C . ALA A 1 352 ? 23.437 36.946 44.294 1.00 25.08 352 ALA A C 1
ATOM 2681 O O . ALA A 1 352 ? 24.014 37.853 43.698 1.00 25.08 352 ALA A O 1
ATOM 2682 N N . ARG A 1 353 ? 22.311 37.141 44.997 1.00 24.33 353 ARG A N 1
ATOM 2683 C CA . ARG A 1 353 ? 22.116 38.253 45.954 1.00 24.33 353 ARG A CA 1
ATOM 2684 C C . ARG A 1 353 ? 20.839 38.087 46.798 1.00 24.33 353 ARG A C 1
ATOM 2686 O O . ARG A 1 353 ? 19.853 37.523 46.350 1.00 24.33 353 ARG A O 1
ATOM 2693 N N . ALA A 1 354 ? 20.964 38.539 48.047 1.00 25.62 354 ALA A N 1
ATOM 2694 C CA . ALA A 1 354 ? 20.118 38.377 49.239 1.00 25.62 354 ALA A CA 1
ATOM 2695 C C . ALA A 1 354 ? 18.733 39.076 49.149 1.00 25.62 354 ALA A C 1
ATOM 2697 O O . ALA A 1 354 ? 18.572 39.968 48.329 1.00 25.62 354 ALA A O 1
ATOM 2698 N N . HIS A 1 355 ? 17.694 38.736 49.931 1.00 27.23 355 HIS A N 1
ATOM 2699 C CA . HIS A 1 355 ? 17.584 38.860 51.397 1.00 27.23 355 HIS A CA 1
ATOM 2700 C C . HIS A 1 355 ? 16.414 38.043 52.009 1.00 27.23 355 HIS A C 1
ATOM 2702 O O . HIS A 1 355 ? 15.491 37.616 51.330 1.00 27.23 355 HIS A O 1
ATOM 2708 N N . HIS A 1 356 ? 16.525 37.848 53.329 1.00 26.19 356 HIS A N 1
ATOM 2709 C CA . HIS A 1 356 ? 15.712 37.112 54.312 1.00 26.19 356 HIS A CA 1
ATOM 2710 C C . HIS A 1 356 ? 14.174 37.277 54.304 1.00 26.19 356 HIS A C 1
ATOM 2712 O O . HIS A 1 356 ? 13.689 38.400 54.256 1.00 26.19 356 HIS A O 1
ATOM 2718 N N . HIS A 1 357 ? 13.439 36.197 54.638 1.00 27.08 357 HIS A N 1
ATOM 2719 C CA . HIS A 1 357 ? 12.816 36.024 55.972 1.00 27.08 357 HIS A CA 1
ATOM 2720 C C . HIS A 1 357 ? 12.323 34.583 56.247 1.00 27.08 357 HIS A C 1
ATOM 2722 O O . HIS A 1 357 ? 11.849 33.871 55.370 1.00 27.08 357 HIS A O 1
ATOM 2728 N N . HIS A 1 358 ? 12.473 34.172 57.509 1.00 26.22 358 HIS A N 1
ATOM 2729 C CA . HIS A 1 358 ? 12.162 32.870 58.111 1.00 26.22 358 HIS A CA 1
ATOM 2730 C C . HIS A 1 358 ? 10.675 32.462 58.094 1.00 26.22 358 HIS A C 1
ATOM 2732 O O . HIS A 1 358 ? 9.831 33.225 58.559 1.00 26.22 358 HIS A O 1
ATOM 2738 N N . ARG A 1 359 ? 10.401 31.166 57.853 1.00 25.50 359 ARG A N 1
ATOM 2739 C CA . ARG A 1 359 ? 9.526 30.362 58.734 1.00 25.50 359 ARG A CA 1
ATOM 2740 C C . ARG A 1 359 ? 9.838 28.864 58.628 1.00 25.50 359 ARG A C 1
ATOM 2742 O O . ARG A 1 359 ? 9.697 28.258 57.576 1.00 25.50 359 ARG A O 1
ATOM 2749 N N . LEU A 1 360 ? 10.268 28.277 59.744 1.00 26.50 360 LEU A N 1
ATOM 2750 C CA . LEU A 1 360 ? 10.450 26.836 59.926 1.00 26.50 360 LEU A CA 1
ATOM 2751 C C . LEU A 1 360 ? 9.100 26.184 60.252 1.00 26.50 360 LEU A C 1
ATOM 2753 O O . LEU A 1 360 ? 8.430 26.602 61.199 1.00 26.50 360 LEU A O 1
ATOM 2757 N N . ARG A 1 361 ? 8.750 25.098 59.555 1.00 27.81 361 ARG A N 1
ATOM 2758 C CA . ARG A 1 361 ? 7.892 24.045 60.112 1.00 27.81 361 ARG A CA 1
ATOM 2759 C C . ARG A 1 361 ? 8.413 22.667 59.707 1.00 27.81 361 ARG A C 1
ATOM 2761 O O . ARG A 1 361 ? 9.014 22.491 58.656 1.00 27.81 361 ARG A O 1
ATOM 2768 N N . ARG A 1 362 ? 8.272 21.760 60.670 1.00 26.41 362 ARG A N 1
ATOM 2769 C CA . ARG A 1 362 ? 8.969 20.486 60.854 1.00 26.41 362 ARG A CA 1
ATOM 2770 C C . ARG A 1 362 ? 8.652 19.437 59.787 1.00 26.41 362 ARG A C 1
ATOM 2772 O O . ARG A 1 362 ? 7.525 19.334 59.323 1.00 26.41 362 ARG A O 1
ATOM 2779 N N . LEU A 1 363 ? 9.672 18.617 59.547 1.00 25.61 363 LEU A N 1
ATOM 2780 C CA . LEU A 1 363 ? 9.672 17.331 58.857 1.00 25.61 363 LEU A CA 1
ATOM 2781 C C . LEU A 1 363 ? 8.555 16.393 59.350 1.00 25.61 363 LEU A C 1
ATOM 2783 O O . LEU A 1 363 ? 8.483 16.085 60.540 1.00 25.61 363 LEU A O 1
ATOM 2787 N N . GLN A 1 364 ? 7.778 15.863 58.408 1.00 26.53 364 GLN A N 1
ATOM 2788 C CA . GLN A 1 364 ? 7.280 14.489 58.443 1.00 26.53 364 GLN A CA 1
ATOM 2789 C C . GLN A 1 364 ? 7.863 13.775 57.222 1.00 26.53 364 GLN A C 1
ATOM 2791 O O . GLN A 1 364 ? 7.912 14.337 56.130 1.00 26.53 364 GLN A O 1
ATOM 2796 N N . ALA A 1 365 ? 8.401 12.579 57.449 1.00 28.45 365 ALA A N 1
ATOM 2797 C CA . ALA A 1 365 ? 9.066 11.773 56.439 1.00 28.45 365 ALA A CA 1
ATOM 2798 C C . ALA A 1 365 ? 8.085 11.398 55.317 1.00 28.45 365 ALA A C 1
ATOM 2800 O O . ALA A 1 365 ? 7.057 10.775 55.576 1.00 28.45 365 ALA A O 1
ATOM 2801 N N . ALA A 1 366 ? 8.420 11.782 54.085 1.00 27.20 366 ALA A N 1
ATOM 2802 C CA . ALA A 1 366 ? 7.730 11.361 52.872 1.00 27.20 366 ALA A CA 1
ATOM 2803 C C . ALA A 1 366 ? 8.377 10.075 52.313 1.00 27.20 366 ALA A C 1
ATOM 2805 O O . ALA A 1 366 ? 9.589 9.889 52.482 1.00 27.20 366 ALA A O 1
ATOM 2806 N N . PRO A 1 367 ? 7.611 9.192 51.643 1.00 27.83 367 PRO A N 1
ATOM 2807 C CA . PRO A 1 367 ? 8.166 8.051 50.917 1.00 27.83 367 PRO A CA 1
ATOM 2808 C C . PRO A 1 367 ? 9.009 8.546 49.720 1.00 27.83 367 PRO A C 1
ATOM 2810 O O . PRO A 1 367 ? 8.908 9.718 49.345 1.00 27.83 367 PRO A O 1
ATOM 2813 N N . PRO A 1 368 ? 9.881 7.709 49.127 1.00 33.31 368 PRO A N 1
ATOM 2814 C CA . PRO A 1 368 ? 10.808 8.157 48.089 1.00 33.31 368 PRO A CA 1
ATOM 2815 C C . PRO A 1 368 ? 10.044 8.681 46.863 1.00 33.31 368 PRO A C 1
ATOM 2817 O O . PRO A 1 368 ? 9.304 7.932 46.232 1.00 33.31 368 PRO A O 1
ATOM 2820 N N . ARG A 1 369 ? 10.226 9.966 46.530 1.00 44.09 369 ARG A N 1
ATOM 2821 C CA . ARG A 1 369 ? 9.692 10.577 45.303 1.00 44.09 369 ARG A CA 1
ATOM 2822 C C . ARG A 1 369 ? 10.644 10.319 44.131 1.00 44.09 369 ARG A C 1
ATOM 2824 O O . ARG A 1 369 ? 11.855 10.511 44.267 1.00 44.09 369 ARG A O 1
ATOM 2831 N N . GLY A 1 370 ? 10.091 9.842 43.014 1.00 47.50 370 GLY A N 1
ATOM 2832 C CA . GLY A 1 370 ? 10.779 9.778 41.722 1.00 47.50 370 GLY A CA 1
ATOM 2833 C C . GLY A 1 370 ? 11.043 11.183 41.177 1.00 47.50 370 GLY A C 1
ATOM 2834 O O . GLY A 1 370 ? 10.548 12.160 41.726 1.00 47.50 370 GLY A O 1
ATOM 2835 N N . GLY A 1 371 ? 11.872 11.301 40.142 1.00 54.25 371 GLY A N 1
ATOM 2836 C CA . GLY A 1 371 ? 12.199 12.592 39.534 1.00 54.25 371 GLY A CA 1
ATOM 2837 C C . GLY A 1 371 ? 12.081 12.552 38.017 1.00 54.25 371 GLY A C 1
ATOM 2838 O O . GLY A 1 371 ? 12.509 11.577 37.386 1.00 54.25 371 GLY A O 1
ATOM 2839 N N . VAL A 1 372 ? 11.532 13.630 37.455 1.00 50.50 372 VAL A N 1
ATOM 2840 C CA . VAL A 1 372 ? 11.438 13.888 36.014 1.00 50.50 372 VAL A CA 1
ATOM 2841 C C . VAL A 1 372 ? 12.548 14.855 35.602 1.00 50.50 372 VAL A C 1
ATOM 2843 O O . VAL A 1 372 ? 12.740 15.894 36.229 1.00 50.50 372 VAL A O 1
ATOM 2846 N N . ALA A 1 373 ? 13.290 14.522 34.544 1.00 60.09 373 ALA A N 1
ATOM 2847 C CA . ALA A 1 373 ? 14.292 15.409 33.953 1.00 60.09 373 ALA A CA 1
ATOM 2848 C C . ALA A 1 373 ? 13.982 15.673 32.474 1.00 60.09 373 ALA A C 1
ATOM 2850 O O . ALA A 1 373 ? 13.740 14.733 31.711 1.00 60.09 373 ALA A O 1
ATOM 2851 N N . ALA A 1 374 ? 14.014 16.949 32.085 1.00 43.41 374 ALA A N 1
ATOM 2852 C CA . ALA A 1 374 ? 13.822 17.403 30.711 1.00 43.41 374 ALA A CA 1
ATOM 2853 C C . ALA A 1 374 ? 15.156 17.503 29.951 1.00 43.41 374 ALA A C 1
ATOM 2855 O O . ALA A 1 374 ? 16.204 17.807 30.526 1.00 43.41 374 ALA A O 1
ATOM 2856 N N . THR A 1 375 ? 15.101 17.299 28.636 1.00 45.75 375 THR A N 1
ATOM 2857 C CA . THR A 1 375 ? 16.244 17.454 27.717 1.00 45.75 375 THR A CA 1
ATOM 2858 C C . THR A 1 375 ? 16.019 18.710 26.852 1.00 45.75 375 THR A C 1
ATOM 2860 O O . THR A 1 375 ? 14.902 18.882 26.367 1.00 45.75 375 THR A O 1
ATOM 2863 N N . PRO A 1 376 ? 17.001 19.622 26.664 1.00 35.19 376 PRO A N 1
ATOM 2864 C CA . PRO A 1 376 ? 16.730 20.968 26.137 1.00 35.19 376 PRO A CA 1
ATOM 2865 C C . PRO A 1 376 ? 16.294 21.029 24.660 1.00 35.19 376 PRO A C 1
ATOM 2867 O O . PRO A 1 376 ? 16.758 20.253 23.823 1.00 35.19 376 PRO A O 1
ATOM 2870 N N . GLN A 1 377 ? 15.456 22.032 24.358 1.00 32.62 377 GLN A N 1
ATOM 2871 C CA . GLN A 1 377 ? 14.961 22.421 23.028 1.00 32.62 377 GLN A CA 1
ATOM 2872 C C . GLN A 1 377 ? 16.030 23.155 22.190 1.00 32.62 377 GLN A C 1
ATOM 2874 O O . GLN A 1 377 ? 16.777 23.993 22.697 1.00 32.62 377 GLN A O 1
ATOM 2879 N N . PHE A 1 378 ? 16.080 22.887 20.879 1.00 24.86 378 PHE A N 1
ATOM 2880 C CA . PHE A 1 378 ? 16.958 23.579 19.925 1.00 24.86 378 PHE A CA 1
ATOM 2881 C C . PHE A 1 378 ? 16.221 24.743 19.238 1.00 24.86 378 PHE A C 1
ATOM 2883 O O . PHE A 1 378 ? 15.450 24.532 18.307 1.00 24.86 378 PHE A O 1
ATOM 2890 N N . THR A 1 379 ? 16.521 25.985 19.632 1.00 24.88 379 THR A N 1
ATOM 2891 C CA . THR A 1 379 ? 16.144 27.202 18.883 1.00 24.88 379 THR A CA 1
ATOM 2892 C C . THR A 1 379 ? 17.325 28.175 18.798 1.00 24.88 379 THR A C 1
ATOM 2894 O O . THR A 1 379 ? 18.013 28.428 19.784 1.00 24.88 379 THR A O 1
ATOM 2897 N N . SER A 1 380 ? 17.592 28.704 17.601 1.00 26.97 380 SER A N 1
ATOM 2898 C CA . SER A 1 380 ? 18.802 29.466 17.248 1.00 26.97 380 SER A CA 1
ATOM 2899 C C . SER A 1 380 ? 18.707 30.968 17.571 1.00 26.97 380 SER A C 1
ATOM 2901 O O . SER A 1 380 ? 17.878 31.662 16.983 1.00 26.97 380 SER A O 1
ATOM 2903 N N . ARG A 1 381 ? 19.621 31.508 18.402 1.00 24.39 381 ARG A N 1
ATOM 2904 C CA . ARG A 1 381 ? 20.125 32.902 18.301 1.00 24.39 381 ARG A CA 1
ATOM 2905 C C . ARG A 1 381 ? 21.448 33.119 19.069 1.00 24.39 381 ARG A C 1
ATOM 2907 O O . ARG A 1 381 ? 21.638 32.586 20.154 1.00 24.39 381 ARG A O 1
ATOM 2914 N N . LYS A 1 382 ? 22.370 33.889 18.465 1.00 27.19 382 LYS A N 1
ATOM 2915 C CA . LYS A 1 382 ? 23.794 34.108 18.831 1.00 27.19 382 LYS A CA 1
ATOM 2916 C C . LYS A 1 382 ? 24.073 35.439 19.562 1.00 27.19 382 LYS A C 1
ATOM 2918 O O . LYS A 1 382 ? 23.530 36.456 19.146 1.00 27.19 382 LYS A O 1
ATOM 2923 N N . SER A 1 383 ? 25.039 35.419 20.498 1.00 24.62 383 SER A N 1
ATOM 2924 C CA . SER A 1 383 ? 26.161 36.374 20.774 1.00 24.62 383 SER A CA 1
ATOM 2925 C C . SER A 1 383 ? 26.769 35.970 22.144 1.00 24.62 383 SER A C 1
ATOM 2927 O O . SER A 1 383 ? 26.007 35.922 23.098 1.00 24.62 383 SER A O 1
ATOM 2929 N N . GLY A 1 384 ? 28.004 35.467 22.351 1.00 25.44 384 GLY A N 1
ATOM 2930 C CA . GLY A 1 384 ? 29.371 35.978 22.084 1.00 25.44 384 GLY A CA 1
ATOM 2931 C C . GLY A 1 384 ? 29.949 36.605 23.385 1.00 25.44 384 GLY A C 1
ATOM 2932 O O . GLY A 1 384 ? 29.272 37.445 23.952 1.00 25.44 384 GLY A O 1
ATOM 2933 N N . ASN A 1 385 ? 31.136 36.325 23.956 1.00 27.31 385 ASN A N 1
ATOM 2934 C CA . ASN A 1 385 ? 32.325 35.539 23.589 1.00 27.31 385 ASN A CA 1
ATOM 2935 C C . ASN A 1 385 ? 33.286 35.372 24.818 1.00 27.31 385 ASN A C 1
ATOM 2937 O O . ASN A 1 385 ? 33.158 36.114 25.789 1.00 27.31 385 ASN A O 1
ATOM 2941 N N . THR A 1 386 ? 34.293 34.486 24.682 1.00 25.77 386 THR A N 1
ATOM 2942 C CA . THR A 1 386 ? 35.537 34.181 25.462 1.00 25.77 386 THR A CA 1
ATOM 2943 C C . THR A 1 386 ? 35.518 32.771 26.078 1.00 25.77 386 THR A C 1
ATOM 2945 O O . THR A 1 386 ? 34.623 32.445 26.837 1.00 25.77 386 THR A O 1
ATOM 2948 N N . GLY A 1 387 ? 36.439 31.837 25.826 1.00 23.53 387 GLY A N 1
ATOM 2949 C CA . GLY A 1 387 ? 37.575 31.724 24.911 1.00 23.53 387 GLY A CA 1
ATOM 2950 C C . GLY A 1 387 ? 38.212 30.327 25.093 1.00 23.53 387 GLY A C 1
ATOM 2951 O O . GLY A 1 387 ? 38.243 29.822 26.210 1.00 23.53 387 GLY A O 1
ATOM 2952 N N . ARG A 1 388 ? 38.747 29.752 23.999 1.00 25.44 388 ARG A N 1
ATOM 2953 C CA . ARG A 1 388 ? 39.438 28.441 23.845 1.00 25.44 388 ARG A CA 1
ATOM 2954 C C . ARG A 1 388 ? 38.566 27.203 23.553 1.00 25.44 388 ARG A C 1
ATOM 2956 O O . ARG A 1 388 ? 38.358 26.366 24.417 1.00 25.44 388 ARG A O 1
ATOM 2963 N N . GLN A 1 389 ? 38.177 27.053 22.282 1.00 29.00 389 GLN A N 1
ATOM 2964 C CA . GLN A 1 389 ? 38.651 26.017 21.335 1.00 29.00 389 GLN A CA 1
ATOM 2965 C C . GLN A 1 389 ? 38.101 26.381 19.931 1.00 29.00 389 GLN A C 1
ATOM 2967 O O . GLN A 1 389 ? 36.893 26.408 19.716 1.00 29.00 389 GLN A O 1
ATOM 2972 N N . ASN A 1 390 ? 38.985 26.765 19.000 1.00 27.78 390 ASN A N 1
ATOM 2973 C CA . ASN A 1 390 ? 38.647 27.275 17.654 1.00 27.78 390 ASN A CA 1
ATOM 2974 C C . ASN A 1 390 ? 38.500 26.085 16.678 1.00 27.78 390 ASN A C 1
ATOM 2976 O O . ASN A 1 390 ? 39.350 25.203 16.707 1.00 27.78 390 ASN A O 1
ATOM 2980 N N . SER A 1 391 ? 37.420 25.895 15.906 1.00 26.92 391 SER A N 1
ATOM 2981 C CA . SER A 1 391 ? 36.778 26.716 14.852 1.00 26.92 391 SER A CA 1
ATOM 2982 C C . SER A 1 391 ? 37.585 26.863 13.558 1.00 26.92 391 SER A C 1
ATOM 2984 O O . SER A 1 391 ? 38.582 27.576 13.527 1.00 26.92 391 SER A O 1
ATOM 2986 N N . LEU A 1 392 ? 37.043 26.312 12.465 1.00 25.17 392 LEU A N 1
ATOM 2987 C CA . LEU A 1 392 ? 37.067 26.953 11.151 1.00 25.17 392 LEU A CA 1
ATOM 2988 C C . LEU A 1 392 ? 35.629 27.071 10.634 1.00 25.17 392 LEU A C 1
ATOM 2990 O O . LEU A 1 392 ? 34.953 26.089 10.336 1.00 25.17 392 LEU A O 1
ATOM 2994 N N . VAL A 1 393 ? 35.193 28.324 10.596 1.00 27.67 393 VAL A N 1
ATOM 2995 C CA . VAL A 1 393 ? 34.013 28.860 9.925 1.00 27.67 393 VAL A CA 1
ATOM 2996 C C . VAL A 1 393 ? 34.403 29.115 8.465 1.00 27.67 393 VAL A C 1
ATOM 2998 O O . VAL A 1 393 ? 35.517 29.568 8.212 1.00 27.67 393 VAL A O 1
ATOM 3001 N N . MET A 1 394 ? 33.493 28.886 7.516 1.00 25.78 394 MET A N 1
ATOM 3002 C CA . MET A 1 394 ? 33.498 29.643 6.263 1.00 25.78 394 MET A CA 1
ATOM 3003 C C . MET A 1 394 ? 32.241 30.502 6.211 1.00 25.78 394 MET A C 1
ATOM 3005 O O . MET A 1 394 ? 31.119 30.019 6.369 1.00 25.78 394 MET A O 1
ATOM 3009 N N . ASP A 1 395 ? 32.506 31.795 6.068 1.00 27.27 395 ASP A N 1
ATOM 3010 C CA . ASP A 1 395 ? 31.592 32.920 6.132 1.00 27.27 395 ASP A CA 1
ATOM 3011 C C . ASP A 1 395 ? 30.510 32.891 5.048 1.00 27.27 395 ASP A C 1
ATOM 3013 O O . ASP A 1 395 ? 30.788 32.770 3.855 1.00 27.27 395 ASP A O 1
ATOM 3017 N N . LEU A 1 396 ? 29.276 33.155 5.480 1.00 25.97 396 LEU A N 1
ATOM 3018 C CA . LEU A 1 396 ? 28.260 33.830 4.682 1.00 25.97 396 LEU A CA 1
ATOM 3019 C C . LEU A 1 396 ? 28.340 35.320 5.054 1.00 25.97 396 LEU A C 1
ATOM 3021 O O . LEU A 1 396 ? 27.917 35.711 6.143 1.00 25.97 396 LEU A O 1
ATOM 3025 N N . ARG A 1 397 ? 28.883 36.169 4.175 1.00 26.48 397 ARG A N 1
ATOM 3026 C C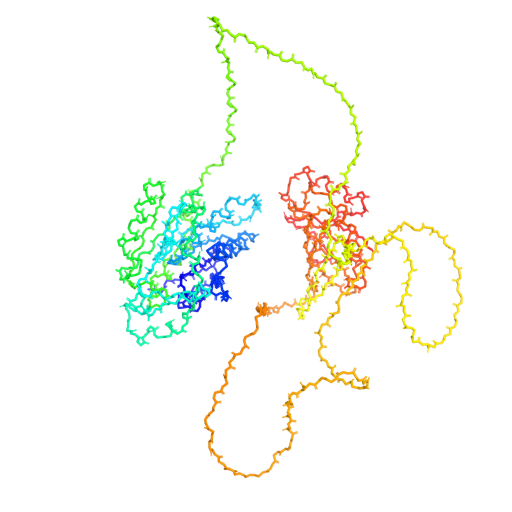A . ARG A 1 397 ? 28.664 37.618 4.278 1.00 26.48 397 ARG A CA 1
ATOM 3027 C C . ARG A 1 397 ? 27.356 37.962 3.580 1.00 26.48 397 ARG A C 1
ATOM 3029 O O . ARG A 1 397 ? 27.244 37.869 2.364 1.00 26.48 397 ARG A O 1
ATOM 3036 N N . ASN A 1 398 ? 26.388 38.366 4.392 1.00 27.00 398 ASN A N 1
ATOM 3037 C CA . ASN A 1 398 ? 25.225 39.135 3.986 1.00 27.00 398 ASN A CA 1
ATOM 3038 C C . ASN A 1 398 ? 25.605 40.623 4.038 1.00 27.00 398 ASN A C 1
ATOM 3040 O O . ASN A 1 398 ? 26.034 41.108 5.084 1.00 27.00 398 ASN A O 1
ATOM 3044 N N . THR A 1 399 ? 25.430 41.343 2.934 1.00 24.48 399 THR A N 1
ATOM 3045 C CA . THR A 1 399 ? 25.401 42.809 2.919 1.00 24.48 399 THR A CA 1
ATOM 3046 C C . THR A 1 399 ? 24.178 43.253 2.124 1.00 24.48 399 THR A C 1
ATOM 3048 O O . THR A 1 399 ? 24.165 43.133 0.904 1.00 24.48 399 THR A O 1
ATOM 3051 N N . ASN A 1 400 ? 23.175 43.802 2.808 1.00 25.38 400 ASN A N 1
ATOM 3052 C CA . ASN A 1 400 ? 22.304 44.837 2.250 1.00 25.38 400 ASN A CA 1
ATOM 3053 C C . ASN A 1 400 ? 22.718 46.133 2.949 1.00 25.38 400 ASN A C 1
ATOM 3055 O O . ASN A 1 400 ? 22.836 46.174 4.170 1.00 25.38 400 ASN A O 1
ATOM 3059 N N . THR A 1 401 ? 23.095 47.169 2.213 1.00 29.67 401 THR A N 1
ATOM 3060 C CA . THR A 1 401 ? 22.213 48.252 1.737 1.00 29.67 401 THR A CA 1
ATOM 3061 C C . THR A 1 401 ? 23.051 49.193 0.840 1.00 29.67 401 THR A C 1
ATOM 3063 O O . THR A 1 401 ? 24.276 49.082 0.876 1.00 29.67 401 THR A O 1
ATOM 3066 N N . PRO A 1 402 ? 22.506 50.220 0.150 1.00 31.09 402 PRO A N 1
ATOM 3067 C CA . PRO A 1 402 ? 21.212 50.428 -0.513 1.00 31.09 402 PRO A CA 1
ATOM 3068 C C . PRO A 1 402 ? 21.392 50.762 -2.028 1.00 31.09 402 PRO A C 1
ATOM 3070 O O . PRO A 1 402 ? 22.502 50.829 -2.548 1.00 31.09 402 PRO A O 1
ATOM 3073 N N . LYS A 1 403 ? 20.294 51.006 -2.764 1.00 25.72 403 LYS A N 1
ATOM 3074 C CA . LYS A 1 403 ? 20.308 51.488 -4.165 1.00 25.72 403 LYS A CA 1
ATOM 3075 C C . LYS A 1 403 ? 21.152 52.768 -4.344 1.00 25.72 403 LYS A C 1
ATOM 3077 O O . LYS A 1 403 ? 20.799 53.785 -3.751 1.00 25.72 403 LYS A O 1
ATOM 3082 N N . LYS A 1 404 ? 22.122 52.756 -5.276 1.00 25.59 404 LYS A N 1
ATOM 3083 C CA . LYS A 1 404 ? 22.322 53.774 -6.340 1.00 25.59 404 LYS A CA 1
ATOM 3084 C C . LYS A 1 404 ? 23.438 53.380 -7.345 1.00 25.59 404 LYS A C 1
ATOM 3086 O O . LYS A 1 404 ? 24.551 53.088 -6.942 1.00 25.59 404 LYS A O 1
ATOM 3091 N N . HIS A 1 405 ? 23.085 53.483 -8.634 1.00 25.97 405 HIS A N 1
ATOM 3092 C CA . HIS A 1 405 ? 23.885 53.604 -9.875 1.00 25.97 405 HIS A CA 1
ATOM 3093 C C . HIS A 1 405 ? 24.692 52.418 -10.482 1.00 25.97 405 HIS A C 1
ATOM 3095 O O . HIS A 1 405 ? 25.717 51.994 -9.974 1.00 25.97 405 HIS A O 1
ATOM 3101 N N . SER A 1 406 ? 24.209 52.024 -11.678 1.00 26.05 406 SER A N 1
ATOM 3102 C CA . SER A 1 406 ? 24.884 51.659 -12.949 1.00 26.05 406 SER A CA 1
ATOM 3103 C C . SER A 1 406 ? 25.860 50.468 -13.089 1.00 26.05 406 SER A C 1
ATOM 3105 O O . SER A 1 406 ? 26.959 50.493 -12.556 1.00 26.05 406 SER A O 1
ATOM 3107 N N . ALA A 1 407 ? 25.482 49.597 -14.048 1.00 24.89 407 ALA A N 1
ATOM 3108 C CA . ALA A 1 407 ? 26.277 48.972 -15.130 1.00 24.89 407 ALA A CA 1
ATOM 3109 C C . ALA A 1 407 ? 26.879 47.541 -14.977 1.00 24.89 407 ALA A C 1
ATOM 3111 O O . ALA A 1 407 ? 27.739 47.322 -14.139 1.00 24.89 407 ALA A O 1
ATOM 3112 N N . VAL A 1 408 ? 26.410 46.628 -15.870 1.00 26.39 408 VAL A N 1
ATOM 3113 C CA . VAL A 1 408 ? 27.124 45.711 -16.830 1.00 26.39 408 VAL A CA 1
ATOM 3114 C C . VAL A 1 408 ? 28.294 44.840 -16.272 1.00 26.39 408 VAL A C 1
ATOM 3116 O O . VAL A 1 408 ? 29.159 45.391 -15.620 1.00 26.39 408 VAL A O 1
ATOM 3119 N N . ALA A 1 409 ? 28.523 43.523 -16.481 1.00 22.66 409 ALA A N 1
ATOM 3120 C CA . ALA A 1 409 ? 28.098 42.448 -17.406 1.00 22.66 409 ALA A CA 1
ATOM 3121 C C . ALA A 1 409 ? 28.446 41.012 -16.865 1.00 22.66 409 ALA A C 1
ATOM 3123 O O . ALA A 1 409 ? 29.155 40.848 -15.880 1.00 22.66 409 ALA A O 1
ATOM 3124 N N . ILE A 1 410 ? 27.920 40.010 -17.591 1.00 23.56 410 ILE A N 1
ATOM 3125 C CA . ILE A 1 410 ? 27.976 38.514 -17.647 1.00 23.56 410 ILE A CA 1
ATOM 3126 C C . ILE A 1 410 ? 29.411 37.917 -17.902 1.00 23.56 410 ILE A C 1
ATOM 3128 O O . ILE A 1 410 ? 30.249 38.726 -18.297 1.00 23.56 410 ILE A O 1
ATOM 3132 N N . PRO A 1 411 ? 29.757 36.580 -17.886 1.00 29.06 411 PRO A N 1
ATOM 3133 C CA . PRO A 1 411 ? 29.220 35.314 -17.299 1.00 29.06 411 PRO A CA 1
ATOM 3134 C C . PRO A 1 411 ? 30.242 34.469 -16.463 1.00 29.06 411 PRO A C 1
ATOM 3136 O O . PRO A 1 411 ? 31.444 34.711 -16.458 1.00 29.06 411 PRO A O 1
ATOM 3139 N N . ALA A 1 412 ? 29.754 33.371 -15.858 1.00 25.55 412 ALA A N 1
ATOM 3140 C CA . ALA A 1 412 ? 30.511 32.270 -15.232 1.00 25.55 412 ALA A CA 1
ATOM 3141 C C . ALA A 1 412 ? 30.579 30.983 -16.097 1.00 25.55 412 ALA A C 1
ATOM 3143 O O . ALA A 1 412 ? 29.664 30.766 -16.892 1.00 25.55 412 ALA A O 1
ATOM 3144 N N . LYS A 1 413 ? 31.591 30.108 -15.864 1.00 24.92 413 LYS A N 1
ATOM 3145 C CA . LYS A 1 413 ? 31.603 28.608 -15.959 1.00 24.92 413 LYS A CA 1
ATOM 3146 C C . LYS A 1 413 ? 33.049 28.033 -15.771 1.00 24.92 413 LYS A C 1
ATOM 3148 O O . LYS A 1 413 ? 33.988 28.805 -15.907 1.00 24.92 413 LYS A O 1
ATOM 3153 N N . PRO A 1 414 ? 33.281 26.719 -15.514 1.00 33.78 414 PRO A N 1
ATOM 3154 C CA . PRO A 1 414 ? 33.055 25.995 -14.246 1.00 33.78 414 PRO A CA 1
ATOM 3155 C C . PRO A 1 414 ? 34.279 25.134 -13.797 1.00 33.78 414 PRO A C 1
ATOM 3157 O O . PRO A 1 414 ? 35.169 24.860 -14.594 1.00 33.78 414 PRO A O 1
ATOM 3160 N N . ALA A 1 415 ? 34.313 24.612 -12.560 1.00 22.33 415 ALA A N 1
ATOM 3161 C CA . ALA A 1 415 ? 35.130 23.425 -12.240 1.00 22.33 415 ALA A CA 1
ATOM 3162 C C . ALA A 1 415 ? 34.627 22.640 -11.010 1.00 22.33 415 ALA A C 1
ATOM 3164 O O . ALA A 1 415 ? 34.276 23.211 -9.980 1.00 22.33 415 ALA A O 1
ATOM 3165 N N . LEU A 1 416 ? 34.613 21.318 -11.202 1.00 25.06 416 LEU A N 1
ATOM 3166 C CA . LEU A 1 416 ? 34.291 20.176 -10.338 1.00 25.06 416 LEU A CA 1
ATOM 3167 C C . LEU A 1 416 ? 34.445 20.346 -8.810 1.00 25.06 416 LEU A C 1
ATOM 3169 O O . LEU A 1 416 ? 35.498 20.737 -8.311 1.00 25.06 416 LEU A O 1
ATOM 3173 N N . ARG A 1 417 ? 33.452 19.833 -8.065 1.00 24.16 417 ARG A N 1
ATOM 3174 C CA . ARG A 1 417 ? 33.610 19.360 -6.679 1.00 24.16 417 ARG A CA 1
ATOM 3175 C C . ARG A 1 417 ? 33.142 17.910 -6.547 1.00 24.16 417 ARG A C 1
ATOM 3177 O O . ARG A 1 417 ? 31.982 17.599 -6.794 1.00 24.16 417 ARG A O 1
ATOM 3184 N N . SER A 1 418 ? 34.067 17.056 -6.121 1.00 24.17 418 SER A N 1
ATOM 3185 C CA . SER A 1 418 ? 33.847 15.692 -5.642 1.00 24.17 418 SER A CA 1
ATOM 3186 C C . SER A 1 418 ? 33.145 15.702 -4.283 1.00 24.17 418 SER A C 1
ATOM 3188 O O . SER A 1 418 ? 33.575 16.397 -3.360 1.00 24.17 418 SER A O 1
ATOM 3190 N N . ALA A 1 419 ? 32.082 14.912 -4.163 1.00 25.23 419 ALA A N 1
ATOM 3191 C CA . ALA A 1 419 ? 31.316 14.714 -2.943 1.00 25.23 419 ALA A CA 1
ATOM 3192 C C . ALA A 1 419 ? 31.933 13.616 -2.061 1.00 25.23 419 ALA A C 1
ATOM 3194 O O . ALA A 1 419 ? 32.265 12.538 -2.550 1.00 25.23 419 ALA A O 1
ATOM 3195 N N . LEU A 1 420 ? 31.986 13.861 -0.750 1.00 25.67 420 LEU A N 1
ATOM 3196 C CA . LEU A 1 420 ? 32.007 12.815 0.271 1.00 25.67 420 LEU A CA 1
ATOM 3197 C C . LEU A 1 420 ? 30.766 12.988 1.152 1.00 25.67 420 LEU A C 1
ATOM 3199 O O . LEU A 1 420 ? 30.469 14.076 1.643 1.00 25.67 420 LEU A O 1
ATOM 3203 N N . LYS A 1 421 ? 30.018 11.888 1.243 1.00 27.97 421 LYS A N 1
ATOM 3204 C CA . LYS A 1 421 ? 28.716 11.707 1.886 1.00 27.97 421 LYS A CA 1
ATOM 3205 C C . LYS A 1 421 ? 28.873 11.537 3.400 1.00 27.97 421 LYS A C 1
ATOM 3207 O O . LYS A 1 421 ? 29.749 10.794 3.825 1.00 27.97 421 LYS A O 1
ATOM 3212 N N . HIS A 1 422 ? 27.928 12.070 4.174 1.00 26.89 422 HIS A N 1
ATOM 3213 C CA . HIS A 1 422 ? 27.453 11.412 5.391 1.00 26.89 422 HIS A CA 1
ATOM 3214 C C . HIS A 1 422 ? 25.928 11.521 5.511 1.00 26.89 422 HIS A C 1
ATOM 3216 O O . HIS A 1 422 ? 25.305 12.530 5.197 1.00 26.89 422 HIS A O 1
ATOM 3222 N N . THR A 1 423 ? 25.380 10.378 5.895 1.00 24.78 423 THR A N 1
ATOM 3223 C CA . THR A 1 423 ? 24.007 9.880 5.946 1.00 24.78 423 THR A CA 1
ATOM 3224 C C . THR A 1 423 ? 23.299 10.230 7.258 1.00 24.78 423 THR A C 1
ATOM 3226 O O . THR A 1 423 ? 23.860 9.942 8.309 1.00 24.78 423 THR A O 1
ATOM 3229 N N . PHE A 1 424 ? 22.088 10.800 7.210 1.00 27.61 424 PHE A N 1
ATOM 3230 C CA . PHE A 1 424 ? 20.795 10.228 7.660 1.00 27.61 424 PHE A CA 1
ATOM 3231 C C . PHE A 1 424 ? 19.687 11.320 7.668 1.00 27.61 424 PHE A C 1
ATOM 3233 O O . PHE A 1 424 ? 20.008 12.501 7.792 1.00 27.61 424 PHE A O 1
ATOM 3240 N N . PRO A 1 425 ? 18.406 10.946 7.449 1.00 28.08 425 PRO A N 1
ATOM 3241 C CA . PRO A 1 425 ? 17.369 11.815 6.895 1.00 28.08 425 PRO A CA 1
ATOM 3242 C C . PRO A 1 425 ? 16.450 12.488 7.930 1.00 28.08 425 PRO A C 1
ATOM 3244 O O . PRO A 1 425 ? 16.143 11.953 8.991 1.00 28.08 425 PRO A O 1
ATOM 3247 N N . THR A 1 426 ? 15.976 13.664 7.534 1.00 29.59 426 THR A N 1
ATOM 3248 C CA . THR A 1 426 ? 14.926 14.517 8.111 1.00 29.59 426 THR A CA 1
ATOM 3249 C C . THR A 1 426 ? 13.513 13.910 8.011 1.00 29.59 426 THR A C 1
ATOM 3251 O O . THR A 1 426 ? 13.215 13.287 6.990 1.00 29.59 426 THR A O 1
ATOM 3254 N N . PRO A 1 427 ? 12.597 14.159 8.969 1.00 30.78 427 PRO A N 1
ATOM 3255 C CA . PRO A 1 427 ? 11.165 13.892 8.795 1.00 30.78 427 PRO A CA 1
ATOM 3256 C C . PRO A 1 427 ? 10.461 14.994 7.967 1.00 30.78 427 PRO A C 1
ATOM 3258 O O . PRO A 1 427 ? 10.892 16.143 7.958 1.00 30.78 427 PRO A O 1
ATOM 3261 N N . SER A 1 428 ? 9.392 14.628 7.246 1.00 29.02 428 SER A N 1
ATOM 3262 C CA . SER A 1 428 ? 8.520 15.484 6.401 1.00 29.02 428 SER A CA 1
ATOM 3263 C C . SER A 1 428 ? 7.041 15.316 6.823 1.00 29.02 428 SER A C 1
ATOM 3265 O O . SER A 1 428 ? 6.748 14.330 7.497 1.00 29.02 428 SER A O 1
ATOM 3267 N N . PRO A 1 429 ? 6.088 16.123 6.311 1.00 32.53 429 PRO A N 1
ATOM 3268 C CA . PRO A 1 429 ? 5.705 17.475 6.729 1.00 32.53 429 PRO A CA 1
ATOM 3269 C C . PRO A 1 429 ? 4.359 17.520 7.505 1.00 32.53 429 PRO A C 1
ATOM 3271 O O . PRO A 1 429 ? 3.624 16.537 7.565 1.00 32.53 429 PRO A O 1
ATOM 3274 N N . SER A 1 430 ? 4.061 18.679 8.104 1.00 31.11 430 SER A N 1
ATOM 3275 C CA . SER A 1 430 ? 2.900 18.979 8.965 1.00 31.11 430 SER A CA 1
ATOM 3276 C C . SER A 1 430 ? 1.524 18.906 8.265 1.00 31.11 430 SER A C 1
ATOM 3278 O O . SER A 1 430 ? 1.460 19.134 7.057 1.00 31.11 430 SER A O 1
ATOM 3280 N N . PRO A 1 431 ? 0.413 18.673 9.000 1.00 36.34 431 PRO A N 1
ATOM 3281 C CA . PRO A 1 431 ? -0.942 18.728 8.451 1.00 36.34 431 PRO A CA 1
ATOM 3282 C C . PRO A 1 431 ? -1.447 20.169 8.273 1.00 36.34 431 PRO A C 1
ATOM 3284 O O . PRO A 1 431 ? -1.179 21.043 9.097 1.00 36.34 431 PRO A O 1
ATOM 3287 N N . GLU A 1 432 ? -2.201 20.387 7.197 1.00 28.31 432 GLU A N 1
ATOM 3288 C CA . GLU A 1 432 ? -2.816 21.661 6.820 1.00 28.31 432 GLU A CA 1
ATOM 3289 C C . GLU A 1 432 ? -3.899 22.120 7.813 1.00 28.31 432 GLU A C 1
ATOM 3291 O O . GLU A 1 432 ? -4.717 21.346 8.313 1.00 28.31 432 GLU A O 1
ATOM 3296 N N . THR A 1 433 ? -3.884 23.421 8.096 1.00 27.67 433 THR A N 1
ATOM 3297 C CA . THR A 1 433 ? -4.698 24.111 9.095 1.00 27.67 433 THR A CA 1
ATOM 3298 C C . THR A 1 433 ? -6.111 24.382 8.565 1.00 27.67 433 THR A C 1
ATOM 3300 O O . THR A 1 433 ? -6.321 25.312 7.788 1.00 27.67 433 THR A O 1
ATOM 3303 N N . HIS A 1 434 ? -7.111 23.623 9.020 1.00 30.25 434 HIS A N 1
ATOM 3304 C CA . HIS A 1 434 ? -8.511 24.044 8.911 1.00 30.25 434 HIS A CA 1
ATOM 3305 C C . HIS A 1 434 ? -8.873 24.940 10.101 1.00 30.25 434 HIS A C 1
ATOM 3307 O O . HIS A 1 434 ? -8.722 24.558 11.260 1.00 30.25 434 HIS A O 1
ATOM 3313 N N . ALA A 1 435 ? -9.332 26.155 9.802 1.00 29.44 435 ALA A N 1
ATOM 3314 C CA . ALA A 1 435 ? -9.771 27.129 10.791 1.00 29.44 435 ALA A CA 1
ATOM 3315 C C . ALA A 1 435 ? -11.096 26.690 11.440 1.00 29.44 435 ALA A C 1
ATOM 3317 O O . ALA A 1 435 ? -12.132 26.664 10.777 1.00 29.44 435 ALA A O 1
ATOM 3318 N N . TYR A 1 436 ? -11.068 26.388 12.740 1.00 31.92 436 TYR A N 1
ATOM 3319 C CA . TYR A 1 436 ? -12.265 26.208 13.564 1.00 31.92 436 TYR A CA 1
ATOM 3320 C C . TYR A 1 436 ? -12.604 27.523 14.275 1.00 31.92 436 TYR A C 1
ATOM 3322 O O . TYR A 1 436 ? -11.732 28.175 14.849 1.00 31.92 436 TYR A O 1
ATOM 3330 N N . SER A 1 437 ? -13.873 27.930 14.216 1.00 26.31 437 SER A N 1
ATOM 3331 C CA . SER A 1 437 ? -14.374 29.133 14.884 1.00 26.31 437 SER A CA 1
ATOM 3332 C C . SER A 1 437 ? -14.858 28.832 16.311 1.00 26.31 437 SER A C 1
ATOM 3334 O O . SER A 1 437 ? -15.636 27.906 16.511 1.00 26.31 437 SER A O 1
ATOM 3336 N N . ALA A 1 438 ? -14.395 29.683 17.236 1.00 35.41 438 ALA A N 1
ATOM 3337 C CA . ALA A 1 438 ? -14.907 30.073 18.559 1.00 35.41 438 ALA A CA 1
ATOM 3338 C C . ALA A 1 438 ? -15.067 29.023 19.692 1.00 35.41 438 ALA A C 1
ATOM 3340 O O . ALA A 1 438 ? -16.066 28.322 19.804 1.00 35.41 438 ALA A O 1
ATOM 3341 N N . THR A 1 439 ? -14.081 29.069 20.606 1.00 42.75 439 THR A N 1
ATOM 3342 C CA . THR A 1 439 ? -14.071 28.643 22.029 1.00 42.75 439 THR A CA 1
ATOM 3343 C C . THR A 1 439 ? -14.534 27.215 22.331 1.00 42.75 439 THR A C 1
ATOM 3345 O O . THR A 1 439 ? -15.540 27.002 22.999 1.00 42.75 439 THR A O 1
ATOM 3348 N N . CYS A 1 440 ? -13.731 26.236 21.916 1.00 47.97 440 CYS A N 1
ATOM 3349 C CA . CYS A 1 440 ? -13.723 24.881 22.468 1.00 47.97 440 CYS A CA 1
ATOM 3350 C C . CYS A 1 440 ? -12.263 24.547 22.821 1.00 47.97 440 CYS A C 1
ATOM 3352 O O . CYS A 1 440 ? -11.370 24.997 22.101 1.00 47.97 440 CYS A O 1
ATOM 3354 N N . ALA A 1 441 ? -12.016 23.855 23.938 1.00 61.28 441 ALA A N 1
ATOM 3355 C CA . ALA A 1 441 ? -10.673 23.572 24.464 1.00 61.28 441 ALA A CA 1
ATOM 3356 C C . ALA A 1 441 ? -9.693 23.123 23.364 1.00 61.28 441 ALA A C 1
ATOM 3358 O O . ALA A 1 441 ? -10.031 22.281 22.528 1.00 61.28 441 ALA A O 1
ATOM 3359 N N . ALA A 1 442 ? -8.495 23.709 23.344 1.00 76.69 442 ALA A N 1
ATOM 3360 C CA . ALA A 1 442 ? -7.506 23.423 22.313 1.00 76.69 442 ALA A CA 1
ATOM 3361 C C . ALA A 1 442 ? -6.570 22.312 22.792 1.00 76.69 442 ALA A C 1
ATOM 3363 O O . ALA A 1 442 ? -6.022 22.384 23.892 1.00 76.69 442 ALA A O 1
ATOM 3364 N N . VAL A 1 443 ? -6.360 21.299 21.949 1.00 89.00 443 VAL A N 1
ATOM 3365 C CA . VAL A 1 443 ? -5.268 20.341 22.150 1.00 89.00 443 VAL A CA 1
ATOM 3366 C C . VAL A 1 443 ? -3.953 21.104 22.023 1.00 89.00 443 VAL A C 1
ATOM 3368 O O . VAL A 1 443 ? -3.676 21.683 20.968 1.00 89.00 443 VAL A O 1
ATOM 3371 N N . ARG A 1 444 ? -3.167 21.125 23.099 1.00 89.44 444 ARG A N 1
ATOM 3372 C CA . ARG A 1 444 ? -1.885 21.830 23.162 1.00 89.44 444 ARG A CA 1
ATOM 3373 C C . ARG A 1 444 ? -0.736 20.938 22.787 1.00 89.44 444 ARG A C 1
ATOM 3375 O O . ARG A 1 444 ? 0.052 21.311 21.921 1.00 89.44 444 ARG A O 1
ATOM 3382 N N . GLU A 1 445 ? -0.693 19.744 23.351 1.00 91.94 445 GLU A N 1
ATOM 3383 C CA . GLU A 1 445 ? 0.376 18.810 23.070 1.00 91.94 445 GLU A CA 1
ATOM 3384 C C . GLU A 1 445 ? -0.117 17.378 22.879 1.00 91.94 445 GLU A C 1
ATOM 3386 O O . GLU A 1 445 ? -1.082 16.937 23.499 1.00 91.94 445 GLU A O 1
ATOM 3391 N N . TYR A 1 446 ? 0.588 16.628 22.035 1.00 93.31 446 TYR A N 1
ATOM 3392 C CA . TYR A 1 446 ? 0.440 15.180 21.914 1.00 93.31 446 TYR A CA 1
ATOM 3393 C C . TYR A 1 446 ? 1.522 14.478 22.721 1.00 93.31 446 TYR A C 1
ATOM 3395 O O . TYR A 1 446 ? 2.683 14.880 22.680 1.00 93.31 446 TYR A O 1
ATOM 3403 N N . VAL A 1 447 ? 1.147 13.406 23.411 1.00 93.69 447 VAL A N 1
ATOM 3404 C CA . VAL A 1 447 ? 2.005 12.712 24.371 1.00 93.69 447 VAL A CA 1
ATOM 3405 C C . VAL A 1 447 ? 2.123 11.241 23.990 1.00 93.69 447 VAL A C 1
ATOM 3407 O O . VAL A 1 447 ? 1.121 10.558 23.771 1.00 93.69 447 VAL A O 1
ATOM 3410 N N . GLU A 1 448 ? 3.348 10.727 23.944 1.00 94.38 448 GLU A N 1
ATOM 3411 C CA . GLU A 1 448 ? 3.620 9.291 23.884 1.00 94.38 448 GLU A CA 1
ATOM 3412 C C . GLU A 1 448 ? 4.590 8.904 24.998 1.00 94.38 448 GLU A C 1
ATOM 3414 O O . GLU A 1 448 ? 5.681 9.461 25.107 1.00 94.38 448 GLU A O 1
ATOM 3419 N N . MET A 1 449 ? 4.191 7.942 25.828 1.00 92.75 449 MET A N 1
ATOM 3420 C CA . MET A 1 449 ? 4.969 7.473 26.966 1.00 92.75 449 MET A CA 1
ATOM 3421 C C . MET A 1 449 ? 5.237 5.975 26.862 1.00 92.75 449 MET A C 1
ATOM 3423 O O . MET A 1 449 ? 4.332 5.178 26.626 1.00 92.75 449 MET A O 1
ATOM 3427 N N . TRP A 1 450 ? 6.486 5.595 27.098 1.00 90.88 450 TRP A N 1
ATOM 3428 C CA . TRP A 1 450 ? 6.921 4.214 27.244 1.00 90.88 450 TRP A CA 1
ATOM 3429 C C . TRP A 1 450 ? 7.264 3.941 28.701 1.00 90.88 450 TRP A C 1
ATOM 3431 O O . TRP A 1 450 ? 8.167 4.575 29.245 1.00 90.88 450 TRP A O 1
ATOM 3441 N N . ASP A 1 451 ? 6.557 2.997 29.312 1.00 90.38 451 ASP A N 1
ATOM 3442 C CA . ASP A 1 451 ? 6.877 2.432 30.618 1.00 90.38 451 ASP A CA 1
ATOM 3443 C C . ASP A 1 451 ? 7.716 1.165 30.418 1.00 90.38 451 ASP A C 1
ATOM 3445 O O . ASP A 1 451 ? 7.231 0.133 29.951 1.00 90.38 451 ASP A O 1
ATOM 3449 N N . TYR A 1 452 ? 8.998 1.245 30.761 1.00 86.75 452 TYR A N 1
ATOM 3450 C CA . TYR A 1 452 ? 9.921 0.121 30.637 1.00 86.75 452 TYR A CA 1
ATOM 3451 C C . TYR A 1 452 ? 9.774 -0.891 31.776 1.00 86.75 452 TYR A C 1
ATOM 3453 O O . TYR A 1 452 ? 10.243 -2.019 31.631 1.00 86.75 452 TYR A O 1
ATOM 3461 N N . ALA A 1 453 ? 9.157 -0.501 32.895 1.00 81.69 453 ALA A N 1
ATOM 3462 C CA . ALA A 1 453 ? 8.946 -1.370 34.044 1.00 81.69 453 ALA A CA 1
ATOM 3463 C C . ALA A 1 453 ? 7.713 -2.259 33.853 1.00 81.69 453 ALA A C 1
ATOM 3465 O O . ALA A 1 453 ? 7.811 -3.472 34.025 1.00 81.69 453 ALA A O 1
ATOM 3466 N N . GLY A 1 454 ? 6.581 -1.669 33.457 1.00 79.94 454 GLY A N 1
ATOM 3467 C CA . GLY A 1 454 ? 5.352 -2.398 33.129 1.00 79.94 454 GLY A CA 1
ATOM 3468 C C . GLY A 1 454 ? 5.337 -2.983 31.713 1.00 79.94 454 GLY A C 1
ATOM 3469 O O . GLY A 1 454 ? 4.543 -3.873 31.428 1.00 79.94 454 GLY A O 1
ATOM 3470 N N . GLY A 1 455 ? 6.228 -2.526 30.821 1.00 84.00 455 GLY A N 1
ATOM 3471 C CA . GLY A 1 455 ? 6.258 -2.959 29.418 1.00 84.00 455 GLY A CA 1
ATOM 3472 C C . GLY A 1 455 ? 5.122 -2.374 28.572 1.00 84.00 455 GLY A C 1
ATOM 3473 O O . GLY A 1 455 ? 4.832 -2.883 27.487 1.00 84.00 455 GLY A O 1
ATOM 3474 N N . ALA A 1 456 ? 4.498 -1.301 29.059 1.00 87.44 456 ALA A N 1
ATOM 3475 C CA . ALA A 1 456 ? 3.329 -0.678 28.464 1.00 87.44 456 ALA A CA 1
ATOM 3476 C C . ALA A 1 456 ? 3.693 0.588 27.677 1.00 87.44 456 ALA A C 1
ATOM 3478 O O . ALA A 1 456 ? 4.656 1.303 27.974 1.00 87.44 456 ALA A O 1
ATOM 3479 N N . ARG A 1 457 ? 2.870 0.898 26.675 1.00 92.19 457 ARG A N 1
ATOM 3480 C CA . ARG A 1 457 ? 2.958 2.143 25.915 1.00 92.19 457 ARG A CA 1
ATOM 3481 C C . ARG A 1 457 ? 1.643 2.886 26.000 1.00 92.19 457 ARG A C 1
ATOM 3483 O O . ARG A 1 457 ? 0.604 2.363 25.615 1.00 92.19 457 ARG A O 1
ATOM 3490 N N . PHE A 1 458 ? 1.728 4.138 26.409 1.00 93.94 458 PHE A N 1
ATOM 3491 C CA . PHE A 1 458 ? 0.592 5.018 26.589 1.00 93.94 458 PHE A CA 1
ATOM 3492 C C . PHE A 1 458 ? 0.649 6.148 25.570 1.00 93.94 458 PHE A C 1
ATOM 3494 O O . PHE A 1 458 ? 1.717 6.659 25.229 1.00 93.94 458 PHE A O 1
ATOM 3501 N N . ARG A 1 459 ? -0.519 6.539 25.070 1.00 95.25 459 ARG A N 1
ATOM 3502 C CA . ARG A 1 459 ? -0.678 7.686 24.176 1.00 95.25 459 ARG A CA 1
ATOM 3503 C C . ARG A 1 459 ? -1.727 8.606 24.748 1.00 95.25 459 ARG A C 1
ATOM 3505 O O . ARG A 1 459 ? -2.670 8.141 25.379 1.00 95.25 459 ARG A O 1
ATOM 3512 N N . GLY A 1 460 ? -1.566 9.890 24.500 1.00 95.25 460 GLY A N 1
ATOM 3513 C CA . GLY A 1 460 ? -2.425 10.889 25.086 1.00 95.25 460 GLY A CA 1
ATOM 3514 C C . GLY A 1 460 ? -2.248 12.258 24.473 1.00 95.25 460 GLY A C 1
ATOM 3515 O O . GLY A 1 460 ? -1.541 12.433 23.478 1.00 95.25 460 GLY A O 1
ATOM 3516 N N . PHE A 1 461 ? -2.909 13.223 25.081 1.00 95.19 461 PHE A N 1
ATOM 3517 C CA . PHE A 1 461 ? -2.788 14.624 24.728 1.00 95.19 461 PHE A CA 1
ATOM 3518 C C . PHE A 1 461 ? -3.092 15.499 25.938 1.00 95.19 461 PHE A C 1
ATOM 3520 O O . PHE A 1 461 ? -3.800 15.083 26.852 1.00 95.19 461 PHE A O 1
ATOM 3527 N N . VAL A 1 462 ? -2.577 16.720 25.915 1.00 93.62 462 VAL A N 1
ATOM 3528 C CA . VAL A 1 462 ? -2.911 17.765 26.879 1.00 93.62 462 VAL A CA 1
ATOM 3529 C C . VAL A 1 462 ? -3.917 18.704 26.230 1.00 93.62 462 VAL A C 1
ATOM 3531 O O . VAL A 1 462 ? -3.735 19.143 25.089 1.00 93.62 462 VAL A O 1
ATOM 3534 N N . VAL A 1 463 ? -4.992 19.000 26.950 1.00 91.56 463 VAL A N 1
ATOM 3535 C CA . VAL A 1 463 ? -5.950 20.049 26.587 1.00 91.56 463 VAL A CA 1
ATOM 3536 C C . VAL A 1 463 ? -5.823 21.215 27.544 1.00 91.56 463 VAL A C 1
ATOM 3538 O O . VAL A 1 463 ? -5.613 21.024 28.739 1.00 91.56 463 VAL A O 1
ATOM 3541 N N . GLU A 1 464 ? -5.984 22.416 27.001 1.00 88.69 464 GLU A N 1
ATOM 3542 C CA . GLU A 1 464 ? -6.008 23.652 27.775 1.00 88.69 464 GLU A CA 1
ATOM 3543 C C . GLU A 1 464 ? -7.343 24.368 27.558 1.00 88.69 464 GLU A C 1
ATOM 3545 O O . GLU A 1 464 ? -7.803 24.559 26.420 1.00 88.69 464 GLU A O 1
ATOM 3550 N N . LYS A 1 465 ? -7.972 24.765 28.666 1.00 83.75 465 LYS A N 1
ATOM 3551 C CA . LYS A 1 465 ? -9.199 25.559 28.682 1.00 83.75 465 LYS A CA 1
ATOM 3552 C C . LYS A 1 465 ? -9.073 26.660 29.734 1.00 83.75 465 LYS A C 1
ATOM 3554 O O . LYS A 1 465 ? -9.234 26.422 30.922 1.00 83.75 465 LYS A O 1
ATOM 3559 N N . GLY A 1 466 ? -8.845 27.891 29.279 1.00 82.38 466 GLY A N 1
ATOM 3560 C CA . GLY A 1 466 ? -8.516 28.981 30.200 1.00 82.38 466 GLY A CA 1
ATOM 3561 C C . GLY A 1 466 ? -7.138 28.737 30.809 1.00 82.38 466 GLY A C 1
ATOM 3562 O O . GLY A 1 466 ? -6.193 28.538 30.050 1.00 82.38 466 GLY A O 1
ATOM 3563 N N . ASP A 1 467 ? -7.063 28.720 32.138 1.00 79.75 467 ASP A N 1
ATOM 3564 C CA . ASP A 1 467 ? -5.834 28.426 32.886 1.00 79.75 467 ASP A CA 1
ATOM 3565 C C . ASP A 1 467 ? -5.739 26.944 33.313 1.00 79.75 467 ASP A C 1
ATOM 3567 O O . ASP A 1 467 ? -4.713 26.522 33.833 1.00 79.75 467 ASP A O 1
ATOM 3571 N N . GLU A 1 468 ? -6.780 26.139 33.061 1.00 85.44 468 GLU A N 1
ATOM 3572 C CA . GLU A 1 468 ? -6.826 24.724 33.444 1.00 85.44 468 GLU A CA 1
ATOM 3573 C C . GLU A 1 468 ? -6.220 23.838 32.346 1.00 85.44 468 GLU A C 1
ATOM 3575 O O . GLU A 1 468 ? -6.567 23.951 31.157 1.00 85.44 468 GLU A O 1
ATOM 3580 N N . ARG A 1 469 ? -5.349 22.908 32.752 1.00 91.75 469 ARG A N 1
ATOM 3581 C CA . ARG A 1 469 ? -4.759 21.888 31.878 1.00 91.75 469 ARG A CA 1
ATOM 3582 C C . ARG A 1 469 ? -5.080 20.492 32.360 1.00 91.75 469 ARG A C 1
ATOM 3584 O O . ARG A 1 469 ? -4.999 20.187 33.550 1.00 91.75 469 ARG A O 1
ATOM 3591 N N . SER A 1 470 ? -5.380 19.617 31.411 1.00 93.19 470 SER A N 1
ATOM 3592 C CA . SER A 1 470 ? -5.655 18.218 31.715 1.00 93.19 470 SER A CA 1
ATOM 3593 C C . SER A 1 470 ? -4.951 17.289 30.748 1.00 93.19 470 SER A C 1
ATOM 3595 O O . SER A 1 470 ? -5.031 17.453 29.527 1.00 93.19 470 SER A O 1
ATOM 3597 N N . LEU A 1 471 ? -4.284 16.286 31.311 1.00 95.31 471 LEU A N 1
ATOM 3598 C CA . LEU A 1 471 ? -3.614 15.236 30.565 1.00 95.31 471 LEU A CA 1
ATOM 3599 C C . LEU A 1 471 ? -4.594 14.085 30.346 1.00 95.31 471 LEU A C 1
ATOM 3601 O O . LEU A 1 471 ? -5.020 13.440 31.295 1.00 95.31 471 LEU A O 1
ATOM 3605 N N . PHE A 1 472 ? -4.929 13.796 29.095 1.00 95.50 472 PHE A N 1
ATOM 3606 C CA . PHE A 1 472 ? -5.740 12.642 28.717 1.00 95.50 472 PHE A CA 1
ATOM 3607 C C . PHE A 1 472 ? -4.826 11.510 28.260 1.00 95.50 472 PHE A C 1
ATOM 3609 O O . PHE A 1 472 ? -4.101 11.681 27.281 1.00 95.50 472 PHE A O 1
ATOM 3616 N N . ILE A 1 473 ? -4.882 10.345 28.909 1.00 96.31 473 ILE A N 1
ATOM 3617 C CA . ILE A 1 473 ? -4.111 9.151 28.534 1.00 96.31 473 ILE A CA 1
ATOM 3618 C C . ILE A 1 473 ? -5.046 7.990 28.188 1.00 96.31 473 ILE A C 1
ATOM 3620 O O . ILE A 1 473 ? -5.953 7.650 28.940 1.00 96.31 473 ILE A O 1
ATOM 3624 N N . PHE A 1 474 ? -4.795 7.333 27.057 1.00 95.12 474 PHE A N 1
ATOM 3625 C CA . PHE A 1 474 ? -5.574 6.192 26.585 1.00 95.12 474 PHE A CA 1
ATOM 3626 C C . PHE A 1 474 ? -5.043 4.864 27.117 1.00 95.12 474 PHE A C 1
ATOM 3628 O O . PHE A 1 474 ? -3.896 4.492 26.864 1.00 95.12 474 PHE A O 1
ATOM 3635 N N . PHE A 1 475 ? -5.920 4.136 27.806 1.00 93.12 475 PHE A N 1
ATOM 3636 C CA . PHE A 1 475 ? -5.719 2.763 28.254 1.00 93.12 475 PHE A CA 1
ATOM 3637 C C . PHE A 1 475 ? -6.456 1.874 27.252 1.00 93.12 475 PHE A C 1
ATOM 3639 O O . PHE A 1 475 ? -7.608 1.477 27.446 1.00 93.12 475 PHE A O 1
ATOM 3646 N N . ASP A 1 476 ? -5.802 1.665 26.107 1.00 85.50 476 ASP A N 1
ATOM 3647 C CA . ASP A 1 476 ? -6.321 0.820 25.037 1.00 85.50 476 ASP A CA 1
ATOM 3648 C C . ASP A 1 476 ? -6.189 -0.675 25.385 1.00 85.50 476 ASP A C 1
ATOM 3650 O O . ASP A 1 476 ? -5.545 -1.064 26.362 1.00 85.50 476 ASP A O 1
ATOM 3654 N N . ARG A 1 477 ? -6.809 -1.540 24.575 1.00 81.19 477 ARG A N 1
ATOM 3655 C CA . ARG A 1 477 ? -6.788 -3.001 24.770 1.00 81.19 477 ARG A CA 1
ATOM 3656 C C . ARG A 1 477 ? -5.389 -3.612 24.918 1.00 81.19 477 ARG A C 1
ATOM 3658 O O . ARG A 1 477 ? -5.290 -4.708 25.453 1.00 81.19 477 ARG A O 1
ATOM 3665 N N . GLU A 1 478 ? -4.335 -2.975 24.402 1.00 79.19 478 GLU A N 1
ATOM 3666 C CA . GLU A 1 478 ? -2.968 -3.503 24.508 1.00 79.19 478 GLU A CA 1
ATOM 3667 C C . GLU A 1 478 ? -2.404 -3.291 25.922 1.00 79.19 478 GLU A C 1
ATOM 3669 O O . GLU A 1 478 ? -1.565 -4.073 26.365 1.00 79.19 478 GLU A O 1
ATOM 3674 N N . VAL A 1 479 ? -2.882 -2.261 26.626 1.00 84.12 479 VAL A N 1
ATOM 3675 C CA . VAL A 1 479 ? -2.465 -1.868 27.979 1.00 84.12 479 VAL A CA 1
ATOM 3676 C C . VAL A 1 479 ? -3.299 -2.571 29.056 1.00 84.12 479 VAL A C 1
ATOM 3678 O O . VAL A 1 479 ? -2.772 -2.941 30.104 1.00 84.12 479 VAL A O 1
ATOM 3681 N N . LEU A 1 480 ? -4.592 -2.787 28.801 1.00 84.06 480 LEU A N 1
ATOM 3682 C CA . LEU A 1 480 ? -5.493 -3.450 29.747 1.00 84.06 480 LEU A CA 1
ATOM 3683 C C . LEU A 1 480 ? -5.050 -4.901 30.014 1.00 84.06 480 LEU A C 1
ATOM 3685 O O . LEU A 1 480 ? -4.814 -5.674 29.088 1.00 84.06 480 LEU A O 1
ATOM 3689 N N . GLY A 1 481 ? -4.934 -5.264 31.295 1.00 77.81 481 GLY A N 1
ATOM 3690 C CA . GLY A 1 481 ? -4.443 -6.575 31.743 1.00 77.81 481 GLY A CA 1
ATOM 3691 C C . GLY A 1 481 ? -2.928 -6.660 31.986 1.00 77.81 481 GLY A C 1
ATOM 3692 O O . GLY A 1 481 ? -2.442 -7.719 32.381 1.00 77.81 481 GLY A O 1
ATOM 3693 N N . GLN A 1 482 ? -2.177 -5.574 31.774 1.00 84.62 482 GLN A N 1
ATOM 3694 C CA . GLN A 1 482 ? -0.779 -5.461 32.211 1.00 84.62 482 GLN A CA 1
ATOM 3695 C C . GLN A 1 482 ? -0.678 -4.935 33.654 1.00 84.62 482 GLN A C 1
ATOM 3697 O O . GLN A 1 482 ? -1.668 -4.486 34.230 1.00 84.62 482 GLN A O 1
ATOM 3702 N N . ASP A 1 483 ? 0.524 -4.957 34.243 1.00 83.25 483 ASP A N 1
ATOM 3703 C CA . ASP A 1 483 ? 0.775 -4.251 35.506 1.00 83.25 483 ASP A CA 1
ATOM 3704 C C . ASP A 1 483 ? 0.834 -2.739 35.244 1.00 83.25 483 ASP A C 1
ATOM 3706 O O . ASP A 1 483 ? 1.837 -2.203 34.774 1.00 83.25 483 ASP A O 1
ATOM 3710 N N . LEU A 1 484 ? -0.276 -2.055 35.524 1.00 87.81 484 LEU A N 1
ATOM 3711 C CA . LEU A 1 484 ? -0.447 -0.627 35.249 1.00 87.81 484 LEU A CA 1
ATOM 3712 C C . LEU A 1 484 ? 0.225 0.267 36.285 1.00 87.81 484 LEU A C 1
ATOM 3714 O O . LEU A 1 484 ? 0.353 1.470 36.061 1.00 87.81 484 LEU A O 1
ATOM 3718 N N . LYS A 1 485 ? 0.646 -0.284 37.425 1.00 87.69 485 LYS A N 1
ATOM 3719 C CA . LYS A 1 485 ? 1.122 0.517 38.551 1.00 87.69 485 LYS A CA 1
ATOM 3720 C C . LYS A 1 485 ? 2.359 1.360 38.208 1.00 87.69 485 LYS A C 1
ATOM 3722 O O . LYS A 1 485 ? 2.340 2.547 38.536 1.00 87.69 485 LYS A O 1
ATOM 3727 N N . PRO A 1 486 ? 3.423 0.833 37.567 1.00 87.06 486 PRO A N 1
ATOM 3728 C CA . PRO A 1 486 ? 4.598 1.643 37.245 1.00 87.06 486 PRO A CA 1
ATOM 3729 C C . PRO A 1 486 ? 4.272 2.752 36.237 1.00 87.06 486 PRO A C 1
ATOM 3731 O O . PRO A 1 486 ? 4.651 3.907 36.444 1.00 87.06 486 PRO A O 1
ATOM 3734 N N . GLY A 1 487 ? 3.501 2.421 35.198 1.00 89.31 487 GLY A N 1
ATOM 3735 C CA . GLY A 1 487 ? 3.046 3.367 34.187 1.00 89.31 487 GLY A CA 1
ATOM 3736 C C . GLY A 1 487 ? 2.155 4.466 34.758 1.00 89.31 487 GLY A C 1
ATOM 3737 O O . GLY A 1 487 ? 2.363 5.633 34.436 1.00 89.31 487 GLY A O 1
ATOM 3738 N N . LEU A 1 488 ? 1.209 4.127 35.636 1.00 91.38 488 LEU A N 1
ATOM 3739 C CA . LEU A 1 488 ? 0.320 5.097 36.276 1.00 91.38 488 LEU A CA 1
ATOM 3740 C C . LEU A 1 488 ? 1.095 6.048 37.195 1.00 91.38 488 LEU A C 1
ATOM 3742 O O . LEU A 1 488 ? 0.886 7.255 37.144 1.00 91.38 488 LEU A O 1
ATOM 3746 N N . MET A 1 489 ? 2.048 5.531 37.975 1.00 90.38 489 MET A N 1
ATOM 3747 C CA . MET A 1 489 ? 2.919 6.361 38.817 1.00 90.38 489 MET A CA 1
ATOM 3748 C C . MET A 1 489 ? 3.742 7.357 37.993 1.00 90.38 489 MET A C 1
ATOM 3750 O O . MET A 1 489 ? 3.883 8.512 38.389 1.00 90.38 489 MET A O 1
ATOM 3754 N N . ALA A 1 490 ? 4.272 6.925 36.844 1.00 90.88 490 ALA A N 1
ATOM 3755 C CA . ALA A 1 490 ? 4.985 7.818 35.938 1.00 90.88 490 ALA A CA 1
ATOM 3756 C C . ALA A 1 490 ? 4.052 8.886 35.343 1.00 90.88 490 ALA A C 1
ATOM 3758 O O . ALA A 1 490 ? 4.436 10.048 35.280 1.00 90.88 490 ALA A O 1
ATOM 3759 N N . GLN A 1 491 ? 2.828 8.516 34.948 1.00 92.56 491 GLN A N 1
ATOM 3760 C CA . GLN A 1 491 ? 1.837 9.450 34.395 1.00 92.56 491 GLN A CA 1
ATOM 3761 C C . GLN A 1 491 ? 1.424 10.527 35.393 1.00 92.56 491 GLN A C 1
ATOM 3763 O O . GLN A 1 491 ? 1.321 11.683 35.000 1.00 92.56 491 GLN A O 1
ATOM 3768 N N . LEU A 1 492 ? 1.228 10.164 36.663 1.00 91.50 492 LEU A N 1
ATOM 3769 C CA . LEU A 1 492 ? 0.921 11.125 37.722 1.00 91.50 492 LEU A CA 1
ATOM 3770 C C . LEU A 1 492 ? 2.059 12.125 37.909 1.00 91.50 492 LEU A C 1
ATOM 3772 O O . LEU A 1 492 ? 1.827 13.325 37.897 1.00 91.50 492 LEU A O 1
ATOM 3776 N N . GLU A 1 493 ? 3.300 11.643 37.987 1.00 90.19 493 GLU A N 1
ATOM 3777 C CA . GLU A 1 493 ? 4.455 12.534 38.121 1.00 90.19 493 GLU A CA 1
ATOM 3778 C C . GLU A 1 493 ? 4.639 13.430 36.886 1.00 90.19 493 GLU A C 1
ATOM 3780 O O . GLU A 1 493 ? 5.040 14.583 37.021 1.00 90.19 493 GLU A O 1
ATOM 3785 N N . PHE A 1 494 ? 4.355 12.921 35.681 1.00 89.00 494 PHE A N 1
ATOM 3786 C CA . PHE A 1 494 ? 4.384 13.734 34.468 1.00 89.00 494 PHE A CA 1
ATOM 3787 C C . PHE A 1 494 ? 3.288 14.798 34.476 1.00 89.00 494 PHE A C 1
ATOM 3789 O O . PHE A 1 494 ? 3.599 15.949 34.200 1.00 89.00 494 PHE A O 1
ATOM 3796 N N . ALA A 1 495 ? 2.046 14.446 34.819 1.00 91.31 495 ALA A N 1
ATOM 3797 C CA . ALA A 1 495 ? 0.933 15.391 34.870 1.00 91.31 495 ALA A CA 1
ATOM 3798 C C . ALA A 1 495 ? 1.242 16.582 35.793 1.00 91.31 495 ALA A C 1
ATOM 3800 O O . ALA A 1 495 ? 1.112 17.728 35.364 1.00 91.31 495 ALA A O 1
ATOM 3801 N N . SER A 1 496 ? 1.761 16.320 36.997 1.00 88.19 496 SER A N 1
ATOM 3802 C CA . SER A 1 496 ? 2.089 17.359 37.982 1.00 88.19 496 SER A CA 1
ATOM 3803 C C . SER A 1 496 ? 3.444 18.052 37.739 1.00 88.19 496 SER A C 1
ATOM 3805 O O . SER A 1 496 ? 3.863 18.881 38.551 1.00 88.19 496 SER A O 1
ATOM 3807 N N . SER A 1 497 ? 4.186 17.717 36.674 1.00 87.44 497 SER A N 1
ATOM 3808 C CA . SER A 1 497 ? 5.501 18.318 36.419 1.00 87.44 497 SER A CA 1
ATOM 3809 C C . SER A 1 497 ? 5.377 19.714 35.799 1.00 87.44 497 SER A C 1
ATOM 3811 O O . SER A 1 497 ? 4.464 19.967 35.019 1.00 87.44 497 SER A O 1
ATOM 3813 N N . GLU A 1 498 ? 6.376 20.584 36.004 1.00 82.56 498 GLU A N 1
ATOM 3814 C CA . GLU A 1 498 ? 6.457 21.952 35.420 1.00 82.56 498 GLU A CA 1
ATOM 3815 C C . GLU A 1 498 ? 6.389 22.002 33.877 1.00 82.56 498 GLU A C 1
ATOM 3817 O O . GLU A 1 498 ? 6.365 23.066 33.273 1.00 82.56 498 GLU A O 1
ATOM 3822 N N . ALA A 1 499 ? 6.428 20.848 33.217 1.00 80.06 499 ALA A N 1
ATOM 3823 C CA . ALA A 1 499 ? 6.362 20.747 31.766 1.00 80.06 499 ALA A CA 1
ATOM 3824 C C . ALA A 1 499 ? 4.940 20.522 31.249 1.00 80.06 499 ALA A C 1
ATOM 3826 O O . ALA A 1 499 ? 4.627 20.972 30.152 1.00 80.06 499 ALA A O 1
ATOM 3827 N N . PHE A 1 500 ? 4.111 19.808 32.011 1.00 84.38 500 PHE A N 1
ATOM 3828 C CA . PHE A 1 500 ? 2.721 19.541 31.657 1.00 84.38 500 PHE A CA 1
ATOM 3829 C C . PHE A 1 500 ? 1.780 20.496 32.392 1.00 84.38 500 PHE A C 1
ATOM 3831 O O . PHE A 1 500 ? 0.786 20.918 31.805 1.00 84.38 500 PHE A O 1
ATOM 3838 N N . GLU A 1 501 ? 2.109 20.852 33.643 1.00 88.00 501 GLU A N 1
ATOM 3839 C CA . GLU A 1 501 ? 1.317 21.729 34.518 1.00 88.00 501 GLU A 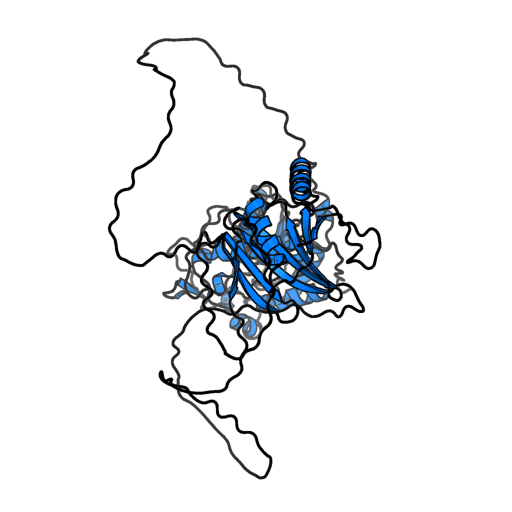CA 1
ATOM 3840 C C . GLU A 1 501 ? -0.169 21.342 34.515 1.00 88.00 501 GLU A C 1
ATOM 3842 O O . GLU A 1 501 ? -1.049 22.196 34.469 1.00 88.00 501 GLU A O 1
ATOM 3847 N N . CYS A 1 502 ? -0.451 20.037 34.479 1.00 92.19 502 CYS A N 1
ATOM 3848 C CA . CYS A 1 502 ? -1.812 19.528 34.449 1.00 92.19 502 CYS A CA 1
ATOM 3849 C C . CYS A 1 502 ? -2.362 19.457 35.872 1.00 92.19 502 CYS A C 1
ATOM 3851 O O . CYS A 1 502 ? -1.726 18.914 36.774 1.00 92.19 502 CYS A O 1
ATOM 3853 N N . GLU A 1 503 ? -3.568 19.981 36.047 1.00 91.31 503 GLU A N 1
ATOM 3854 C CA . GLU A 1 503 ? -4.315 19.927 37.306 1.00 91.31 503 GLU A CA 1
ATOM 3855 C C . GLU A 1 503 ? -5.132 18.635 37.408 1.00 91.31 503 GLU A C 1
ATOM 3857 O O . GLU A 1 503 ? -5.531 18.219 38.493 1.00 91.31 503 GLU A O 1
ATOM 3862 N N . GLN A 1 504 ? -5.366 17.984 36.265 1.00 92.81 504 GLN A N 1
ATOM 3863 C CA . GLN A 1 504 ? -6.131 16.753 36.175 1.00 92.81 504 GLN A CA 1
ATOM 3864 C C . GLN A 1 504 ? -5.458 15.746 35.237 1.00 92.81 504 GLN A C 1
ATOM 3866 O O . GLN A 1 504 ? -5.071 16.076 34.111 1.00 92.81 504 GLN A O 1
ATOM 3871 N N . LEU A 1 505 ? -5.404 14.484 35.664 1.00 95.25 505 LEU A N 1
ATOM 3872 C CA . LEU A 1 505 ? -5.139 13.334 34.802 1.00 95.25 505 LEU A CA 1
ATOM 3873 C C . LEU A 1 505 ? -6.457 12.617 34.517 1.00 95.25 505 LEU A C 1
ATOM 3875 O O . LEU A 1 505 ? -7.164 12.196 35.431 1.00 95.25 505 LEU A O 1
ATOM 3879 N N . VAL A 1 506 ? -6.768 12.449 33.236 1.00 95.06 506 VAL A N 1
ATOM 3880 C CA . VAL A 1 506 ? -7.939 11.719 32.757 1.00 95.06 506 VAL A CA 1
ATOM 3881 C C . VAL A 1 506 ? -7.488 10.447 32.056 1.00 95.06 506 VAL A C 1
ATOM 3883 O O . VAL A 1 506 ? -6.817 10.476 31.023 1.00 95.06 506 VAL A O 1
ATOM 3886 N N . VAL A 1 507 ? -7.884 9.307 32.610 1.00 95.44 507 VAL A N 1
ATOM 3887 C CA . VAL A 1 507 ? -7.663 7.990 32.022 1.00 95.44 507 VAL A CA 1
ATOM 3888 C C . VAL A 1 507 ? -8.862 7.613 31.156 1.00 95.44 507 VAL A C 1
ATOM 3890 O O . VAL A 1 507 ? -10.003 7.563 31.616 1.00 95.44 507 VAL A O 1
ATOM 3893 N N . CYS A 1 508 ? -8.593 7.326 29.885 1.00 95.25 508 CYS A N 1
ATOM 3894 C CA . CYS A 1 508 ? -9.575 6.910 28.892 1.00 95.25 508 CYS A CA 1
ATOM 3895 C C . CYS A 1 508 ? -9.508 5.386 28.715 1.00 95.25 508 CYS A C 1
ATOM 3897 O O . CYS A 1 508 ? -8.657 4.889 27.975 1.00 95.25 508 CYS A O 1
ATOM 3899 N N . VAL A 1 509 ? -10.400 4.643 29.368 1.00 93.38 509 VAL A N 1
ATOM 3900 C CA . VAL A 1 509 ? -10.472 3.172 29.289 1.00 93.38 509 VAL A CA 1
ATOM 3901 C C . VAL A 1 509 ? -11.316 2.745 28.087 1.00 93.38 509 VAL A C 1
ATOM 3903 O O . VAL A 1 509 ? -12.427 3.244 27.893 1.00 93.38 509 VAL A O 1
ATOM 3906 N N . ASP A 1 510 ? -10.797 1.839 27.255 1.00 91.06 510 ASP A N 1
ATOM 3907 C CA . ASP A 1 510 ? -11.488 1.348 26.053 1.00 91.06 510 ASP A CA 1
ATOM 3908 C C . ASP A 1 510 ? -12.729 0.512 26.420 1.00 91.06 510 ASP A C 1
ATOM 3910 O O . ASP A 1 510 ? -12.608 -0.597 26.937 1.00 91.06 510 ASP A O 1
ATOM 3914 N N . ARG A 1 511 ? -13.931 1.013 26.098 1.00 87.94 511 ARG A N 1
ATOM 3915 C CA . ARG A 1 511 ? -15.213 0.320 26.354 1.00 87.94 511 ARG A CA 1
ATOM 3916 C C . ARG A 1 511 ? -15.387 -0.960 25.539 1.00 87.94 511 ARG A C 1
ATOM 3918 O O . ARG A 1 511 ? -16.302 -1.727 25.798 1.00 87.94 511 ARG A O 1
ATOM 3925 N N . SER A 1 512 ? -14.562 -1.167 24.517 1.00 85.06 512 SER A N 1
ATOM 3926 C CA . SER A 1 512 ? -14.595 -2.365 23.681 1.00 85.06 512 SER A CA 1
ATOM 3927 C C . SER A 1 512 ? -13.697 -3.491 24.210 1.00 85.06 512 SER A C 1
ATOM 3929 O O . SER A 1 512 ? -13.589 -4.549 23.582 1.00 85.06 512 SER A O 1
ATOM 3931 N N . ALA A 1 513 ? -12.986 -3.274 25.318 1.00 83.38 513 ALA A N 1
ATOM 3932 C CA . ALA A 1 513 ? -12.231 -4.318 26.002 1.00 83.38 513 ALA A CA 1
ATOM 3933 C C . ALA A 1 513 ? -13.154 -5.338 26.695 1.00 83.38 513 ALA A C 1
ATOM 3935 O O . ALA A 1 513 ? -14.373 -5.238 26.619 1.00 83.38 513 ALA A O 1
ATOM 3936 N N . ASP A 1 514 ? -12.557 -6.375 27.278 1.00 88.50 514 ASP A N 1
ATOM 3937 C CA . ASP A 1 514 ? -13.300 -7.384 28.032 1.00 88.50 514 ASP A CA 1
ATOM 3938 C C . ASP A 1 514 ? -13.953 -6.761 29.279 1.00 88.50 514 ASP A C 1
ATOM 3940 O O . ASP A 1 514 ? -13.305 -5.980 29.980 1.00 88.50 514 ASP A O 1
ATOM 3944 N N . ASP A 1 515 ? -15.219 -7.092 29.543 1.00 86.75 515 ASP A N 1
ATOM 3945 C CA . ASP A 1 515 ? -16.002 -6.481 30.625 1.00 86.75 515 ASP A CA 1
ATOM 3946 C C . ASP A 1 515 ? -15.386 -6.741 32.012 1.00 86.75 515 ASP A C 1
ATOM 3948 O O . ASP A 1 515 ? -15.454 -5.865 32.877 1.00 86.75 515 ASP A O 1
ATOM 3952 N N . GLU A 1 516 ? -14.743 -7.899 32.227 1.00 89.19 516 GLU A N 1
ATOM 3953 C CA . GLU A 1 516 ? -14.057 -8.207 33.489 1.00 89.19 516 GLU A CA 1
ATOM 3954 C C . GLU A 1 516 ? -12.811 -7.327 33.645 1.00 89.19 516 GLU A C 1
ATOM 3956 O O . GLU A 1 516 ? -12.625 -6.702 34.689 1.00 89.19 516 GLU A O 1
ATOM 3961 N N . LEU A 1 517 ? -12.014 -7.173 32.580 1.00 86.94 517 LEU A N 1
ATOM 3962 C CA . LEU A 1 517 ? -10.837 -6.294 32.586 1.00 86.94 517 LEU A CA 1
ATOM 3963 C C . LEU A 1 517 ? -11.206 -4.819 32.786 1.00 86.94 517 LEU A C 1
ATOM 3965 O O . LEU A 1 517 ? -10.500 -4.103 33.496 1.00 86.94 517 LEU A O 1
ATOM 3969 N N . ILE A 1 518 ? -12.297 -4.351 32.173 1.00 87.56 518 ILE A N 1
ATOM 3970 C CA . ILE A 1 518 ? -12.790 -2.980 32.370 1.00 87.56 518 ILE A CA 1
ATOM 3971 C C . ILE A 1 518 ? -13.219 -2.792 33.823 1.00 87.56 518 ILE A C 1
ATOM 3973 O O . ILE A 1 518 ? -12.855 -1.789 34.435 1.00 87.56 518 ILE A O 1
ATOM 3977 N N . ALA A 1 519 ? -13.976 -3.740 34.381 1.00 87.69 519 ALA A N 1
ATOM 3978 C CA . ALA A 1 519 ? -14.446 -3.667 35.758 1.00 87.69 519 ALA A CA 1
ATOM 3979 C C . ALA A 1 51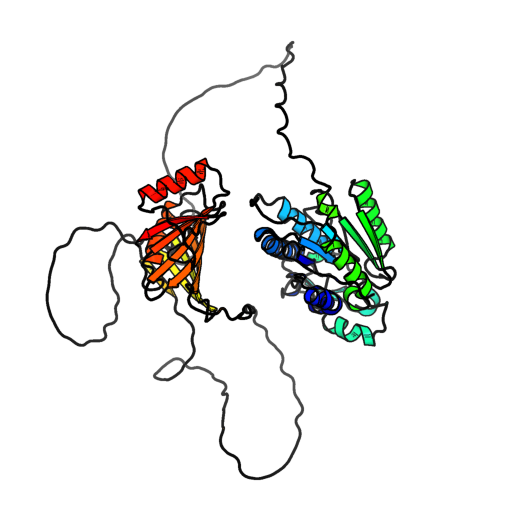9 ? -13.288 -3.690 36.766 1.00 87.69 519 ALA A C 1
ATOM 3981 O O . ALA A 1 519 ? -13.334 -2.958 37.757 1.00 87.69 519 ALA A O 1
ATOM 3982 N N . ASP A 1 520 ? -12.252 -4.489 36.515 1.00 88.88 520 ASP A N 1
ATOM 3983 C CA . ASP A 1 520 ? -11.065 -4.565 37.364 1.00 88.88 520 ASP A CA 1
ATOM 3984 C C . ASP A 1 520 ? -10.232 -3.284 37.282 1.00 88.88 520 ASP A C 1
ATOM 3986 O O . ASP A 1 520 ? -9.942 -2.682 38.313 1.00 88.88 520 ASP A O 1
ATOM 3990 N N . VAL A 1 521 ? -9.945 -2.778 36.078 1.00 89.19 521 VAL A N 1
ATOM 3991 C CA . VAL A 1 521 ? -9.192 -1.523 35.913 1.00 89.19 521 VAL A CA 1
ATOM 3992 C C . VAL A 1 521 ? -9.965 -0.327 36.462 1.00 89.19 521 VAL A C 1
ATOM 3994 O O . VAL A 1 521 ? -9.385 0.508 37.151 1.00 89.19 521 VAL A O 1
ATOM 3997 N N . ALA A 1 522 ? -11.274 -0.234 36.216 1.00 88.25 522 ALA A N 1
ATOM 3998 C CA . ALA A 1 522 ? -12.098 0.833 36.780 1.00 88.25 522 ALA A CA 1
ATOM 3999 C C . ALA A 1 522 ? -12.124 0.770 38.313 1.00 88.25 522 ALA A C 1
ATOM 4001 O O . ALA A 1 522 ? -12.047 1.806 38.971 1.00 88.25 522 ALA A O 1
ATOM 4002 N N . ARG A 1 523 ? -12.185 -0.438 38.891 1.00 89.44 523 ARG A N 1
ATOM 4003 C CA . ARG A 1 523 ? -12.093 -0.636 40.339 1.00 89.44 523 ARG A CA 1
ATOM 4004 C C . ARG A 1 523 ? -10.735 -0.177 40.857 1.00 89.44 523 ARG A C 1
ATOM 4006 O O . ARG A 1 523 ? -10.708 0.636 41.772 1.00 89.44 523 ARG A O 1
ATOM 4013 N N . ASP A 1 524 ? -9.640 -0.645 40.272 1.00 89.75 524 ASP A N 1
ATOM 4014 C CA . ASP A 1 524 ? -8.280 -0.308 40.701 1.00 89.75 524 ASP A CA 1
ATOM 4015 C C . ASP A 1 524 ? -8.003 1.197 40.601 1.00 89.75 524 ASP A C 1
ATOM 4017 O O . ASP A 1 524 ? -7.478 1.794 41.539 1.00 89.75 524 ASP A O 1
ATOM 4021 N N . LEU A 1 525 ? -8.423 1.842 39.510 1.00 91.44 525 LEU A N 1
ATOM 4022 C CA . LEU A 1 525 ? -8.313 3.292 39.347 1.00 91.44 525 LEU A CA 1
ATOM 4023 C C . LEU A 1 525 ? -9.164 4.040 40.383 1.00 91.44 525 LEU A C 1
ATOM 4025 O O . LEU A 1 525 ? -8.688 5.006 40.979 1.00 91.44 525 LEU A O 1
ATOM 4029 N N . ASN A 1 526 ? -10.371 3.560 40.682 1.00 91.69 526 ASN A N 1
ATOM 4030 C CA . ASN A 1 526 ? -11.206 4.135 41.736 1.00 91.69 526 ASN A CA 1
ATOM 4031 C C . ASN A 1 526 ? -10.576 3.981 43.133 1.00 91.69 526 ASN A C 1
ATOM 4033 O O . ASN A 1 526 ? -10.696 4.876 43.963 1.00 91.69 526 ASN A O 1
ATOM 4037 N N . TRP A 1 527 ? -9.848 2.889 43.394 1.00 88.00 527 TRP A N 1
ATOM 4038 C CA . TRP A 1 527 ? -9.046 2.734 44.618 1.00 88.00 527 TRP A CA 1
ATOM 4039 C C . TRP A 1 527 ? -7.877 3.725 44.702 1.00 88.00 527 TRP A C 1
ATOM 4041 O O . TRP A 1 527 ? -7.485 4.102 45.806 1.00 88.00 527 TRP A O 1
ATOM 4051 N N . VAL A 1 528 ? -7.316 4.136 43.561 1.00 86.81 528 VAL A N 1
ATOM 4052 C CA . VAL A 1 528 ? -6.241 5.141 43.485 1.00 86.81 528 VAL A CA 1
ATOM 4053 C C . VAL A 1 528 ? -6.780 6.573 43.634 1.00 86.81 528 VAL A C 1
ATOM 4055 O O . VAL A 1 528 ? -6.022 7.449 44.042 1.00 86.81 528 VAL A O 1
ATOM 4058 N N . GLY A 1 529 ? -8.078 6.791 43.396 1.00 90.81 529 GLY A N 1
ATOM 4059 C CA . GLY A 1 529 ? -8.751 8.088 43.545 1.00 90.81 529 GLY A CA 1
ATOM 4060 C C . GLY A 1 529 ? -9.349 8.651 42.255 1.00 90.81 529 GLY A C 1
ATOM 4061 O O . GLY A 1 529 ? -9.791 9.795 42.246 1.00 90.81 529 GLY A O 1
ATOM 4062 N N . PHE A 1 530 ? -9.371 7.876 41.169 1.00 94.25 530 PHE A N 1
ATOM 4063 C CA . PHE A 1 530 ? -10.020 8.290 39.930 1.00 94.25 530 PHE A CA 1
ATOM 4064 C C . PHE A 1 530 ? -11.534 8.124 40.010 1.00 94.25 530 PHE A C 1
ATOM 4066 O O . PHE A 1 530 ? -12.033 7.045 40.322 1.00 94.25 530 PHE A O 1
ATOM 4073 N N . GLU A 1 531 ? -12.266 9.160 39.623 1.00 93.31 531 GLU A N 1
ATOM 4074 C CA . GLU A 1 531 ? -13.723 9.155 39.599 1.00 93.31 531 GLU A CA 1
ATOM 4075 C C . GLU A 1 531 ? -14.248 9.167 38.168 1.00 93.31 531 GLU A C 1
ATOM 4077 O O . GLU A 1 531 ? -13.667 9.774 37.265 1.00 93.31 531 GLU A O 1
ATOM 4082 N N . LEU A 1 532 ? -15.375 8.491 37.947 1.00 91.75 532 LEU A N 1
ATOM 4083 C CA . LEU A 1 532 ? -16.037 8.501 36.650 1.00 91.75 532 LEU A CA 1
ATOM 4084 C C . LEU A 1 532 ? -16.499 9.922 36.306 1.00 91.75 532 LEU A C 1
ATOM 4086 O O . LEU A 1 532 ? -17.226 10.544 37.078 1.00 91.75 532 LEU A O 1
ATOM 4090 N N . MET A 1 533 ? -16.148 10.398 35.113 1.00 90.00 533 MET A N 1
ATOM 4091 C CA . MET A 1 533 ? -16.514 11.737 34.652 1.00 90.00 533 MET A CA 1
ATOM 4092 C C . MET A 1 533 ? -17.105 11.735 33.238 1.00 90.00 533 MET A C 1
ATOM 4094 O O . MET A 1 533 ? -16.915 10.806 32.449 1.00 90.00 533 MET A O 1
ATOM 4098 N N . THR A 1 534 ? -17.827 12.805 32.905 1.00 86.94 534 THR A N 1
ATOM 4099 C CA . THR A 1 534 ? -18.263 13.123 31.538 1.00 86.94 534 THR A CA 1
ATOM 4100 C C . THR A 1 534 ? -17.326 14.159 30.918 1.00 86.94 534 THR A C 1
ATOM 4102 O O . THR A 1 534 ? -16.544 14.810 31.612 1.00 86.94 534 THR A O 1
ATOM 4105 N N . LEU A 1 535 ? -17.409 14.355 29.599 1.00 83.12 535 LEU A N 1
ATOM 4106 C CA . LEU A 1 535 ? -16.663 15.420 28.922 1.00 83.12 535 LEU A CA 1
ATOM 4107 C C . LEU A 1 535 ? -17.399 16.764 28.935 1.00 83.12 535 LEU A C 1
ATOM 4109 O O . LEU A 1 535 ? -17.053 17.646 28.157 1.00 83.12 535 LEU A O 1
ATOM 4113 N N . ASP A 1 536 ? -18.400 16.953 29.795 1.00 79.19 536 ASP A N 1
ATOM 4114 C CA . ASP A 1 536 ? -19.220 18.174 29.806 1.00 79.19 536 ASP A CA 1
ATOM 4115 C C . ASP A 1 536 ? -18.397 19.425 30.117 1.00 79.19 536 ASP A C 1
ATOM 4117 O O . ASP A 1 536 ? -18.658 20.498 29.579 1.00 79.19 536 ASP A O 1
ATOM 4121 N N . ALA A 1 537 ? -17.342 19.282 30.924 1.00 72.56 537 ALA A N 1
ATOM 4122 C CA . ALA A 1 537 ? -16.386 20.356 31.170 1.00 72.56 537 ALA A CA 1
ATOM 4123 C C . ALA A 1 537 ? -15.609 20.765 29.901 1.00 72.56 537 ALA A C 1
ATOM 4125 O O . ALA A 1 537 ? -15.140 21.898 29.807 1.00 72.56 537 ALA A O 1
ATOM 4126 N N . TRP A 1 538 ? -15.509 19.888 28.901 1.00 74.38 538 TRP A N 1
ATOM 4127 C CA . TRP A 1 538 ? -14.669 20.054 27.709 1.00 74.38 538 TRP A CA 1
ATOM 4128 C C . TRP A 1 538 ? -15.467 20.203 26.407 1.00 74.38 538 TRP A C 1
ATOM 4130 O O . TRP A 1 538 ? -14.923 20.664 25.404 1.00 74.38 538 TRP A O 1
ATOM 4140 N N . ALA A 1 539 ? -16.750 19.844 26.416 1.00 70.88 539 ALA A N 1
ATOM 4141 C CA . ALA A 1 539 ? -17.646 19.886 25.271 1.00 70.88 539 ALA A CA 1
ATOM 4142 C C . ALA A 1 539 ? -18.632 21.061 25.362 1.00 70.88 539 ALA A C 1
ATOM 4144 O O . ALA A 1 539 ? -19.023 21.498 26.439 1.00 70.88 539 ALA A O 1
ATOM 4145 N N . ALA A 1 540 ? -19.097 21.547 24.210 1.00 63.59 540 ALA A N 1
ATOM 4146 C CA . ALA A 1 540 ? -20.142 22.574 24.141 1.00 63.59 540 ALA A CA 1
ATOM 4147 C C . ALA A 1 540 ? -21.553 22.044 24.498 1.00 63.59 540 ALA A C 1
ATOM 4149 O O . ALA A 1 540 ? -22.521 22.803 24.497 1.00 63.59 540 ALA A O 1
ATOM 4150 N N . THR A 1 541 ? -21.684 20.742 24.761 1.00 62.84 541 THR A N 1
ATOM 4151 C CA . THR A 1 541 ? -22.947 20.019 24.964 1.00 62.84 541 THR A CA 1
ATOM 4152 C C . THR A 1 541 ? -22.946 19.289 26.302 1.00 62.84 541 THR A C 1
ATOM 4154 O O . THR A 1 541 ? -21.912 18.763 26.701 1.00 62.84 541 THR A O 1
ATOM 4157 N N . THR A 1 542 ? -24.108 19.198 26.951 1.00 65.38 542 THR A N 1
ATOM 4158 C CA . THR A 1 542 ? -24.308 18.444 28.198 1.00 65.38 542 THR A CA 1
ATOM 4159 C C . THR A 1 542 ? -24.524 16.947 27.939 1.00 65.38 542 THR A C 1
ATOM 4161 O O . THR A 1 542 ? -25.072 16.568 26.903 1.00 65.38 542 THR A O 1
ATOM 4164 N N . ASN A 1 543 ? -24.125 16.093 28.888 1.00 66.25 543 ASN A N 1
ATOM 4165 C CA . ASN A 1 543 ? -24.090 14.629 28.776 1.00 66.25 543 ASN A CA 1
ATOM 4166 C C . ASN A 1 543 ? -23.238 14.102 27.607 1.00 66.25 543 ASN A C 1
ATOM 4168 O O . ASN A 1 543 ? -23.600 13.127 26.943 1.00 66.25 543 ASN A O 1
ATOM 4172 N N . CYS A 1 544 ? -22.092 14.730 27.354 1.00 74.12 544 CYS A N 1
ATOM 4173 C CA . CYS A 1 544 ? -21.124 14.276 26.369 1.00 74.12 544 CYS A CA 1
ATOM 4174 C C . CYS A 1 544 ? -20.439 12.988 26.854 1.00 74.12 544 CYS A C 1
ATOM 4176 O O . CYS A 1 544 ? -19.450 13.004 27.596 1.00 74.12 544 CYS A O 1
ATOM 4178 N N . LEU A 1 545 ? -21.005 11.854 26.440 1.00 78.62 545 LEU A N 1
ATOM 4179 C CA . LEU A 1 545 ? -20.461 10.518 26.646 1.00 78.62 545 LEU A CA 1
ATOM 4180 C C . LEU A 1 545 ? -19.798 10.028 25.360 1.00 78.62 545 LEU A C 1
ATOM 4182 O O . LEU A 1 545 ? -20.287 10.263 24.258 1.00 78.62 545 LEU A O 1
ATOM 4186 N N . SER A 1 546 ? -18.691 9.306 25.506 1.00 82.62 546 SER A N 1
ATOM 4187 C CA . SER A 1 546 ? -18.048 8.623 24.387 1.00 82.62 546 SER A CA 1
ATOM 4188 C C . SER A 1 546 ? -18.584 7.201 24.262 1.00 82.62 546 SER A C 1
ATOM 4190 O O . SER A 1 546 ? -18.589 6.448 25.235 1.00 82.62 546 SER A O 1
ATOM 4192 N N . ASP A 1 547 ? -18.949 6.791 23.048 1.00 83.81 547 ASP A N 1
ATOM 4193 C CA . ASP A 1 547 ? -19.319 5.399 22.749 1.00 83.81 547 ASP A CA 1
ATOM 4194 C C . ASP A 1 547 ? -18.120 4.440 22.838 1.00 83.81 547 ASP A C 1
ATOM 4196 O O . ASP A 1 547 ? -18.283 3.223 22.886 1.00 83.81 547 ASP A O 1
ATOM 4200 N N . ARG A 1 548 ? -16.897 4.982 22.855 1.00 85.75 548 ARG A N 1
ATOM 4201 C CA . ARG A 1 548 ? -15.640 4.222 22.771 1.00 85.75 548 ARG A CA 1
ATOM 4202 C C . ARG A 1 548 ? -14.829 4.231 24.057 1.00 85.75 548 ARG A C 1
ATOM 4204 O O . ARG A 1 548 ? -14.094 3.286 24.306 1.00 85.75 548 ARG A O 1
ATOM 4211 N N . TRP A 1 549 ? -14.945 5.285 24.856 1.00 91.38 549 TRP A N 1
ATOM 4212 C CA . TRP A 1 549 ? -14.058 5.526 25.990 1.00 91.38 549 TRP A CA 1
ATOM 4213 C C . TRP A 1 549 ? -14.862 5.798 27.256 1.00 91.38 549 TRP A C 1
ATOM 4215 O O . TRP A 1 549 ? -15.821 6.568 27.255 1.00 91.38 549 TRP A O 1
ATOM 4225 N N . LEU A 1 550 ? -14.472 5.143 28.340 1.00 91.81 550 LEU A N 1
ATOM 4226 C CA . LEU A 1 550 ? -14.878 5.482 29.692 1.00 91.81 550 LEU A CA 1
ATOM 4227 C C . LEU A 1 550 ? -13.832 6.443 30.259 1.00 91.81 550 LEU A C 1
ATOM 4229 O O . LEU A 1 550 ? -12.645 6.132 30.217 1.00 91.81 550 LEU A O 1
ATOM 4233 N N . PHE A 1 551 ? -14.259 7.604 30.750 1.00 93.44 551 PHE A N 1
ATOM 4234 C CA . PHE A 1 551 ? -13.350 8.610 31.294 1.00 93.44 551 PHE A CA 1
ATOM 4235 C C . PHE A 1 551 ? -13.367 8.544 32.812 1.00 93.44 551 PHE A C 1
ATOM 4237 O O . PHE A 1 551 ? -14.429 8.680 33.420 1.00 93.44 551 PHE A O 1
ATOM 4244 N N . LEU A 1 552 ? -12.196 8.350 33.408 1.00 93.94 552 LEU A N 1
ATOM 4245 C CA . LEU A 1 552 ? -12.007 8.490 34.841 1.00 93.94 552 LEU A CA 1
ATOM 4246 C C . LEU A 1 552 ? -10.976 9.588 35.090 1.00 93.94 552 LEU A C 1
ATOM 4248 O O . LEU A 1 552 ? -9.877 9.526 34.543 1.00 93.94 552 LEU A O 1
ATOM 4252 N N . GLY A 1 553 ? -11.338 10.599 35.870 1.00 92.44 553 GLY A N 1
ATOM 4253 C CA . GLY A 1 553 ? -10.496 11.754 36.166 1.00 92.44 553 GLY A CA 1
ATOM 4254 C C . GLY A 1 553 ? -10.012 11.747 37.608 1.00 92.44 553 GLY A C 1
ATOM 4255 O O . GLY A 1 553 ? -10.726 11.295 38.498 1.00 92.44 553 GLY A O 1
ATOM 4256 N N . MET A 1 554 ? -8.814 12.271 37.840 1.00 93.38 554 MET A N 1
ATOM 4257 C CA . MET A 1 554 ? -8.269 12.525 39.172 1.00 93.38 554 MET A CA 1
ATOM 4258 C C . MET A 1 554 ? -7.481 13.834 39.159 1.00 93.38 554 MET A C 1
ATOM 4260 O O . MET A 1 554 ? -6.790 14.121 38.180 1.00 93.38 554 MET A O 1
ATOM 4264 N N . GLU A 1 555 ? -7.583 14.612 40.232 1.00 89.12 555 GLU A N 1
ATOM 4265 C CA . GLU A 1 555 ? -6.732 15.788 40.452 1.00 89.12 555 GLU A CA 1
ATOM 4266 C C . GLU A 1 555 ? -5.290 15.343 40.753 1.00 89.12 555 GLU A C 1
ATOM 4268 O O . GLU A 1 555 ? -5.080 14.376 41.495 1.00 89.12 555 GLU A O 1
ATOM 4273 N N . THR A 1 556 ? -4.303 16.005 40.144 1.00 80.56 556 THR A N 1
ATOM 4274 C CA . THR A 1 556 ? -2.884 15.588 40.163 1.00 80.56 556 THR A CA 1
ATOM 4275 C C . THR A 1 556 ? -1.954 16.440 41.008 1.00 80.56 556 THR A C 1
ATOM 4277 O O . THR A 1 556 ? -2.258 17.622 41.265 1.00 80.56 556 THR A O 1
#

pLDDT: mean 72.31, std 28.78, range [22.2, 98.81]

Organism: NCBI:txid245834